Protein AF-0000000084653204 (afdb_homodimer)

Nearest PDB structures (foldseek):
  3ja6-assembly1_I  TM=2.755E-01  e=9.912E+00  Escherichia coli

Sequence (572 aa):
MTETIIAFSRYFIVLLFGTAVAVNFAGMKRTRKNCIAAGCLTVVLFISQVACLNAWGMELTVKLYPLLSHLPIAVFIVVYLKRPWMISLTSVFASFLCCQPPRWIGTALGEVFGSVSVNHVGYIAAAFLIYLFLRKYAMEPVRHMIERSTSSCLLFGAMPAFYYLCEYAFSVYTNFMYSGARVAVQFMPFLTSTFYFVFVLLYYTETQKQANIQREKDILDSQFKQAQKEFESLRQMQKTAASYRHDMRHHFALLQSMASKGNIEEIKNIFDCPVGLGCYHTRTLLMTETIIAFSRYFIVLLFGTAVAVNFAGMKRTRKNCIAAGCLTVVLFISQVACLNAWGMELTVKLYPLLSHLPIAVFIVVYLKRPWMISLTSVFASFLCCQPPRWIGTALGEVFGSVSVNHVGYIAAAFLIYLFLRKYAMEPVRHMIERSTSSCLLFGAMPAFYYLCEYAFSVYTNFMYSGARVAVQFMPFLTSTFYFVFVLLYYTETQKQANIQREKDILDSQFKQAQKEFESLRQMQKTAASYRHDMRHHFALLQSMASKGNIEEIKNIFDCPVGLGCYHTRTLL

Solvent-accessible surface area (backbone atoms only — not comparable to full-atom values): 29217 Å² total; per-residue (Å²): 111,68,63,57,51,45,49,51,50,33,56,48,48,51,48,46,51,36,50,52,46,17,43,44,37,61,60,58,68,95,41,73,67,52,50,49,50,52,50,50,49,47,53,53,41,48,54,51,49,52,51,39,33,72,72,63,29,64,72,54,38,62,69,40,34,56,70,57,48,53,47,53,53,31,47,45,36,30,67,73,66,66,39,57,66,68,51,23,48,32,19,45,28,45,20,56,40,63,48,30,50,21,49,36,50,3,45,47,45,12,62,75,69,70,30,72,62,46,16,34,53,35,22,51,54,36,44,53,52,50,48,52,49,35,63,74,62,41,36,63,42,49,28,50,41,51,67,66,36,72,66,49,26,49,60,64,27,42,59,30,45,50,49,51,54,47,46,43,56,33,51,66,76,27,64,49,48,51,64,33,40,68,56,42,57,37,43,52,56,24,50,46,38,53,52,50,52,53,49,48,47,50,47,37,54,52,50,50,52,34,52,49,50,49,51,51,34,54,51,50,50,52,51,39,54,50,50,51,53,52,46,52,51,52,50,51,52,46,52,54,51,51,54,51,51,53,54,51,52,52,52,48,51,52,45,47,55,33,49,75,69,63,39,59,67,58,48,47,50,52,66,71,38,59,93,82,60,79,69,74,71,60,66,83,76,109,109,67,62,58,50,46,49,52,49,35,56,48,48,50,50,45,50,38,50,52,45,17,43,44,38,62,59,58,66,93,40,74,67,52,51,48,49,54,49,50,49,47,51,52,39,49,52,51,50,52,51,38,35,73,72,64,29,66,71,52,39,62,70,40,34,57,69,58,49,52,45,52,53,30,49,44,35,30,68,73,68,66,38,58,66,68,53,24,49,30,18,46,26,44,22,56,41,62,48,30,49,20,50,36,52,4,44,45,45,12,63,75,68,70,32,71,63,46,16,35,53,34,22,50,54,36,45,53,52,50,48,54,49,36,64,73,61,41,36,64,42,49,28,49,40,50,67,66,34,73,64,48,26,49,60,65,25,45,60,28,43,50,50,51,54,47,45,42,55,32,51,66,76,28,64,49,48,50,64,30,40,67,54,42,58,37,43,52,56,25,50,45,37,52,53,50,52,53,48,48,48,52,48,36,53,51,50,51,53,36,52,50,49,48,50,52,33,52,52,51,50,52,51,40,53,51,50,52,51,53,45,53,50,51,51,51,51,46,52,53,51,52,54,51,49,52,52,51,51,52,52,47,50,50,47,48,57,34,50,75,69,66,40,60,69,58,50,48,51,53,67,71,38,58,93,81,61,79,68,75,73,62,67,81,76,108

pLDDT: mean 86.73, std 12.3, range [25.38, 97.44]

Structure (mmCIF, N/CA/C/O backbone):
data_AF-0000000084653204-model_v1
#
loop_
_entity.id
_entity.type
_entity.pdbx_description
1 polymer 'ATP-binding protein'
#
loop_
_atom_site.group_PDB
_atom_site.id
_atom_site.type_symbol
_atom_site.label_atom_id
_atom_site.label_alt_id
_atom_site.label_comp_id
_atom_site.label_asym_id
_atom_site.label_entity_id
_atom_site.label_seq_id
_atom_site.pdbx_PDB_ins_code
_atom_site.Cartn_x
_atom_site.Cartn_y
_atom_site.Cartn_z
_atom_site.occupancy
_atom_site.B_iso_or_equiv
_atom_site.auth_seq_id
_atom_site.auth_comp_id
_atom_site.auth_asym_id
_atom_site.auth_atom_id
_atom_site.pdbx_PDB_model_num
ATOM 1 N N . MET A 1 1 ? 18 -18.719 -37.719 1 75.69 1 MET A N 1
ATOM 2 C CA . MET A 1 1 ? 18.891 -17.578 -37.5 1 75.69 1 MET A CA 1
ATOM 3 C C . MET A 1 1 ? 18.109 -16.375 -36.938 1 75.69 1 MET A C 1
ATOM 5 O O . MET A 1 1 ? 18.516 -15.766 -35.969 1 75.69 1 MET A O 1
ATOM 9 N N . THR A 1 2 ? 16.922 -16.109 -37.438 1 82.69 2 THR A N 1
ATOM 10 C CA . THR A 1 2 ? 16.109 -14.984 -37 1 82.69 2 THR A CA 1
ATOM 11 C C . THR A 1 2 ? 15.578 -15.219 -35.562 1 82.69 2 THR A C 1
ATOM 13 O O . THR A 1 2 ? 15.57 -14.312 -34.75 1 82.69 2 THR A O 1
ATOM 16 N N . GLU A 1 3 ? 15.289 -16.484 -35.281 1 83.88 3 GLU A N 1
ATOM 17 C CA . GLU A 1 3 ? 14.758 -16.812 -33.969 1 83.88 3 GLU A CA 1
ATOM 18 C C . GLU A 1 3 ? 15.82 -16.641 -32.875 1 83.88 3 GLU A C 1
ATOM 20 O O . GLU A 1 3 ? 15.516 -16.172 -31.781 1 83.88 3 GLU A O 1
ATOM 25 N N . THR A 1 4 ? 17.031 -16.938 -33.281 1 85.88 4 THR A N 1
ATOM 26 C CA . THR A 1 4 ? 18.141 -16.797 -32.312 1 85.88 4 THR A CA 1
ATOM 27 C C . THR A 1 4 ? 18.453 -15.328 -32.062 1 85.88 4 THR A C 1
ATOM 29 O O . THR A 1 4 ? 18.719 -14.93 -30.938 1 85.88 4 THR A O 1
ATOM 32 N N . ILE A 1 5 ? 18.328 -14.594 -33.125 1 86.5 5 ILE A N 1
ATOM 33 C CA . ILE A 1 5 ? 18.609 -13.172 -33 1 86.5 5 ILE A CA 1
ATOM 34 C C . ILE A 1 5 ? 17.531 -12.516 -32.125 1 86.5 5 ILE A C 1
ATOM 36 O O . ILE A 1 5 ? 17.844 -11.68 -31.281 1 86.5 5 ILE A O 1
ATOM 40 N N . ILE A 1 6 ? 16.344 -12.891 -32.344 1 88.06 6 ILE A N 1
ATOM 41 C CA . ILE A 1 6 ? 15.242 -12.32 -31.578 1 88.06 6 ILE A CA 1
ATOM 42 C C . ILE A 1 6 ? 15.375 -12.734 -30.109 1 88.06 6 ILE A C 1
ATOM 44 O O . ILE A 1 6 ? 15.141 -11.93 -29.203 1 88.06 6 ILE A O 1
ATOM 48 N N . ALA A 1 7 ? 15.789 -13.922 -29.938 1 89.31 7 ALA A N 1
ATOM 49 C CA . ALA A 1 7 ? 15.977 -14.406 -28.578 1 89.31 7 ALA A CA 1
ATOM 50 C C . ALA A 1 7 ? 17.078 -13.641 -27.859 1 89.31 7 ALA A C 1
ATOM 52 O O . ALA A 1 7 ? 16.922 -13.227 -26.719 1 89.31 7 ALA A O 1
ATOM 53 N N . PHE A 1 8 ? 18.141 -13.438 -28.531 1 90.25 8 PHE A N 1
ATOM 54 C CA . PHE A 1 8 ? 19.25 -12.711 -27.938 1 90.25 8 PHE A CA 1
ATOM 55 C C . PHE A 1 8 ? 18.891 -11.242 -27.703 1 90.25 8 PHE A C 1
ATOM 57 O O . PHE A 1 8 ? 19.312 -10.641 -26.719 1 90.25 8 PHE A O 1
ATOM 64 N N . SER A 1 9 ? 18.156 -10.695 -28.609 1 90.94 9 SER A N 1
ATOM 65 C CA . SER A 1 9 ? 17.688 -9.328 -28.422 1 90.94 9 SER A CA 1
ATOM 66 C C . SER A 1 9 ? 16.797 -9.203 -27.203 1 90.94 9 SER A C 1
ATOM 68 O O . SER A 1 9 ? 16.875 -8.227 -26.453 1 90.94 9 SER A O 1
ATOM 70 N N . ARG A 1 10 ? 15.953 -10.164 -27 1 93.38 10 ARG A N 1
ATOM 71 C CA . ARG A 1 10 ? 15.086 -10.164 -25.828 1 93.38 10 ARG A CA 1
ATOM 72 C C . ARG A 1 10 ? 15.906 -10.188 -24.531 1 93.38 10 ARG A C 1
ATOM 74 O O . ARG A 1 10 ? 15.641 -9.414 -23.609 1 93.38 10 ARG A O 1
ATOM 81 N N . TYR A 1 11 ? 16.922 -11.016 -24.531 1 91.81 11 TYR A N 1
ATOM 82 C CA . TYR A 1 11 ? 17.75 -11.125 -23.328 1 91.81 11 TYR A CA 1
ATOM 83 C C . TYR A 1 11 ? 18.516 -9.828 -23.078 1 91.81 11 TYR A C 1
ATOM 85 O O . TYR A 1 11 ? 18.688 -9.422 -21.922 1 91.81 11 TYR A O 1
ATOM 93 N N . PHE A 1 12 ? 18.859 -9.266 -24.141 1 93.88 12 PHE A N 1
ATOM 94 C CA . PHE A 1 12 ? 19.531 -7.988 -24 1 93.88 12 PHE A CA 1
ATOM 95 C C . PHE A 1 12 ? 18.578 -6.918 -23.484 1 93.88 12 PHE A C 1
ATOM 97 O O . PHE A 1 12 ? 18.953 -6.117 -22.625 1 93.88 12 PHE A O 1
ATOM 104 N N . ILE A 1 13 ? 17.406 -6.832 -23.984 1 94.69 13 ILE A N 1
ATOM 105 C CA . ILE A 1 13 ? 16.422 -5.836 -23.594 1 94.69 13 ILE A CA 1
ATOM 106 C C . ILE A 1 13 ? 16.016 -6.059 -22.125 1 94.69 13 ILE A C 1
ATOM 108 O O . ILE A 1 13 ? 15.781 -5.098 -21.391 1 94.69 13 ILE A O 1
ATOM 112 N N . VAL A 1 14 ? 15.914 -7.328 -21.75 1 94.81 14 VAL A N 1
ATOM 113 C CA . VAL A 1 14 ? 15.602 -7.629 -20.359 1 94.81 14 VAL A CA 1
ATOM 114 C C . VAL A 1 14 ? 16.672 -7.051 -19.438 1 94.81 14 VAL A C 1
ATOM 116 O O . VAL A 1 14 ? 16.375 -6.422 -18.422 1 94.81 14 VAL A O 1
ATOM 119 N N . LEU A 1 15 ? 17.906 -7.25 -19.859 1 95.75 15 LEU A N 1
ATOM 120 C CA . LEU A 1 15 ? 19.016 -6.754 -19.062 1 95.75 15 LEU A CA 1
ATOM 121 C C . LEU A 1 15 ? 19.047 -5.23 -19.062 1 95.75 15 LEU A C 1
ATOM 123 O O . LEU A 1 15 ? 19.266 -4.613 -18.016 1 95.75 15 LEU A O 1
ATOM 127 N N . LEU A 1 16 ? 18.797 -4.676 -20.172 1 95.69 16 LEU A N 1
ATOM 128 C CA . LEU A 1 16 ? 18.781 -3.223 -20.281 1 95.69 16 LEU A CA 1
ATOM 129 C C . LEU A 1 16 ? 17.641 -2.625 -19.469 1 95.69 16 LEU A C 1
ATOM 131 O O . LEU A 1 16 ? 17.844 -1.637 -18.75 1 95.69 16 LEU A O 1
ATOM 135 N N . PHE A 1 17 ? 16.516 -3.207 -19.594 1 96.5 17 PHE A N 1
ATOM 136 C CA . PHE A 1 17 ? 15.336 -2.77 -18.844 1 96.5 17 PHE A CA 1
ATOM 137 C C . PHE A 1 17 ? 15.586 -2.875 -17.344 1 96.5 17 PHE A C 1
ATOM 139 O O . PHE A 1 17 ? 15.352 -1.918 -16.609 1 96.5 17 PHE A O 1
ATOM 146 N N . GLY A 1 18 ? 16.094 -3.979 -16.922 1 95.88 18 GLY A N 1
ATOM 147 C CA . GLY A 1 18 ? 16.359 -4.184 -15.508 1 95.88 18 GLY A CA 1
ATOM 148 C C . GLY A 1 18 ? 17.391 -3.221 -14.945 1 95.88 18 GLY A C 1
ATOM 149 O O . GLY A 1 18 ? 17.203 -2.67 -13.859 1 95.88 18 GLY A O 1
ATOM 150 N N . THR A 1 19 ? 18.406 -3.008 -15.664 1 96.62 19 THR A N 1
ATOM 151 C CA . THR A 1 19 ? 19.469 -2.107 -15.227 1 96.62 19 THR A CA 1
ATOM 152 C C . THR A 1 19 ? 18.969 -0.664 -15.188 1 96.62 19 THR A C 1
ATOM 154 O O . THR A 1 19 ? 19.203 0.053 -14.211 1 96.62 19 THR A O 1
ATOM 157 N N . ALA A 1 20 ? 18.25 -0.284 -16.203 1 95.81 20 ALA A N 1
ATOM 158 C CA . ALA A 1 20 ? 17.75 1.086 -16.281 1 95.81 20 ALA A CA 1
ATOM 159 C C . ALA A 1 20 ? 16.781 1.384 -15.148 1 95.81 20 ALA A C 1
ATOM 161 O O . ALA A 1 20 ? 16.859 2.441 -14.516 1 95.81 20 ALA A O 1
ATOM 162 N N . VAL A 1 21 ? 15.961 0.45 -14.883 1 95.69 21 VAL A N 1
ATOM 163 C CA . VAL A 1 21 ? 14.977 0.645 -13.828 1 95.69 21 VAL A CA 1
ATOM 164 C C . VAL A 1 21 ? 15.672 0.683 -12.469 1 95.69 21 VAL A C 1
ATOM 166 O O . VAL A 1 21 ? 15.375 1.546 -11.641 1 95.69 21 VAL A O 1
ATOM 169 N N . ALA A 1 22 ? 16.594 -0.178 -12.289 1 96.31 22 ALA A N 1
ATOM 170 C CA . ALA A 1 22 ? 17.297 -0.256 -11.008 1 96.31 22 ALA A CA 1
ATOM 171 C C . ALA A 1 22 ? 18.078 1.026 -10.734 1 96.31 22 ALA A C 1
ATOM 173 O O . ALA A 1 22 ? 18 1.581 -9.633 1 96.31 22 ALA A O 1
ATOM 174 N N . VAL A 1 23 ? 18.75 1.537 -11.688 1 96.19 23 VAL A N 1
ATOM 175 C CA . VAL A 1 23 ? 19.578 2.723 -11.484 1 96.19 23 VAL A CA 1
ATOM 176 C C . VAL A 1 23 ? 18.688 3.953 -11.328 1 96.19 23 VAL A C 1
ATOM 178 O O . VAL A 1 23 ? 19.016 4.867 -10.562 1 96.19 23 VAL A O 1
ATOM 181 N N . ASN A 1 24 ? 17.609 3.969 -12.008 1 94.94 24 ASN A N 1
ATOM 182 C CA . ASN A 1 24 ? 16.688 5.09 -11.859 1 94.94 24 ASN A CA 1
ATOM 183 C C . ASN A 1 24 ? 16.016 5.086 -10.492 1 94.94 24 ASN A C 1
ATOM 185 O O . ASN A 1 24 ? 15.82 6.141 -9.891 1 94.94 24 ASN A O 1
ATOM 189 N N . PHE A 1 25 ? 15.672 3.939 -10.047 1 94.06 25 PHE A N 1
ATOM 190 C CA . PHE A 1 25 ? 15.086 3.832 -8.711 1 94.06 25 PHE A CA 1
ATOM 191 C C . PHE A 1 25 ? 16.078 4.285 -7.648 1 94.06 25 PHE A C 1
ATOM 193 O O . PHE A 1 25 ? 15.688 4.848 -6.625 1 94.06 25 PHE A O 1
ATOM 200 N N . ALA A 1 26 ? 17.344 4.047 -7.918 1 93.81 26 ALA A N 1
ATOM 201 C CA . ALA A 1 26 ? 18.391 4.43 -6.973 1 93.81 26 ALA A CA 1
ATOM 202 C C . ALA A 1 26 ? 18.672 5.93 -7.035 1 93.81 26 ALA A C 1
ATOM 204 O O . ALA A 1 26 ? 19.422 6.465 -6.227 1 93.81 26 ALA A O 1
ATOM 205 N N . GLY A 1 27 ? 18.172 6.621 -8.008 1 91.38 27 GLY A N 1
ATOM 206 C CA . GLY A 1 27 ? 18.266 8.07 -8.07 1 91.38 27 GLY A CA 1
ATOM 207 C C . GLY A 1 27 ? 19.375 8.555 -8.984 1 91.38 27 GLY A C 1
ATOM 208 O O . GLY A 1 27 ? 19.984 9.602 -8.734 1 91.38 27 GLY A O 1
ATOM 209 N N . MET A 1 28 ? 19.656 7.793 -9.922 1 92.25 28 MET A N 1
ATOM 210 C CA . MET A 1 28 ? 20.703 8.219 -10.836 1 92.25 28 MET A CA 1
ATOM 211 C C . MET A 1 28 ? 20.281 9.453 -11.617 1 92.25 28 MET A C 1
ATOM 213 O O . MET A 1 28 ? 19.203 9.484 -12.203 1 92.25 28 MET A O 1
ATOM 217 N N . LYS A 1 29 ? 21.172 10.469 -11.578 1 91.06 29 LYS A N 1
ATOM 218 C CA . LYS A 1 29 ? 20.922 11.664 -12.383 1 91.06 29 LYS A CA 1
ATOM 219 C C . LYS A 1 29 ? 21.109 11.367 -13.875 1 91.06 29 LYS A C 1
ATOM 221 O O . LYS A 1 29 ? 22.031 10.641 -14.258 1 91.06 29 LYS A O 1
ATOM 226 N N . ARG A 1 30 ? 20.266 11.852 -14.695 1 90.38 30 ARG A N 1
ATOM 227 C CA . ARG A 1 30 ? 20.297 11.594 -16.125 1 90.38 30 ARG A CA 1
ATOM 228 C C . ARG A 1 30 ? 21.344 12.477 -16.812 1 90.38 30 ARG A C 1
ATOM 230 O O . ARG A 1 30 ? 20.984 13.422 -17.516 1 90.38 30 ARG A O 1
ATOM 237 N N . THR A 1 31 ? 22.531 12.148 -16.547 1 93.31 31 THR A N 1
ATOM 238 C CA . THR A 1 31 ? 23.625 12.797 -17.25 1 93.31 31 THR A CA 1
ATOM 239 C C . THR A 1 31 ? 24.203 11.883 -18.328 1 93.31 31 THR A C 1
ATOM 241 O O . THR A 1 31 ? 24 10.664 -18.281 1 93.31 31 THR A O 1
ATOM 244 N N . ARG A 1 32 ? 24.797 12.453 -19.375 1 94.06 32 ARG A N 1
ATOM 245 C CA . ARG A 1 32 ? 25.391 11.672 -20.453 1 94.06 32 ARG A CA 1
ATOM 246 C C . ARG A 1 32 ? 26.422 10.688 -19.906 1 94.06 32 ARG A C 1
ATOM 248 O O . ARG A 1 32 ? 26.469 9.531 -20.344 1 94.06 32 ARG A O 1
ATOM 255 N N . LYS A 1 33 ? 27.188 11.094 -18.953 1 94.94 33 LYS A N 1
ATOM 256 C CA . LYS A 1 33 ? 28.219 10.242 -18.375 1 94.94 33 LYS A CA 1
ATOM 257 C C . LYS A 1 33 ? 27.609 9.039 -17.656 1 94.94 33 LYS A C 1
ATOM 259 O O . LYS A 1 33 ? 28.062 7.91 -17.828 1 94.94 33 LYS A O 1
ATOM 264 N N . ASN A 1 34 ? 26.594 9.266 -16.859 1 95.19 34 ASN A N 1
ATOM 265 C CA . ASN A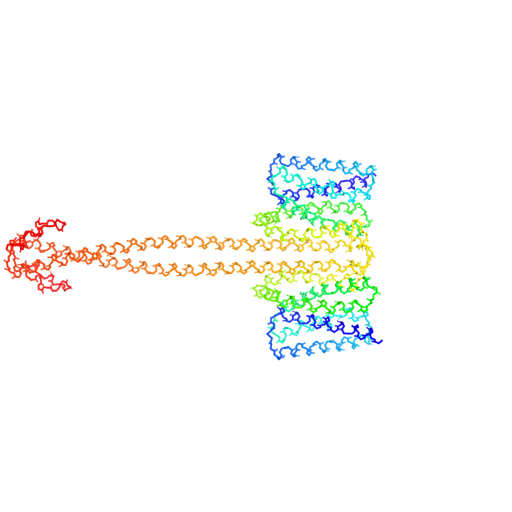 1 34 ? 25.953 8.195 -16.109 1 95.19 34 ASN A CA 1
ATOM 266 C C . ASN A 1 34 ? 25.234 7.219 -17.031 1 95.19 34 ASN A C 1
ATOM 268 O O . ASN A 1 34 ? 25.25 6.008 -16.797 1 95.19 34 ASN A O 1
ATOM 272 N N . CYS A 1 35 ? 24.656 7.758 -18.062 1 94 35 CYS A N 1
ATOM 273 C CA . CYS A 1 35 ? 23.953 6.906 -19.016 1 94 35 CYS A CA 1
ATOM 274 C C . CYS A 1 35 ? 24.922 6.031 -19.781 1 94 35 CYS A C 1
ATOM 276 O O . CYS A 1 35 ? 24.641 4.859 -20.047 1 94 35 CYS A O 1
ATOM 278 N N . ILE A 1 36 ? 26.031 6.594 -20.156 1 95.56 36 ILE A N 1
ATOM 279 C CA . ILE A 1 36 ? 27.047 5.824 -20.859 1 95.56 36 ILE A CA 1
ATOM 280 C C . ILE A 1 36 ? 27.625 4.762 -19.938 1 95.56 36 ILE A C 1
ATOM 282 O O . ILE A 1 36 ? 27.859 3.621 -20.344 1 95.56 36 ILE A O 1
ATOM 286 N N . ALA A 1 37 ? 27.812 5.16 -18.703 1 96.06 37 ALA A N 1
ATOM 287 C CA . ALA A 1 37 ? 28.359 4.211 -17.734 1 96.06 37 ALA A CA 1
ATOM 288 C C . ALA A 1 37 ? 27.391 3.039 -17.531 1 96.06 37 ALA A C 1
ATOM 290 O O . ALA A 1 37 ? 27.812 1.88 -17.531 1 96.06 37 ALA A O 1
ATOM 291 N N . ALA A 1 38 ? 26.156 3.375 -17.312 1 95.69 38 ALA A N 1
ATOM 292 C CA . ALA A 1 38 ? 25.141 2.33 -17.141 1 95.69 38 ALA A CA 1
ATOM 293 C C . ALA A 1 38 ? 25.031 1.476 -18.391 1 95.69 38 ALA A C 1
ATOM 295 O O . ALA A 1 38 ? 24.859 0.256 -18.312 1 95.69 38 ALA A O 1
ATOM 296 N N . GLY A 1 39 ? 25.094 2.117 -19.562 1 95.31 39 GLY A N 1
ATOM 297 C CA . GLY A 1 39 ? 25.078 1.394 -20.828 1 95.31 39 GLY A CA 1
ATOM 298 C C . GLY A 1 39 ? 26.266 0.469 -21.016 1 95.31 39 GLY A C 1
ATOM 299 O O . GLY A 1 39 ? 26.109 -0.673 -21.453 1 95.31 39 GLY A O 1
ATOM 300 N N . CYS A 1 40 ? 27.391 0.94 -20.672 1 95.5 40 CYS A N 1
ATOM 301 C CA . CYS A 1 40 ? 28.594 0.12 -20.75 1 95.5 40 CYS A CA 1
ATOM 302 C C . CYS A 1 40 ? 28.5 -1.077 -19.812 1 95.5 40 CYS A C 1
ATOM 304 O O . CYS A 1 40 ? 28.875 -2.191 -20.188 1 95.5 40 CYS A O 1
ATOM 306 N N . LEU A 1 41 ? 28.016 -0.797 -18.625 1 96.19 41 LEU A N 1
ATOM 307 C CA . LEU A 1 41 ? 27.828 -1.896 -17.688 1 96.19 41 LEU A CA 1
ATOM 308 C C . LEU A 1 41 ? 26.906 -2.961 -18.281 1 96.19 41 LEU A C 1
ATOM 310 O O . LEU A 1 41 ? 27.203 -4.156 -18.203 1 96.19 41 LEU A O 1
ATOM 314 N N . THR A 1 42 ? 25.844 -2.527 -18.844 1 96.25 42 THR A N 1
ATOM 315 C CA . THR A 1 42 ? 24.859 -3.447 -19.422 1 96.25 42 THR A CA 1
ATOM 316 C C . THR A 1 42 ? 25.5 -4.285 -20.531 1 96.25 42 THR A C 1
ATOM 318 O O . THR A 1 42 ? 25.266 -5.492 -20.609 1 96.25 42 THR A O 1
ATOM 321 N N . VAL A 1 43 ? 26.328 -3.689 -21.359 1 95.81 43 VAL A N 1
ATOM 322 C CA . VAL A 1 43 ? 26.969 -4.387 -22.469 1 95.81 43 VAL A CA 1
ATOM 323 C C . VAL A 1 43 ? 27.969 -5.395 -21.938 1 95.81 43 VAL A C 1
ATOM 325 O O . VAL A 1 43 ? 28.047 -6.531 -22.406 1 95.81 43 VAL A O 1
ATOM 328 N N . VAL A 1 44 ? 28.719 -5.039 -20.953 1 96.19 44 VAL A N 1
ATOM 329 C CA . VAL A 1 44 ? 29.719 -5.922 -20.359 1 96.19 44 VAL A CA 1
ATOM 330 C C . VAL A 1 44 ? 29.031 -7.125 -19.734 1 96.19 44 VAL A C 1
ATOM 332 O O . VAL A 1 44 ? 29.484 -8.258 -19.875 1 96.19 44 VAL A O 1
ATOM 335 N N . LEU A 1 45 ? 27.953 -6.844 -19.016 1 96 45 LEU A N 1
ATOM 336 C CA . LEU A 1 45 ? 27.219 -7.926 -18.375 1 96 45 LEU A CA 1
ATOM 337 C C . LEU A 1 45 ? 26.609 -8.859 -19.422 1 96 45 LEU A C 1
ATOM 339 O O . LEU A 1 45 ? 26.578 -10.078 -19.219 1 96 45 LEU A O 1
ATOM 343 N N . PHE A 1 46 ? 26.156 -8.281 -20.484 1 96 46 PHE A N 1
ATOM 344 C CA . PHE A 1 46 ? 25.578 -9.102 -21.547 1 96 46 PHE A CA 1
ATOM 345 C C . PHE A 1 46 ? 26.625 -10 -22.172 1 96 46 PHE A C 1
ATOM 347 O O . PHE A 1 46 ? 26.375 -11.188 -22.406 1 96 46 PHE A O 1
ATOM 354 N N . ILE A 1 47 ? 27.797 -9.461 -22.5 1 95.12 47 ILE A N 1
ATOM 355 C CA . ILE A 1 47 ? 28.891 -10.234 -23.078 1 95.12 47 ILE A CA 1
ATOM 356 C C . ILE A 1 47 ? 29.297 -11.344 -22.125 1 95.12 47 ILE A C 1
ATOM 358 O O . ILE A 1 47 ? 29.547 -12.477 -22.547 1 95.12 47 ILE A O 1
ATOM 362 N N . SER A 1 48 ? 29.328 -11.016 -20.828 1 94.44 48 SER A N 1
ATOM 363 C CA . SER A 1 48 ? 29.672 -12.016 -19.828 1 94.44 48 SER A CA 1
ATOM 364 C C . SER A 1 48 ? 28.641 -13.141 -19.797 1 94.44 48 SER A C 1
ATOM 366 O O . SER A 1 48 ? 29 -14.312 -19.625 1 94.44 48 SER A O 1
ATOM 368 N N . GLN A 1 49 ? 27.391 -12.797 -19.969 1 93.25 49 GLN A N 1
ATOM 369 C CA . GLN A 1 49 ? 26.328 -13.805 -19.953 1 93.25 49 GLN A CA 1
ATOM 370 C C . GLN A 1 49 ? 26.406 -14.703 -21.172 1 93.25 49 GLN A C 1
ATOM 372 O O . GLN A 1 49 ? 26.188 -15.914 -21.078 1 93.25 49 GLN A O 1
ATOM 377 N N . VAL A 1 50 ? 26.75 -14.117 -22.281 1 92.62 50 VAL A N 1
ATOM 378 C CA . VAL A 1 50 ? 26.891 -14.898 -23.516 1 92.62 50 VAL A CA 1
ATOM 379 C C . VAL A 1 50 ? 28.094 -15.828 -23.406 1 92.62 50 VAL A C 1
ATOM 381 O O . VAL A 1 50 ? 28.031 -16.984 -23.844 1 92.62 50 VAL A O 1
ATOM 384 N N . ALA A 1 51 ? 29.125 -15.367 -22.812 1 93.94 51 ALA A N 1
ATOM 385 C CA . ALA A 1 51 ? 30.312 -16.203 -22.594 1 93.94 51 ALA A CA 1
ATOM 386 C C . ALA A 1 51 ? 30 -17.375 -21.672 1 93.94 51 ALA A C 1
ATOM 388 O O . ALA A 1 51 ? 30.406 -18.5 -21.938 1 93.94 51 ALA A O 1
ATOM 389 N N . CYS A 1 52 ? 29.25 -17.078 -20.641 1 92.31 52 CYS A N 1
ATOM 390 C CA . CYS A 1 52 ? 28.859 -18.141 -19.703 1 92.31 52 CYS A CA 1
ATOM 391 C C . CYS A 1 52 ? 27.922 -19.125 -20.375 1 92.31 52 CYS A C 1
ATOM 393 O O . CYS A 1 52 ? 28 -20.328 -20.125 1 92.31 52 CYS A O 1
ATOM 395 N N . LEU A 1 53 ? 27.062 -18.578 -21.188 1 91.81 53 LEU A N 1
ATOM 396 C CA . LEU A 1 53 ? 26.141 -19.438 -21.922 1 91.81 53 LEU A CA 1
ATOM 397 C C . LEU A 1 53 ? 26.891 -20.406 -22.812 1 91.81 53 LEU A C 1
ATOM 399 O O . LEU A 1 53 ? 26.547 -21.594 -22.891 1 91.81 53 LEU A O 1
ATOM 403 N N . ASN A 1 54 ? 27.984 -19.953 -23.406 1 92.81 54 ASN A N 1
ATOM 404 C CA . ASN A 1 54 ? 28.797 -20.797 -24.297 1 92.81 54 ASN A CA 1
ATOM 405 C C . ASN A 1 54 ? 29.641 -21.781 -23.516 1 92.81 54 ASN A C 1
ATOM 407 O O . ASN A 1 54 ? 29.859 -22.906 -23.953 1 92.81 54 ASN A O 1
ATOM 411 N N . ALA A 1 55 ? 29.984 -21.453 -22.344 1 93.38 55 ALA A N 1
ATOM 412 C CA . ALA A 1 55 ? 30.906 -22.281 -21.562 1 93.38 55 ALA A CA 1
ATOM 413 C C . ALA A 1 55 ? 30.141 -23.328 -20.75 1 93.38 55 ALA A C 1
ATOM 415 O O . ALA A 1 55 ? 30.547 -24.484 -20.688 1 93.38 55 ALA A O 1
ATOM 416 N N . TRP A 1 56 ? 29.062 -22.922 -20.078 1 93.06 56 TRP A N 1
ATOM 417 C CA . TRP A 1 56 ? 28.453 -23.797 -19.078 1 93.06 56 TRP A CA 1
ATOM 418 C C . TRP A 1 56 ? 27.031 -24.172 -19.484 1 93.06 56 TRP A C 1
ATOM 420 O O . TRP A 1 56 ? 26.375 -24.969 -18.812 1 93.06 56 TRP A O 1
ATOM 430 N N . GLY A 1 57 ? 26.453 -23.531 -20.5 1 89.75 57 GLY A N 1
ATOM 431 C CA . GLY A 1 57 ? 25.109 -23.875 -20.938 1 89.75 57 GLY A CA 1
ATOM 432 C C . GLY A 1 57 ? 24.031 -23 -20.344 1 89.75 57 GLY A C 1
ATOM 433 O O . GLY A 1 57 ? 24.328 -22.141 -19.5 1 89.75 57 GLY A O 1
ATOM 434 N N . MET A 1 58 ? 22.828 -23.156 -20.766 1 87.88 58 MET A N 1
ATOM 435 C CA . MET A 1 58 ? 21.703 -22.312 -20.391 1 87.88 58 MET A CA 1
ATOM 436 C C . MET A 1 58 ? 21.266 -22.562 -18.953 1 87.88 58 MET A C 1
ATOM 438 O O . MET A 1 58 ? 20.984 -21.625 -18.203 1 87.88 58 MET A O 1
ATOM 442 N N . GLU A 1 59 ? 21.25 -23.844 -18.484 1 88.5 59 GLU A N 1
ATOM 443 C CA . GLU A 1 59 ? 20.766 -24.188 -17.156 1 88.5 59 GLU A CA 1
ATOM 444 C C . GLU A 1 59 ? 21.625 -23.562 -16.062 1 88.5 59 GLU A C 1
ATOM 446 O O . GLU A 1 59 ? 21.094 -22.906 -15.156 1 88.5 59 GLU A O 1
ATOM 451 N N . LEU A 1 60 ? 22.891 -23.703 -16.219 1 90.38 60 LEU A N 1
ATOM 452 C CA . LEU A 1 60 ? 23.781 -23.156 -15.219 1 90.38 60 LEU A CA 1
ATOM 453 C C . LEU A 1 60 ? 23.812 -21.625 -15.289 1 90.38 60 LEU A C 1
ATOM 455 O O . LEU A 1 60 ? 23.922 -20.953 -14.266 1 90.38 60 LEU A O 1
ATOM 459 N N . THR A 1 61 ? 23.719 -21.062 -16.469 1 90.38 61 THR A N 1
ATOM 460 C CA . THR A 1 61 ? 23.75 -19.609 -16.625 1 90.38 61 THR A CA 1
ATOM 461 C C . THR A 1 61 ? 22.547 -18.969 -15.945 1 90.38 61 THR A C 1
ATOM 463 O O . THR A 1 61 ? 22.672 -17.938 -15.297 1 90.38 61 THR A O 1
ATOM 466 N N . VAL A 1 62 ? 21.422 -19.609 -16.047 1 88.06 62 VAL A N 1
ATOM 467 C CA . VAL A 1 62 ? 20.203 -19.078 -15.422 1 88.06 62 VAL A CA 1
ATOM 468 C C . VAL A 1 62 ? 20.312 -19.172 -13.906 1 88.06 62 VAL A C 1
ATOM 470 O O . VAL A 1 62 ? 19.891 -18.266 -13.188 1 88.06 62 VAL A O 1
ATOM 473 N N . LYS A 1 63 ? 20.938 -20.234 -13.406 1 90.81 63 LYS A N 1
ATOM 474 C CA . LYS A 1 63 ? 21.109 -20.422 -11.969 1 90.81 63 LYS A CA 1
ATOM 475 C C . LYS A 1 63 ? 22.141 -19.453 -11.406 1 90.81 63 LYS A C 1
ATOM 477 O O . LYS A 1 63 ? 22.031 -19.031 -10.25 1 90.81 63 LYS A O 1
ATOM 482 N N . LEU A 1 64 ? 22.984 -19 -12.266 1 92.44 64 LEU A N 1
ATOM 483 C CA . LEU A 1 64 ? 24.031 -18.094 -11.828 1 92.44 64 LEU A CA 1
ATOM 484 C C . LEU A 1 64 ? 23.688 -16.641 -12.18 1 92.44 64 LEU A C 1
ATOM 486 O O . LEU A 1 64 ? 24.438 -15.719 -11.859 1 92.44 64 LEU A O 1
ATOM 490 N N . TYR A 1 65 ? 22.562 -16.391 -12.617 1 92.19 65 TYR A N 1
ATOM 491 C CA . TYR A 1 65 ? 22.156 -15.094 -13.125 1 92.19 65 TYR A CA 1
ATOM 492 C C . TYR A 1 65 ? 22.203 -14.039 -12.031 1 92.19 65 TYR A C 1
ATOM 494 O O . TYR A 1 65 ? 22.594 -12.891 -12.273 1 92.19 65 TYR A O 1
ATOM 502 N N . PRO A 1 66 ? 21.828 -14.422 -10.781 1 93.62 66 PRO A N 1
ATOM 503 C CA . PRO A 1 66 ? 21.922 -13.422 -9.711 1 93.62 66 PRO A CA 1
ATOM 504 C C . PRO A 1 66 ? 23.328 -12.898 -9.508 1 93.62 66 PRO A C 1
ATOM 506 O O . PRO A 1 66 ? 23.531 -11.703 -9.281 1 93.62 66 PRO A O 1
ATOM 509 N N . LEU A 1 67 ? 24.25 -13.766 -9.656 1 92.94 67 LEU A N 1
ATOM 510 C CA . LEU A 1 67 ? 25.656 -13.383 -9.469 1 92.94 67 LEU A CA 1
ATOM 511 C C . LEU A 1 67 ? 26.203 -12.695 -10.711 1 92.94 67 LEU A C 1
ATOM 513 O O . LEU A 1 67 ? 27.062 -11.812 -10.609 1 92.94 67 LEU A O 1
ATOM 517 N N . LEU A 1 68 ? 25.641 -12.961 -11.852 1 93 68 LEU A N 1
ATOM 518 C CA . LEU A 1 68 ? 26.156 -12.453 -13.117 1 93 68 LEU A CA 1
ATOM 519 C C . LEU A 1 68 ? 25.562 -11.094 -13.445 1 93 68 LEU A C 1
ATOM 521 O O . LEU A 1 68 ? 26.203 -10.266 -14.102 1 93 68 LEU A O 1
ATOM 525 N N . SER A 1 69 ? 24.344 -10.867 -13.008 1 94.75 69 SER A N 1
ATOM 526 C CA . SER A 1 69 ? 23.672 -9.648 -13.453 1 94.75 69 SER A CA 1
ATOM 527 C C . SER A 1 69 ? 23.172 -8.82 -12.273 1 94.75 69 SER A C 1
ATOM 529 O O . SER A 1 69 ? 23.5 -7.633 -12.164 1 94.75 69 SER A O 1
ATOM 531 N N . HIS A 1 70 ? 22.562 -9.438 -11.273 1 96.38 70 HIS A N 1
ATOM 532 C CA . HIS A 1 70 ? 21.938 -8.656 -10.211 1 96.38 70 HIS A CA 1
ATOM 533 C C . HIS A 1 70 ? 22.969 -8.086 -9.258 1 96.38 70 HIS A C 1
ATOM 535 O O . HIS A 1 70 ? 22.922 -6.902 -8.914 1 96.38 70 HIS A O 1
ATOM 541 N N . LEU A 1 71 ? 23.938 -8.914 -8.891 1 96.31 71 LEU A N 1
ATOM 542 C CA . LEU A 1 71 ? 24.953 -8.461 -7.945 1 96.31 71 LEU A CA 1
ATOM 543 C C . LEU A 1 71 ? 25.812 -7.367 -8.562 1 96.31 71 LEU A C 1
ATOM 545 O O . LEU A 1 71 ? 26.047 -6.332 -7.938 1 96.31 71 LEU A O 1
ATOM 549 N N . PRO A 1 72 ? 26.25 -7.504 -9.75 1 96.69 72 PRO A N 1
ATOM 550 C CA . PRO A 1 72 ? 27.047 -6.441 -10.367 1 96.69 72 PRO A CA 1
ATOM 551 C C . PRO A 1 72 ? 26.281 -5.125 -10.5 1 96.69 72 PRO A C 1
ATOM 553 O O . PRO A 1 72 ? 26.859 -4.051 -10.344 1 96.69 72 PRO A O 1
ATOM 556 N N . ILE A 1 73 ? 25.047 -5.172 -10.773 1 97.44 73 ILE A N 1
ATOM 557 C CA . ILE A 1 73 ? 24.234 -3.961 -10.867 1 97.44 73 ILE A CA 1
ATOM 558 C C . ILE A 1 73 ? 24.156 -3.287 -9.5 1 97.44 73 ILE A C 1
ATOM 560 O O . ILE A 1 73 ? 24.281 -2.066 -9.391 1 97.44 73 ILE A O 1
ATOM 564 N N . ALA A 1 74 ? 23.984 -4.109 -8.469 1 97.38 74 ALA A N 1
ATOM 565 C CA . ALA A 1 74 ? 23.938 -3.568 -7.113 1 97.38 74 ALA A CA 1
ATOM 566 C C . ALA A 1 74 ? 25.266 -2.926 -6.738 1 97.38 74 ALA A C 1
ATOM 568 O O . ALA A 1 74 ? 25.297 -1.839 -6.156 1 97.38 74 ALA A O 1
ATOM 569 N N . VAL A 1 75 ? 26.312 -3.57 -7.105 1 97.38 75 VAL A N 1
ATOM 570 C CA . VAL A 1 75 ? 27.656 -3.059 -6.812 1 97.38 75 VAL A CA 1
ATOM 571 C C . VAL A 1 75 ? 27.891 -1.764 -7.586 1 97.38 75 VAL A C 1
ATOM 573 O O . VAL A 1 75 ? 28.5 -0.824 -7.062 1 97.38 75 VAL A O 1
ATOM 576 N N . PHE A 1 76 ? 27.438 -1.701 -8.781 1 97.38 76 PHE A N 1
ATOM 577 C CA . PHE A 1 76 ? 27.547 -0.489 -9.586 1 97.38 76 PHE A CA 1
ATOM 578 C C . PHE A 1 76 ? 26.844 0.68 -8.906 1 97.38 76 PHE A C 1
ATOM 580 O O . PHE A 1 76 ? 27.391 1.79 -8.859 1 97.38 76 PHE A O 1
ATOM 587 N N . ILE A 1 77 ? 25.766 0.452 -8.328 1 97 77 ILE A N 1
ATOM 588 C CA . ILE A 1 77 ? 25 1.514 -7.672 1 97 77 ILE A CA 1
ATOM 589 C C . ILE A 1 77 ? 25.734 1.951 -6.402 1 97 77 ILE A C 1
ATOM 591 O O . ILE A 1 77 ? 25.812 3.146 -6.113 1 97 77 ILE A O 1
ATOM 595 N N . VAL A 1 78 ? 26.297 1.01 -5.703 1 97 78 VAL A N 1
ATOM 596 C CA . VAL A 1 78 ? 26.984 1.312 -4.449 1 97 78 VAL A CA 1
ATOM 597 C C . VAL A 1 78 ? 28.281 2.072 -4.734 1 97 78 VAL A C 1
ATOM 599 O O . VAL A 1 78 ? 28.562 3.08 -4.082 1 97 78 VAL A O 1
ATOM 602 N N . VAL A 1 79 ? 28.984 1.598 -5.691 1 96.69 79 VAL A N 1
ATOM 603 C CA . VAL A 1 79 ? 30.344 2.111 -5.898 1 96.69 79 VAL A CA 1
ATOM 604 C C . VAL A 1 79 ? 30.297 3.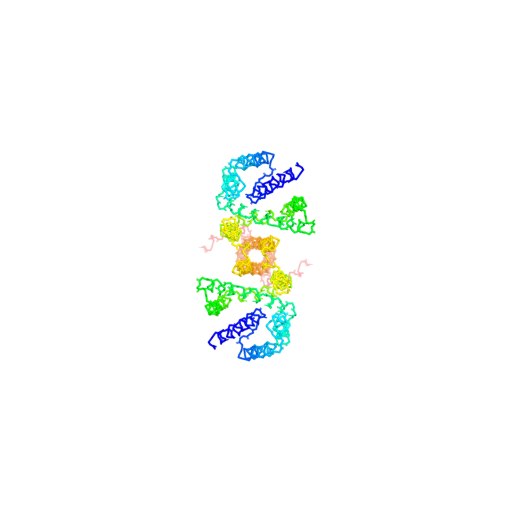348 -6.793 1 96.69 79 VAL A C 1
ATOM 606 O O . VAL A 1 79 ? 30.938 4.359 -6.5 1 96.69 79 VAL A O 1
ATOM 609 N N . TYR A 1 80 ? 29.531 3.268 -7.852 1 95.88 80 TYR A N 1
ATOM 610 C CA . TYR A 1 80 ? 29.531 4.359 -8.82 1 95.88 80 TYR A CA 1
ATOM 611 C C . TYR A 1 80 ? 28.562 5.461 -8.391 1 95.88 80 TYR A C 1
ATOM 613 O O . TYR A 1 80 ? 28.906 6.645 -8.438 1 95.88 80 TYR A O 1
ATOM 621 N N . LEU A 1 81 ? 27.422 5.137 -7.969 1 94.88 81 LEU A N 1
ATOM 622 C CA . LEU A 1 81 ? 26.438 6.137 -7.59 1 94.88 81 LEU A CA 1
ATOM 623 C C . LEU A 1 81 ? 26.547 6.492 -6.109 1 94.88 81 LEU A C 1
ATOM 625 O O . LEU A 1 81 ? 25.844 7.379 -5.621 1 94.88 81 LEU A O 1
ATOM 629 N N . LYS A 1 82 ? 27.359 5.828 -5.355 1 95.56 82 LYS A N 1
ATOM 630 C CA . LYS A 1 82 ? 27.672 6.105 -3.953 1 95.56 82 LYS A CA 1
ATOM 631 C C . LYS A 1 82 ? 26.406 6.059 -3.098 1 95.56 82 LYS A C 1
ATOM 633 O O . LYS A 1 82 ? 26.172 6.953 -2.281 1 95.56 82 LYS A O 1
ATOM 638 N N . ARG A 1 83 ? 25.609 5.055 -3.387 1 94.69 83 ARG A N 1
ATOM 639 C CA . ARG A 1 83 ? 24.406 4.836 -2.588 1 94.69 83 ARG A CA 1
ATOM 640 C C . ARG A 1 83 ? 24.609 3.682 -1.61 1 94.69 83 ARG A C 1
ATOM 642 O O . ARG A 1 83 ? 25.391 2.77 -1.867 1 94.69 83 ARG A O 1
ATOM 649 N N . PRO A 1 84 ? 23.953 3.773 -0.552 1 94.62 84 PRO A N 1
ATOM 650 C CA . PRO A 1 84 ? 24.094 2.689 0.422 1 94.62 84 PRO A CA 1
ATOM 651 C C . PRO A 1 84 ? 23.578 1.351 -0.107 1 94.62 84 PRO A C 1
ATOM 653 O O . PRO A 1 84 ? 22.797 1.318 -1.06 1 94.62 84 PRO A O 1
ATOM 656 N N . TRP A 1 85 ? 23.984 0.254 0.535 1 94.69 85 TRP A N 1
ATOM 657 C CA . TRP A 1 85 ? 23.656 -1.105 0.119 1 94.69 85 TRP A CA 1
ATOM 658 C C . TRP A 1 85 ? 22.141 -1.354 0.206 1 94.69 85 TRP A C 1
ATOM 660 O O . TRP A 1 85 ? 21.578 -2.051 -0.638 1 94.69 85 TRP A O 1
ATOM 670 N N . MET A 1 86 ? 21.531 -0.827 1.161 1 93.56 86 MET A N 1
ATOM 671 C CA . MET A 1 86 ? 20.094 -1.053 1.349 1 93.56 86 MET A CA 1
ATOM 672 C C . MET A 1 86 ? 19.297 -0.498 0.172 1 93.56 86 MET A C 1
ATOM 674 O O . MET A 1 86 ? 18.406 -1.174 -0.358 1 93.56 86 MET A O 1
ATOM 678 N N . ILE A 1 87 ? 19.672 0.631 -0.222 1 94.25 87 ILE A N 1
ATOM 679 C CA . ILE A 1 87 ? 18.984 1.279 -1.34 1 94.25 87 ILE A CA 1
ATOM 680 C C . ILE A 1 87 ? 19.281 0.526 -2.633 1 94.25 87 ILE A C 1
ATOM 682 O O . ILE A 1 87 ? 18.391 0.299 -3.451 1 94.25 87 ILE A O 1
ATOM 686 N N . SER A 1 88 ? 20.5 0.137 -2.777 1 95.94 88 SER A N 1
ATOM 687 C CA . SER A 1 88 ? 20.938 -0.555 -3.988 1 95.94 88 SER A CA 1
ATOM 688 C C . SER A 1 88 ? 20.234 -1.9 -4.137 1 95.94 88 SER A C 1
ATOM 690 O O . SER A 1 88 ? 19.688 -2.215 -5.203 1 95.94 88 SER A O 1
ATOM 692 N N . LEU A 1 89 ? 20.188 -2.615 -3.062 1 95.38 89 LEU A N 1
ATOM 693 C CA . LEU A 1 89 ? 19.531 -3.924 -3.094 1 95.38 89 LEU A CA 1
ATOM 694 C C . LEU A 1 89 ? 18.031 -3.785 -3.305 1 95.38 89 LEU A C 1
ATOM 696 O O . LEU A 1 89 ? 17.438 -4.535 -4.086 1 95.38 89 LEU A O 1
ATOM 700 N N . THR A 1 90 ? 17.438 -2.854 -2.639 1 93.56 90 THR A N 1
ATOM 701 C CA . THR A 1 90 ? 16 -2.621 -2.799 1 93.56 90 THR A CA 1
ATOM 702 C C . THR A 1 90 ? 15.672 -2.24 -4.242 1 93.56 90 THR A C 1
ATOM 704 O O . THR A 1 90 ? 14.672 -2.699 -4.797 1 93.56 90 THR A O 1
ATOM 707 N N . SER A 1 91 ? 16.531 -1.466 -4.812 1 95.12 91 SER A N 1
ATOM 708 C CA . SER A 1 91 ? 16.312 -1.038 -6.191 1 95.12 91 SER A CA 1
ATOM 709 C C . SER A 1 91 ? 16.406 -2.217 -7.156 1 95.12 91 SER A C 1
ATOM 711 O O . SER A 1 91 ? 15.609 -2.328 -8.086 1 95.12 91 SER A O 1
ATOM 713 N N . VAL A 1 92 ? 17.312 -3.082 -6.922 1 96.69 92 VAL A N 1
ATOM 714 C CA . VAL A 1 92 ? 17.5 -4.242 -7.793 1 96.69 92 VAL A CA 1
ATOM 715 C C . VAL A 1 92 ? 16.312 -5.199 -7.625 1 96.69 92 VAL A C 1
ATOM 717 O O . VAL A 1 92 ? 15.781 -5.707 -8.609 1 96.69 92 VAL A O 1
ATOM 720 N N . PHE A 1 93 ? 15.891 -5.414 -6.406 1 95.12 93 PHE A N 1
ATOM 721 C CA . PHE A 1 93 ? 14.758 -6.293 -6.156 1 95.12 93 PHE A CA 1
ATOM 722 C C . PHE A 1 93 ? 13.477 -5.715 -6.754 1 95.12 93 PHE A C 1
ATOM 724 O O . PHE A 1 93 ? 12.672 -6.441 -7.332 1 95.12 93 PHE A O 1
ATOM 731 N N . ALA A 1 94 ? 13.344 -4.438 -6.605 1 92.69 94 ALA A N 1
ATOM 732 C CA . ALA A 1 94 ? 12.18 -3.773 -7.188 1 92.69 94 ALA A CA 1
ATOM 733 C C . ALA A 1 94 ? 12.203 -3.863 -8.711 1 92.69 94 ALA A C 1
ATOM 735 O O . ALA A 1 94 ? 11.164 -4.066 -9.344 1 92.69 94 ALA A O 1
ATOM 736 N N . SER A 1 95 ? 13.344 -3.688 -9.258 1 94.62 95 SER A N 1
ATOM 737 C CA . SER A 1 95 ? 13.484 -3.803 -10.711 1 94.62 95 SER A CA 1
ATOM 738 C C . SER A 1 95 ? 13.125 -5.207 -11.188 1 94.62 95 SER A C 1
ATOM 740 O O . SER A 1 95 ? 12.508 -5.371 -12.242 1 94.62 95 SER A O 1
ATOM 742 N N . PHE A 1 96 ? 13.547 -6.203 -10.422 1 94.75 96 PHE A N 1
ATOM 743 C CA . PHE A 1 96 ? 13.219 -7.586 -10.742 1 94.75 96 PHE A CA 1
ATOM 744 C C . PHE A 1 96 ? 11.703 -7.789 -10.766 1 94.75 96 PHE A C 1
ATOM 746 O O . PHE A 1 96 ? 11.18 -8.477 -11.648 1 94.75 96 PHE A O 1
ATOM 753 N N . LEU A 1 97 ? 11.109 -7.195 -9.875 1 92.06 97 LEU A N 1
ATOM 754 C CA . LEU A 1 97 ? 9.656 -7.289 -9.812 1 92.06 97 LEU A CA 1
ATOM 755 C C . LEU A 1 97 ? 9.016 -6.605 -11.008 1 92.06 97 LEU A C 1
ATOM 757 O O . LEU A 1 97 ? 7.992 -7.074 -11.523 1 92.06 97 LEU A O 1
ATOM 761 N N . CYS A 1 98 ? 9.609 -5.574 -11.508 1 92.38 98 CYS A N 1
ATOM 762 C CA . CYS A 1 98 ? 9.078 -4.816 -12.633 1 92.38 98 CYS A CA 1
ATOM 763 C C . CYS A 1 98 ? 9.242 -5.582 -13.938 1 92.38 98 CYS A C 1
ATOM 765 O O . CYS A 1 98 ? 8.617 -5.25 -14.945 1 92.38 98 CYS A O 1
ATOM 767 N N . CYS A 1 99 ? 10 -6.551 -13.898 1 93 99 CYS A N 1
ATOM 768 C CA . CYS A 1 99 ? 10.227 -7.348 -15.102 1 93 99 CYS A CA 1
ATOM 769 C C . CYS A 1 99 ? 9.141 -8.398 -15.266 1 93 99 CYS A C 1
ATOM 771 O O . CYS A 1 99 ? 9.023 -9.023 -16.328 1 93 99 CYS A O 1
ATOM 773 N N . GLN A 1 100 ? 8.289 -8.562 -14.297 1 92.69 100 GLN A N 1
ATOM 774 C CA . GLN A 1 100 ? 7.309 -9.641 -14.336 1 92.69 100 GLN A CA 1
ATOM 775 C C . GLN A 1 100 ? 6.152 -9.305 -15.266 1 92.69 100 GLN A C 1
ATOM 777 O O . GLN A 1 100 ? 5.672 -10.156 -16.016 1 92.69 100 GLN A O 1
ATOM 782 N N . PRO A 1 101 ? 5.75 -8.062 -15.344 1 92.69 101 PRO A N 1
ATOM 783 C CA . PRO A 1 101 ? 4.656 -7.75 -16.266 1 92.69 101 PRO A CA 1
ATOM 784 C C . PRO A 1 101 ? 5.035 -7.973 -17.734 1 92.69 101 PRO A C 1
ATOM 786 O O . PRO A 1 101 ? 4.32 -8.664 -18.453 1 92.69 101 PRO A O 1
ATOM 789 N N . PRO A 1 102 ? 6.137 -7.484 -18.156 1 94.62 102 PRO A N 1
ATOM 790 C CA . PRO A 1 102 ? 6.516 -7.781 -19.531 1 94.62 102 PRO A CA 1
ATOM 791 C C . PRO A 1 102 ? 6.707 -9.273 -19.781 1 94.62 102 PRO A C 1
ATOM 793 O O . PRO A 1 102 ? 6.395 -9.773 -20.875 1 94.62 102 PRO A O 1
ATOM 796 N N . ARG A 1 103 ? 7.227 -9.969 -18.797 1 93.88 103 ARG A N 1
ATOM 797 C CA . ARG A 1 103 ? 7.414 -11.406 -18.922 1 93.88 103 ARG A CA 1
ATOM 798 C C . ARG A 1 103 ? 6.082 -12.117 -19.125 1 93.88 103 ARG A C 1
ATOM 800 O O . ARG A 1 103 ? 5.957 -12.992 -19.984 1 93.88 103 ARG A O 1
ATOM 807 N N . TRP A 1 104 ? 5.156 -11.75 -18.359 1 93.19 104 TRP A N 1
ATOM 808 C CA . TRP A 1 104 ? 3.855 -12.398 -18.469 1 93.19 104 TRP A CA 1
ATOM 809 C C . TRP A 1 104 ? 3.176 -12.055 -19.781 1 93.19 104 TRP A C 1
ATOM 811 O O . TRP A 1 104 ? 2.576 -12.922 -20.422 1 93.19 104 TRP A O 1
ATOM 821 N N . ILE A 1 105 ? 3.273 -10.852 -20.234 1 92.94 105 ILE A N 1
ATOM 822 C CA . ILE A 1 105 ? 2.65 -10.414 -21.484 1 92.94 105 ILE A CA 1
ATOM 823 C C . ILE A 1 105 ? 3.273 -11.164 -22.656 1 92.94 105 ILE A C 1
ATOM 825 O O . ILE A 1 105 ? 2.562 -11.641 -23.547 1 92.94 105 ILE A O 1
ATOM 829 N N . GLY A 1 106 ? 4.551 -11.281 -22.672 1 94.62 106 GLY A N 1
ATOM 830 C CA . GLY A 1 106 ? 5.219 -12.047 -23.703 1 94.62 106 GLY A CA 1
ATOM 831 C C . GLY A 1 106 ? 4.793 -13.5 -23.734 1 94.62 106 GLY A C 1
ATOM 832 O O . GLY A 1 106 ? 4.469 -14.039 -24.797 1 94.62 106 GLY A O 1
ATOM 833 N N . THR A 1 107 ? 4.793 -14.094 -22.531 1 93.25 107 THR A N 1
ATOM 834 C CA . THR A 1 107 ? 4.418 -15.5 -22.438 1 93.25 107 THR A CA 1
ATOM 835 C C . THR A 1 107 ? 2.965 -15.695 -22.859 1 93.25 107 THR A C 1
ATOM 837 O O . THR A 1 107 ? 2.646 -16.656 -23.562 1 93.25 107 THR A O 1
ATOM 840 N N . ALA A 1 108 ? 2.066 -14.828 -22.5 1 92 108 ALA A N 1
ATOM 841 C CA . ALA A 1 108 ? 0.654 -14.922 -22.859 1 92 108 ALA A CA 1
ATOM 842 C C . ALA A 1 108 ? 0.468 -14.805 -24.375 1 92 108 ALA A C 1
ATOM 844 O O . ALA A 1 108 ? -0.26 -15.594 -24.984 1 92 108 ALA A O 1
ATOM 845 N N . LEU A 1 109 ? 1.166 -13.914 -24.984 1 93 109 LEU A N 1
ATOM 846 C CA . LEU A 1 109 ? 1.076 -13.734 -26.438 1 93 109 LEU A CA 1
ATOM 847 C C . LEU A 1 109 ? 1.682 -14.922 -27.172 1 93 109 LEU A C 1
ATOM 849 O O . LEU A 1 109 ? 1.155 -15.359 -28.188 1 93 109 LEU A O 1
ATOM 853 N N . GLY A 1 110 ? 2.799 -15.414 -26.641 1 93.5 110 GLY A N 1
ATOM 854 C CA . GLY A 1 110 ? 3.412 -16.594 -27.234 1 93.5 110 GLY A CA 1
ATOM 855 C C . GLY A 1 110 ? 2.498 -17.812 -27.234 1 93.5 110 GLY A C 1
ATOM 856 O O . GLY A 1 110 ? 2.475 -18.578 -28.188 1 93.5 110 GLY A O 1
ATOM 857 N N . GLU A 1 111 ? 1.767 -17.953 -26.125 1 90 111 GLU A N 1
ATOM 858 C CA . GLU A 1 111 ? 0.858 -19.094 -26.016 1 90 111 GLU A CA 1
ATOM 859 C C . GLU A 1 111 ? -0.365 -18.906 -26.906 1 90 111 GLU A C 1
ATOM 861 O O . GLU A 1 111 ? -0.862 -19.859 -27.5 1 90 111 GLU A O 1
ATOM 866 N N . VAL A 1 112 ? -0.893 -17.719 -27.047 1 89.81 112 VAL A N 1
ATOM 867 C CA . VAL A 1 112 ? -2.074 -17.453 -27.859 1 89.81 112 VAL A CA 1
ATOM 868 C C . VAL A 1 112 ? -1.748 -17.672 -29.328 1 89.81 112 VAL A C 1
ATOM 870 O O . VAL A 1 112 ? -2.535 -18.266 -30.062 1 89.81 112 VAL A O 1
ATOM 873 N N . PHE A 1 113 ? -0.578 -17.312 -29.75 1 93.12 113 PHE A N 1
ATOM 874 C CA . PHE A 1 113 ? -0.212 -17.406 -31.156 1 93.12 113 PHE A CA 1
ATOM 875 C C . PHE A 1 113 ? 0.618 -18.656 -31.422 1 93.12 113 PHE A C 1
ATOM 877 O O . PHE A 1 113 ? 0.945 -18.969 -32.562 1 93.12 113 PHE A O 1
ATOM 884 N N . GLY A 1 114 ? 0.982 -19.328 -30.422 1 90.5 114 GLY A N 1
ATOM 885 C CA . GLY A 1 114 ? 1.727 -20.578 -30.547 1 90.5 114 GLY A CA 1
ATOM 886 C C . GLY A 1 114 ? 3.117 -20.391 -31.125 1 90.5 114 GLY A C 1
ATOM 887 O O . GLY A 1 114 ? 3.582 -21.203 -31.906 1 90.5 114 GLY A O 1
ATOM 888 N N . SER A 1 115 ? 3.744 -19.234 -30.906 1 92.31 115 SER A N 1
ATOM 889 C CA . SER A 1 115 ? 5.051 -18.922 -31.469 1 92.31 115 SER A CA 1
ATOM 890 C C . SER A 1 115 ? 5.996 -18.359 -30.406 1 92.31 115 SER A C 1
ATOM 892 O O . SER A 1 115 ? 5.617 -17.453 -29.656 1 92.31 115 SER A O 1
ATOM 894 N N . VAL A 1 116 ? 7.172 -18.922 -30.344 1 90.5 116 VAL A N 1
ATOM 895 C CA . VAL A 1 116 ? 8.203 -18.469 -29.422 1 90.5 116 VAL A CA 1
ATOM 896 C C . VAL A 1 116 ? 8.68 -17.078 -29.828 1 90.5 116 VAL A C 1
ATOM 898 O O . VAL A 1 116 ? 8.992 -16.25 -28.969 1 90.5 116 VAL A O 1
ATOM 901 N N . SER A 1 117 ? 8.648 -16.844 -31.109 1 92.81 117 SER A N 1
ATOM 902 C CA . SER A 1 117 ? 9.086 -15.531 -31.594 1 92.81 117 SER A CA 1
ATOM 903 C C . SER A 1 117 ? 8.133 -14.43 -31.156 1 92.81 117 SER A C 1
ATOM 905 O O . SER A 1 117 ? 8.562 -13.32 -30.828 1 92.81 117 SER A O 1
ATOM 907 N N . VAL A 1 118 ? 6.867 -14.75 -31.141 1 93.44 118 VAL A N 1
ATOM 908 C CA . VAL A 1 118 ? 5.879 -13.766 -30.703 1 93.44 118 VAL A CA 1
ATOM 909 C C . VAL A 1 118 ? 6.039 -13.5 -29.203 1 93.44 118 VAL A C 1
ATOM 911 O O . VAL A 1 118 ? 5.824 -12.375 -28.75 1 93.44 118 VAL A O 1
ATOM 914 N N . ASN A 1 119 ? 6.43 -14.492 -28.469 1 94.5 119 ASN A N 1
ATOM 915 C CA . ASN A 1 119 ? 6.75 -14.312 -27.062 1 94.5 119 ASN A CA 1
ATOM 916 C C . ASN A 1 119 ? 7.863 -13.289 -26.859 1 94.5 119 ASN A C 1
ATOM 918 O O . ASN A 1 119 ? 7.727 -12.367 -26.047 1 94.5 119 ASN A O 1
ATOM 922 N N . HIS A 1 120 ? 8.914 -13.445 -27.672 1 95.25 120 HIS A N 1
ATOM 923 C CA . HIS A 1 120 ? 10.062 -12.547 -27.547 1 95.25 120 HIS A CA 1
ATOM 924 C C . HIS A 1 120 ? 9.703 -11.133 -27.984 1 95.25 120 HIS A C 1
ATOM 926 O O . HIS A 1 120 ? 10.039 -10.164 -27.281 1 95.25 120 HIS A O 1
ATOM 932 N N . VAL A 1 121 ? 8.977 -11.008 -29.047 1 94.19 121 VAL A N 1
ATOM 933 C CA . VAL A 1 121 ? 8.586 -9.695 -29.547 1 94.19 121 VAL A CA 1
ATOM 934 C C . VAL A 1 121 ? 7.609 -9.039 -28.578 1 94.19 121 VAL A C 1
ATOM 936 O O . VAL A 1 121 ? 7.68 -7.832 -28.328 1 94.19 121 VAL A O 1
ATOM 939 N N . GLY A 1 122 ? 6.715 -9.859 -28.078 1 94.81 122 GLY A N 1
ATOM 940 C CA . GLY A 1 122 ? 5.773 -9.344 -27.109 1 94.81 122 GLY A CA 1
ATOM 941 C C . GLY A 1 122 ? 6.441 -8.828 -25.844 1 94.81 122 GLY A C 1
ATOM 942 O O . GLY A 1 122 ? 6.047 -7.789 -25.312 1 94.81 122 GLY A O 1
ATOM 943 N N . TYR A 1 123 ? 7.441 -9.508 -25.406 1 95.44 123 TYR A N 1
ATOM 944 C CA . TYR A 1 123 ? 8.188 -9.055 -24.234 1 95.44 123 TYR A CA 1
ATOM 945 C C . TYR A 1 123 ? 8.852 -7.707 -24.516 1 95.44 123 TYR A C 1
ATOM 947 O O . TYR A 1 123 ? 8.797 -6.801 -23.672 1 95.44 123 TYR A O 1
ATOM 955 N N . ILE A 1 124 ? 9.5 -7.613 -25.641 1 95.81 124 ILE A N 1
ATOM 956 C CA . ILE A 1 124 ? 10.234 -6.398 -25.984 1 95.81 124 ILE A CA 1
ATOM 957 C C . ILE A 1 124 ? 9.273 -5.215 -26.047 1 95.81 124 ILE A C 1
ATOM 959 O O . ILE A 1 124 ? 9.531 -4.168 -25.438 1 95.81 124 ILE A O 1
ATOM 963 N N . ALA A 1 125 ? 8.156 -5.387 -26.656 1 96 125 ALA A N 1
ATOM 964 C CA . ALA A 1 125 ? 7.168 -4.316 -26.766 1 96 125 ALA A CA 1
ATOM 965 C C . ALA A 1 125 ? 6.621 -3.938 -25.391 1 96 125 ALA A C 1
ATOM 967 O O . ALA A 1 125 ? 6.492 -2.752 -25.062 1 96 125 ALA A O 1
ATOM 968 N N . ALA A 1 126 ? 6.371 -4.977 -24.609 1 96 126 ALA A N 1
ATOM 969 C CA . ALA A 1 126 ? 5.832 -4.723 -23.281 1 96 126 ALA A CA 1
ATOM 970 C C . ALA A 1 126 ? 6.863 -4.027 -22.391 1 96 126 ALA A C 1
ATOM 972 O O . ALA A 1 126 ? 6.516 -3.17 -21.578 1 96 126 ALA A O 1
ATOM 973 N N . ALA A 1 127 ? 8.109 -4.426 -22.562 1 96.12 127 ALA A N 1
ATOM 974 C CA . ALA A 1 127 ? 9.172 -3.818 -21.766 1 96.12 127 ALA A CA 1
ATOM 975 C C . ALA A 1 127 ? 9.281 -2.322 -22.047 1 96.12 127 ALA A C 1
ATOM 977 O O . ALA A 1 127 ? 9.445 -1.524 -21.109 1 96.12 127 ALA A O 1
ATOM 978 N N . PHE A 1 128 ? 9.086 -1.945 -23.25 1 96.06 128 PHE A N 1
ATOM 979 C CA . PHE A 1 128 ? 9.141 -0.535 -23.609 1 96.06 128 PHE A CA 1
ATOM 980 C C . PHE A 1 128 ? 7.953 0.223 -23.031 1 96.06 128 PHE A C 1
ATOM 982 O O . PHE A 1 128 ? 8.117 1.315 -22.484 1 96.06 128 PHE A O 1
ATOM 989 N N . LEU A 1 129 ? 6.855 -0.358 -23.125 1 94.56 129 LEU A N 1
ATOM 990 C CA . LEU A 1 129 ? 5.645 0.281 -22.609 1 94.56 129 LEU A CA 1
ATOM 991 C C . LEU A 1 129 ? 5.699 0.44 -21.094 1 94.56 129 LEU A C 1
ATOM 993 O O . LEU A 1 129 ? 5.379 1.506 -20.578 1 94.56 129 LEU A O 1
ATOM 997 N N . ILE A 1 130 ? 6.16 -0.6 -20.453 1 93.81 130 ILE A N 1
ATOM 998 C CA . ILE A 1 130 ? 6.211 -0.571 -19 1 93.81 130 ILE A CA 1
ATOM 999 C C . ILE A 1 130 ? 7.281 0.418 -18.531 1 93.81 130 ILE A C 1
ATOM 1001 O O . ILE A 1 130 ? 7.105 1.104 -17.516 1 93.81 130 ILE A O 1
ATOM 1005 N N . TYR A 1 131 ? 8.32 0.514 -19.266 1 95.12 131 TYR A N 1
ATOM 1006 C CA . TYR A 1 131 ? 9.359 1.473 -18.922 1 95.12 131 TYR A CA 1
ATOM 1007 C C . TYR A 1 131 ? 8.836 2.9 -19 1 95.12 131 TYR A C 1
ATOM 1009 O O . TYR A 1 131 ? 9.102 3.719 -18.109 1 95.12 131 TYR A O 1
ATOM 1017 N N . LEU A 1 132 ? 8.086 3.186 -19.984 1 94.19 132 LEU A N 1
ATOM 1018 C CA . LEU A 1 132 ? 7.512 4.516 -20.141 1 94.19 132 LEU A CA 1
ATOM 1019 C C . LEU A 1 132 ? 6.539 4.82 -19.016 1 94.19 132 LEU A C 1
ATOM 1021 O O . LEU A 1 132 ? 6.516 5.934 -18.484 1 94.19 132 LEU A O 1
ATOM 1025 N N . PHE A 1 133 ? 5.844 3.83 -18.703 1 91.25 133 PHE A N 1
ATOM 1026 C CA . PHE A 1 133 ? 4.898 3.988 -17.609 1 91.25 133 PHE A CA 1
ATOM 1027 C C . PHE A 1 133 ? 5.629 4.23 -16.297 1 91.25 133 PHE A C 1
ATOM 1029 O O . PHE A 1 133 ? 5.246 5.109 -15.516 1 91.25 133 PHE A O 1
ATOM 1036 N N . LEU A 1 134 ? 6.668 3.477 -16 1 91.31 134 LEU A N 1
ATOM 1037 C CA . LEU A 1 134 ? 7.434 3.615 -14.766 1 91.31 134 LEU A CA 1
ATOM 1038 C C . LEU A 1 134 ? 8.125 4.973 -14.703 1 91.31 134 LEU A C 1
ATOM 1040 O O . LEU A 1 134 ? 8.164 5.609 -13.641 1 91.31 134 LEU A O 1
ATOM 1044 N N . ARG A 1 135 ? 8.594 5.371 -15.859 1 91.06 135 ARG A N 1
ATOM 1045 C CA . ARG A 1 135 ? 9.297 6.648 -15.938 1 91.06 135 ARG A CA 1
ATOM 1046 C C . ARG A 1 135 ? 8.344 7.805 -15.641 1 91.06 135 ARG A C 1
ATOM 1048 O O . ARG A 1 135 ? 8.711 8.742 -14.922 1 91.06 135 ARG A O 1
ATOM 1055 N N . LYS A 1 136 ? 7.238 7.695 -16.031 1 90.62 136 LYS A N 1
ATOM 1056 C CA . LYS A 1 136 ? 6.273 8.781 -15.898 1 90.62 136 LYS A CA 1
ATOM 1057 C C . LYS A 1 136 ? 5.645 8.797 -14.508 1 90.62 136 LYS A C 1
ATOM 1059 O O . LYS A 1 136 ? 5.48 9.859 -13.906 1 90.62 136 LYS A O 1
ATOM 1064 N N . TYR A 1 137 ? 5.445 7.578 -13.906 1 86.94 137 TYR A N 1
ATOM 1065 C CA . TYR A 1 137 ? 4.566 7.578 -12.742 1 86.94 137 TYR A CA 1
ATOM 1066 C C . TYR A 1 137 ? 5.27 6.977 -11.531 1 86.94 137 TYR A C 1
ATOM 1068 O O . TYR A 1 137 ? 4.918 7.281 -10.391 1 86.94 137 TYR A O 1
ATOM 1076 N N . ALA A 1 138 ? 6.207 6.117 -11.727 1 86.75 138 ALA A N 1
ATOM 1077 C CA . ALA A 1 138 ? 6.66 5.316 -10.594 1 86.75 138 ALA A CA 1
ATOM 1078 C C . ALA A 1 138 ? 8.062 5.734 -10.156 1 86.75 138 ALA A C 1
ATOM 1080 O O . ALA A 1 138 ? 8.445 5.535 -9 1 86.75 138 ALA A O 1
ATOM 1081 N N . MET A 1 139 ? 8.805 6.32 -10.93 1 88.62 139 MET A N 1
ATOM 1082 C CA . MET A 1 139 ? 10.203 6.586 -10.602 1 88.62 139 MET A CA 1
ATOM 1083 C C . MET A 1 139 ? 10.312 7.594 -9.461 1 88.62 139 MET A C 1
ATOM 1085 O O . MET A 1 139 ? 11.055 7.375 -8.5 1 88.62 139 MET A O 1
ATOM 1089 N N . GLU A 1 140 ? 9.57 8.602 -9.469 1 87.19 140 GLU A N 1
ATOM 1090 C CA . GLU A 1 140 ? 9.641 9.633 -8.43 1 87.19 140 GLU A CA 1
ATOM 1091 C C . GLU A 1 140 ? 9.086 9.109 -7.105 1 87.19 140 GLU A C 1
ATOM 1093 O O . GLU A 1 140 ? 9.742 9.234 -6.066 1 87.19 140 GLU A O 1
ATOM 1098 N N . PRO A 1 141 ? 7.949 8.492 -7.137 1 85.94 141 PRO A N 1
ATOM 1099 C CA . PRO A 1 141 ? 7.414 7.953 -5.883 1 85.94 141 PRO A CA 1
ATOM 1100 C C . PRO A 1 141 ? 8.344 6.93 -5.234 1 85.94 141 PRO A C 1
ATOM 1102 O O . PRO A 1 141 ? 8.547 6.957 -4.02 1 85.94 141 PRO A O 1
ATOM 1105 N N . VAL A 1 142 ? 8.891 6.051 -6.051 1 87.31 142 VAL A N 1
ATOM 1106 C CA . VAL A 1 142 ? 9.766 5.012 -5.52 1 87.31 142 VAL A CA 1
ATOM 1107 C C . VAL A 1 142 ? 11.023 5.641 -4.938 1 87.31 142 VAL A C 1
ATOM 1109 O O . VAL A 1 142 ? 11.453 5.277 -3.84 1 87.31 142 VAL A O 1
ATOM 1112 N N . ARG A 1 143 ? 11.523 6.574 -5.605 1 86.38 143 ARG A N 1
ATOM 1113 C CA . ARG A 1 143 ? 12.719 7.27 -5.137 1 86.38 143 ARG A CA 1
ATOM 1114 C C . ARG A 1 143 ? 12.453 7.98 -3.816 1 86.38 143 ARG A C 1
ATOM 1116 O O . ARG A 1 143 ? 13.266 7.91 -2.893 1 86.38 143 ARG A O 1
ATOM 1123 N N . HIS A 1 144 ? 11.367 8.594 -3.768 1 84 144 HIS A N 1
ATOM 1124 C CA . HIS A 1 144 ? 10.992 9.312 -2.553 1 84 144 HIS A CA 1
ATOM 1125 C C . HIS A 1 144 ? 10.836 8.359 -1.374 1 84 144 HIS A C 1
ATOM 1127 O O . HIS A 1 144 ? 11.273 8.664 -0.262 1 84 144 HIS A O 1
ATOM 1133 N N . MET A 1 145 ? 10.289 7.266 -1.66 1 82.94 145 MET A N 1
ATOM 1134 C CA . MET A 1 145 ? 10.039 6.297 -0.597 1 82.94 145 MET A CA 1
ATOM 1135 C C . MET A 1 145 ? 11.344 5.684 -0.099 1 82.94 145 MET A C 1
ATOM 1137 O O . MET A 1 145 ? 11.516 5.477 1.104 1 82.94 145 MET A O 1
ATOM 1141 N N . ILE A 1 146 ? 12.172 5.434 -1.021 1 83.62 146 ILE A N 1
ATOM 1142 C CA . ILE A 1 146 ? 13.438 4.773 -0.688 1 83.62 146 ILE A CA 1
ATOM 1143 C C . ILE A 1 146 ? 14.336 5.742 0.071 1 83.62 146 ILE A C 1
ATOM 1145 O O . ILE A 1 146 ? 15.102 5.328 0.949 1 83.62 146 ILE A O 1
ATOM 1149 N N . GLU A 1 147 ? 14.156 7.012 -0.18 1 84.94 147 GLU A N 1
ATOM 1150 C CA . GLU A 1 147 ? 15.047 8 0.423 1 84.94 147 GLU A CA 1
ATOM 1151 C C . GLU A 1 147 ? 14.43 8.602 1.687 1 84.94 147 GLU A C 1
ATOM 1153 O O . GLU A 1 147 ? 15.117 9.273 2.459 1 84.94 147 GLU A O 1
ATOM 1158 N N . ARG A 1 148 ? 13.234 8.359 1.906 1 80.19 148 ARG A N 1
ATOM 1159 C CA . ARG A 1 148 ? 12.531 8.984 3.02 1 80.19 148 ARG A CA 1
ATOM 1160 C C . ARG A 1 148 ? 13.102 8.523 4.355 1 80.19 148 ARG A C 1
ATOM 1162 O O . ARG A 1 148 ? 13.469 9.344 5.195 1 80.19 148 ARG A O 1
ATOM 1169 N N . SER A 1 149 ? 13.039 7.262 4.578 1 80.44 149 SER A N 1
ATOM 1170 C CA . SER A 1 149 ? 13.57 6.68 5.809 1 80.44 149 SER A CA 1
ATOM 1171 C C . SER A 1 149 ? 14.023 5.242 5.59 1 80.44 149 SER A C 1
ATOM 1173 O O . SER A 1 149 ? 13.648 4.609 4.602 1 80.44 149 SER A O 1
ATOM 1175 N N . THR A 1 150 ? 14.867 4.812 6.445 1 82.62 150 THR A N 1
ATOM 1176 C CA . THR A 1 150 ? 15.328 3.434 6.379 1 82.62 150 THR A CA 1
ATOM 1177 C C . THR A 1 150 ? 14.172 2.463 6.594 1 82.62 150 THR A C 1
ATOM 1179 O O . THR A 1 150 ? 14.125 1.401 5.969 1 82.62 150 THR A O 1
ATOM 1182 N N . SER A 1 151 ? 13.312 2.918 7.422 1 77.75 151 SER A N 1
ATOM 1183 C CA . SER A 1 151 ? 12.156 2.07 7.695 1 77.75 151 SER A CA 1
ATOM 1184 C C . SER A 1 151 ? 11.25 1.96 6.477 1 77.75 151 SER A C 1
ATOM 1186 O O . SER A 1 151 ? 10.773 0.872 6.148 1 77.75 151 SER A O 1
ATOM 1188 N N . SER A 1 152 ? 11.055 3.072 5.855 1 78.19 152 SER A N 1
ATOM 1189 C CA . SER A 1 152 ? 10.234 3.068 4.648 1 78.19 152 SER A CA 1
ATOM 1190 C C . SER A 1 152 ? 10.891 2.252 3.539 1 78.19 152 SER A C 1
ATOM 1192 O O . SER A 1 152 ? 10.219 1.509 2.824 1 78.19 152 SER A O 1
ATOM 1194 N N . CYS A 1 153 ? 12.156 2.281 3.447 1 84.62 153 CYS A N 1
ATOM 1195 C CA . CYS A 1 153 ? 12.906 1.535 2.445 1 84.62 153 CYS A CA 1
ATOM 1196 C C . CYS A 1 153 ? 12.805 0.035 2.691 1 84.62 153 CYS A C 1
ATOM 1198 O O . CYS A 1 153 ? 12.586 -0.737 1.756 1 84.62 153 CYS A O 1
ATOM 1200 N N . LEU A 1 154 ? 12.922 -0.292 3.9 1 81.94 154 LEU A N 1
ATOM 1201 C CA . LEU A 1 154 ? 12.852 -1.702 4.27 1 81.94 154 LEU A CA 1
ATOM 1202 C C . LEU A 1 154 ? 11.453 -2.258 4.008 1 81.94 154 LEU A C 1
ATOM 1204 O O . LEU A 1 154 ? 11.312 -3.363 3.48 1 81.94 154 LEU A O 1
ATOM 1208 N N . LEU A 1 155 ? 10.57 -1.484 4.348 1 76.44 155 LEU A N 1
ATOM 1209 C CA . LEU A 1 155 ? 9.195 -1.938 4.18 1 76.44 155 LEU A CA 1
ATOM 1210 C C . LEU A 1 155 ? 8.836 -2.043 2.699 1 76.44 155 LEU A C 1
ATOM 1212 O O . LEU A 1 155 ? 8.203 -3.018 2.279 1 76.44 155 LEU A O 1
ATOM 1216 N N . PHE A 1 156 ? 9.328 -1.152 1.95 1 81.62 156 PHE A N 1
ATOM 1217 C CA . PHE A 1 156 ? 9.062 -1.132 0.516 1 81.62 156 PHE A CA 1
ATOM 1218 C C . PHE A 1 156 ? 9.875 -2.205 -0.198 1 81.62 156 PHE A C 1
ATOM 1220 O O . PHE A 1 156 ? 9.43 -2.77 -1.197 1 81.62 156 PHE A O 1
ATOM 1227 N N . GLY A 1 157 ? 10.977 -2.484 0.337 1 86.75 157 GLY A N 1
ATOM 1228 C CA . GLY A 1 157 ? 11.859 -3.461 -0.284 1 86.75 157 GLY A CA 1
ATOM 1229 C C . GLY A 1 157 ? 11.594 -4.879 0.183 1 86.75 157 GLY A C 1
ATOM 1230 O O . GLY A 1 157 ? 12.094 -5.836 -0.412 1 86.75 157 GLY A O 1
ATOM 1231 N N . ALA A 1 158 ? 10.75 -5.035 1.157 1 85.12 158 ALA A N 1
ATOM 1232 C CA . ALA A 1 158 ? 10.523 -6.352 1.739 1 85.12 158 ALA A CA 1
ATOM 1233 C C . ALA A 1 158 ? 9.773 -7.262 0.765 1 85.12 158 ALA A C 1
ATOM 1235 O O . ALA A 1 158 ? 10.164 -8.414 0.561 1 85.12 158 ALA A O 1
ATOM 1236 N N . MET A 1 159 ? 8.773 -6.73 0.086 1 87.19 159 MET A N 1
ATOM 1237 C CA . MET A 1 159 ? 7.961 -7.543 -0.809 1 87.19 159 MET A CA 1
ATOM 1238 C C . MET A 1 159 ? 8.758 -7.965 -2.041 1 87.19 159 MET A C 1
ATOM 1240 O O . MET A 1 159 ? 8.828 -9.148 -2.359 1 87.19 159 MET A O 1
ATOM 1244 N N . PRO A 1 160 ? 9.406 -7.051 -2.678 1 90.5 160 PRO A N 1
ATOM 1245 C CA . PRO A 1 160 ? 10.211 -7.469 -3.824 1 90.5 160 PRO A CA 1
ATOM 1246 C C . PRO A 1 160 ? 11.336 -8.43 -3.434 1 90.5 160 PRO A C 1
ATOM 1248 O O . PRO A 1 160 ? 11.648 -9.359 -4.184 1 90.5 160 PRO A O 1
ATOM 1251 N N . ALA A 1 161 ? 11.945 -8.219 -2.266 1 92.19 161 ALA A N 1
ATOM 1252 C CA . ALA A 1 161 ? 13.016 -9.102 -1.799 1 92.19 161 ALA A CA 1
ATOM 1253 C C . ALA A 1 161 ? 12.492 -10.508 -1.541 1 92.19 161 ALA A C 1
ATOM 1255 O O . ALA A 1 161 ? 13.109 -11.492 -1.96 1 92.19 161 ALA A O 1
ATOM 1256 N N . PHE A 1 162 ? 11.438 -10.594 -0.917 1 88.12 162 PHE A N 1
ATOM 1257 C CA . PHE A 1 162 ? 10.828 -11.891 -0.637 1 88.12 162 PHE A CA 1
ATOM 1258 C C . PHE A 1 162 ? 10.43 -12.594 -1.929 1 88.12 162 PHE A C 1
ATOM 1260 O O . PHE A 1 162 ? 10.664 -13.789 -2.086 1 88.12 162 PHE A O 1
ATOM 1267 N N . TYR A 1 163 ? 9.797 -11.844 -2.773 1 89.12 163 TYR A N 1
ATOM 1268 C CA . TYR A 1 163 ? 9.438 -12.43 -4.062 1 89.12 163 TYR A CA 1
ATOM 1269 C C . TYR A 1 163 ? 10.672 -12.938 -4.797 1 89.12 163 TYR A C 1
ATOM 1271 O O . TYR A 1 163 ? 10.648 -14.031 -5.363 1 89.12 163 TYR A O 1
ATOM 1279 N N . TYR A 1 164 ? 11.68 -12.164 -4.805 1 92.69 164 TYR A N 1
ATOM 1280 C CA . TYR A 1 164 ? 12.93 -12.531 -5.461 1 92.69 164 TYR A CA 1
ATOM 1281 C C . TYR A 1 164 ? 13.469 -13.844 -4.906 1 92.69 164 TYR A C 1
ATOM 1283 O O . TYR A 1 164 ? 13.789 -14.766 -5.668 1 92.69 164 TYR A O 1
ATOM 1291 N N . LEU A 1 165 ? 13.523 -13.984 -3.617 1 91 165 LEU A N 1
ATOM 1292 C CA . LEU A 1 165 ? 14.062 -15.172 -2.965 1 91 165 LEU A CA 1
ATOM 1293 C C . LEU A 1 165 ? 13.195 -16.391 -3.254 1 91 165 LEU A C 1
ATOM 1295 O O . LEU A 1 165 ? 13.719 -17.469 -3.559 1 91 165 LEU A O 1
ATOM 1299 N N . CYS A 1 166 ? 11.945 -16.219 -3.283 1 88.31 166 CYS A N 1
ATOM 1300 C CA . CYS A 1 166 ? 11.031 -17.328 -3.541 1 88.31 166 CYS A CA 1
ATOM 1301 C C . CYS A 1 166 ? 11.094 -17.75 -5 1 88.31 166 CYS A C 1
ATOM 1303 O O . CYS A 1 166 ? 11.07 -18.953 -5.305 1 88.31 166 CYS A O 1
ATOM 1305 N N . GLU A 1 167 ? 11.125 -16.719 -5.832 1 89.44 167 GLU A N 1
ATOM 1306 C CA . GLU A 1 167 ? 11.195 -17.031 -7.258 1 89.44 167 GLU A CA 1
ATOM 1307 C C . GLU A 1 167 ? 12.438 -17.859 -7.586 1 89.44 167 GLU A C 1
ATOM 1309 O O . GLU A 1 167 ? 12.359 -18.844 -8.305 1 89.44 167 GLU A O 1
ATOM 1314 N N . TYR A 1 168 ? 13.5 -17.531 -7.051 1 91.75 168 TYR A N 1
ATOM 1315 C CA . TYR A 1 168 ? 14.727 -18.266 -7.332 1 91.75 168 TYR A CA 1
ATOM 1316 C C . TYR A 1 168 ? 14.734 -19.609 -6.629 1 91.75 168 TYR A C 1
ATOM 1318 O O . TYR A 1 168 ? 15.117 -20.625 -7.219 1 91.75 168 TYR A O 1
ATOM 1326 N N . ALA A 1 169 ? 14.227 -19.719 -5.438 1 89.56 169 ALA A N 1
ATOM 1327 C CA . ALA A 1 169 ? 14.227 -20.969 -4.676 1 89.56 169 ALA A CA 1
ATOM 1328 C C . ALA A 1 169 ? 13.25 -21.969 -5.266 1 89.56 169 ALA A C 1
ATOM 1330 O O . ALA A 1 169 ? 13.578 -23.156 -5.418 1 89.56 169 ALA A O 1
ATOM 1331 N N . PHE A 1 170 ? 12.102 -21.453 -5.789 1 88.06 170 PHE A N 1
ATOM 1332 C CA . PHE A 1 170 ? 11.031 -22.391 -6.094 1 88.06 170 PHE A CA 1
ATOM 1333 C C . PHE A 1 170 ? 10.828 -22.516 -7.598 1 88.06 170 PHE A C 1
ATOM 1335 O O . PHE A 1 170 ? 10.195 -23.469 -8.07 1 88.06 170 PHE A O 1
ATOM 1342 N N . SER A 1 171 ? 11.328 -21.594 -8.297 1 86.5 171 SER A N 1
ATOM 1343 C CA . SER A 1 171 ? 11.109 -21.641 -9.734 1 86.5 171 SER A CA 1
ATOM 1344 C C . SER A 1 171 ? 12.414 -21.875 -10.484 1 86.5 171 SER A C 1
ATOM 1346 O O . SER A 1 171 ? 12.453 -22.672 -11.438 1 86.5 171 SER A O 1
ATOM 1348 N N . VAL A 1 172 ? 13.508 -21.25 -10.055 1 88.12 172 VAL A N 1
ATOM 1349 C CA . VAL A 1 172 ? 14.75 -21.312 -10.82 1 88.12 172 VAL A CA 1
ATOM 1350 C C . VAL A 1 172 ? 15.594 -22.484 -10.336 1 88.12 172 VAL A C 1
ATOM 1352 O O . VAL A 1 172 ? 16.016 -23.328 -11.133 1 88.12 172 VAL A O 1
ATOM 1355 N N . TYR A 1 173 ? 15.742 -22.594 -9.047 1 91.38 173 TYR A N 1
ATOM 1356 C CA . TYR A 1 173 ? 16.609 -23.641 -8.523 1 91.38 173 TYR A CA 1
ATOM 1357 C C . TYR A 1 173 ? 15.867 -24.969 -8.414 1 91.38 173 TYR A C 1
ATOM 1359 O O . TYR A 1 173 ? 16.469 -26.047 -8.516 1 91.38 173 TYR A O 1
ATOM 1367 N N . THR A 1 174 ? 14.5 -24.75 -8.148 1 88.44 174 THR A N 1
ATOM 1368 C CA . THR A 1 174 ? 13.633 -25.922 -8.125 1 88.44 174 THR A CA 1
ATOM 1369 C C . THR A 1 174 ? 12.438 -25.734 -9.047 1 88.44 174 THR A C 1
ATOM 1371 O O . THR A 1 174 ? 12.023 -24.609 -9.312 1 88.44 174 THR A O 1
ATOM 1374 N N . ASN A 1 175 ? 12.008 -26.688 -9.789 1 86.62 175 ASN A N 1
ATOM 1375 C CA . ASN A 1 175 ? 10.82 -26.609 -10.633 1 86.62 175 ASN A CA 1
ATOM 1376 C C . ASN A 1 175 ? 9.555 -26.906 -9.852 1 86.62 175 ASN A C 1
ATOM 1378 O O . ASN A 1 175 ? 8.609 -27.5 -10.383 1 86.62 175 ASN A O 1
ATOM 1382 N N . PHE A 1 176 ? 9.633 -26.469 -8.648 1 86.56 176 PHE A N 1
ATOM 1383 C CA . PHE A 1 176 ? 8.531 -26.781 -7.754 1 86.56 176 PHE A CA 1
ATOM 1384 C C . PHE A 1 176 ? 7.258 -26.047 -8.18 1 86.56 176 PHE A C 1
ATOM 1386 O O . PHE A 1 176 ? 6.164 -26.625 -8.133 1 86.56 176 PHE A O 1
ATOM 1393 N N . MET A 1 177 ? 7.328 -24.828 -8.656 1 85.31 177 MET A N 1
ATOM 1394 C CA . MET A 1 177 ? 6.18 -24 -9.031 1 85.31 177 MET A CA 1
ATOM 1395 C C . MET A 1 177 ? 5.512 -24.547 -10.297 1 85.31 177 MET A C 1
ATOM 1397 O O . MET A 1 177 ? 4.328 -24.297 -10.531 1 85.31 177 MET A O 1
ATOM 1401 N N . TYR A 1 178 ? 6.281 -25.297 -11.008 1 85 178 TYR A N 1
ATOM 1402 C CA . TYR A 1 178 ? 5.758 -25.844 -12.258 1 85 178 TYR A CA 1
ATOM 1403 C C . TYR A 1 178 ? 5.246 -27.266 -12.062 1 85 178 TYR A C 1
ATOM 1405 O O . TYR A 1 178 ? 4.844 -27.922 -13.023 1 85 178 TYR A O 1
ATOM 1413 N N . SER A 1 179 ? 5.277 -27.781 -10.844 1 85.5 179 SER A N 1
ATOM 1414 C CA . SER A 1 179 ? 4.852 -29.141 -10.547 1 85.5 179 SER A CA 1
ATOM 1415 C C . SER A 1 179 ? 3.332 -29.266 -10.586 1 85.5 179 SER A C 1
ATOM 1417 O O . SER A 1 179 ? 2.797 -30.359 -10.789 1 85.5 179 SER A O 1
ATOM 1419 N N . GLY A 1 180 ? 2.637 -28.078 -10.398 1 81.19 180 GLY A N 1
ATOM 1420 C CA . GLY A 1 180 ? 1.186 -28.125 -10.328 1 81.19 180 GLY A CA 1
ATOM 1421 C C . GLY A 1 180 ? 0.668 -28.578 -8.977 1 81.19 180 GLY A C 1
ATOM 1422 O O . GLY A 1 180 ? -0.538 -28.766 -8.797 1 81.19 180 GLY A O 1
ATOM 1423 N N . ALA A 1 181 ? 1.666 -28.812 -8.047 1 84.81 181 ALA A N 1
ATOM 1424 C CA . ALA A 1 181 ? 1.266 -29.203 -6.695 1 84.81 181 ALA A CA 1
ATOM 1425 C C . ALA A 1 181 ? 0.423 -28.109 -6.043 1 84.81 181 ALA A C 1
ATOM 1427 O O . ALA A 1 181 ? 0.636 -26.922 -6.289 1 84.81 181 ALA A O 1
ATOM 1428 N N . ARG A 1 182 ? -0.522 -28.531 -5.234 1 86 182 ARG A N 1
ATOM 1429 C CA . ARG A 1 182 ? -1.448 -27.609 -4.586 1 86 182 ARG A CA 1
ATOM 1430 C C . ARG A 1 182 ? -0.699 -26.578 -3.748 1 86 182 ARG A C 1
ATOM 1432 O O . ARG A 1 182 ? -1.031 -25.391 -3.771 1 86 182 ARG A O 1
ATOM 1439 N N . VAL A 1 183 ? 0.304 -27.031 -3.084 1 86.19 183 VAL A N 1
ATOM 1440 C CA . VAL A 1 183 ? 1.067 -26.141 -2.215 1 86.19 183 VAL A CA 1
ATOM 1441 C C . VAL A 1 183 ? 1.781 -25.094 -3.055 1 86.19 183 VAL A C 1
ATOM 1443 O O . VAL A 1 183 ? 1.902 -23.938 -2.639 1 86.19 183 VAL A O 1
ATOM 1446 N N . ALA A 1 184 ? 2.188 -25.453 -4.227 1 85.81 184 ALA A N 1
ATOM 1447 C CA . ALA A 1 184 ? 2.889 -24.516 -5.105 1 85.81 184 ALA A CA 1
ATOM 1448 C C . ALA A 1 184 ? 1.931 -23.484 -5.684 1 85.81 184 ALA A C 1
ATOM 1450 O O . ALA A 1 184 ? 2.232 -22.281 -5.688 1 85.81 184 ALA A O 1
ATOM 1451 N N . VAL A 1 185 ? 0.812 -23.938 -6.062 1 83.25 185 VAL A N 1
ATOM 1452 C CA . VAL A 1 185 ? -0.153 -23.062 -6.715 1 83.25 185 VAL A CA 1
ATOM 1453 C C . VAL A 1 185 ? -0.734 -22.094 -5.695 1 83.25 185 VAL A C 1
ATOM 1455 O O . VAL A 1 185 ? -0.963 -20.922 -6.008 1 83.25 185 VAL A O 1
ATOM 1458 N N . G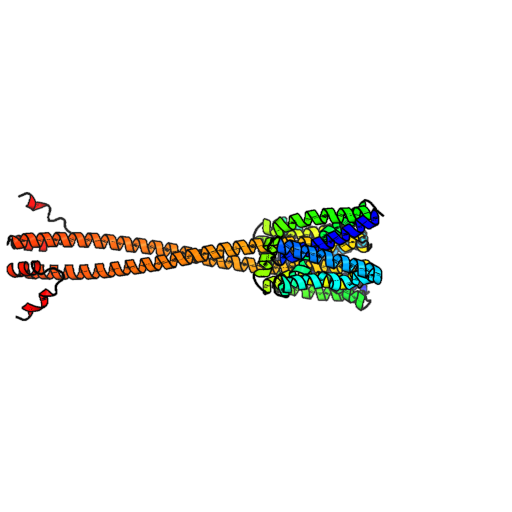LN A 1 186 ? -0.856 -22.469 -4.414 1 86 186 GLN A N 1
ATOM 1459 C CA . GLN A 1 186 ? -1.492 -21.641 -3.389 1 86 186 GLN A CA 1
ATOM 1460 C C . GLN A 1 186 ? -0.475 -20.75 -2.695 1 86 186 GLN A C 1
ATOM 1462 O O . GLN A 1 186 ? -0.848 -19.844 -1.935 1 86 186 GLN A O 1
ATOM 1467 N N . PHE A 1 187 ? 0.742 -20.922 -3.029 1 85 187 PHE A N 1
ATOM 1468 C CA . PHE A 1 187 ? 1.78 -20.141 -2.367 1 85 187 PHE A CA 1
ATOM 1469 C C . PHE A 1 187 ? 1.691 -18.672 -2.77 1 85 187 PHE A C 1
ATOM 1471 O O . PHE A 1 187 ? 1.824 -17.781 -1.925 1 85 187 PHE A O 1
ATOM 1478 N N . MET A 1 188 ? 1.438 -18.484 -4.039 1 83.25 188 MET A N 1
ATOM 1479 C CA . MET A 1 188 ? 1.472 -17.109 -4.527 1 83.25 188 MET A CA 1
ATOM 1480 C C . MET A 1 188 ? 0.278 -16.312 -4.004 1 83.25 188 MET A C 1
ATOM 1482 O O . MET A 1 188 ? 0.43 -15.172 -3.551 1 83.25 188 MET A O 1
ATOM 1486 N N . PRO A 1 189 ? -0.955 -16.875 -3.99 1 83.56 189 PRO A N 1
ATOM 1487 C CA . PRO A 1 189 ? -2.068 -16.172 -3.352 1 83.56 189 PRO A CA 1
ATOM 1488 C C . PRO A 1 189 ? -1.81 -15.875 -1.875 1 83.56 189 PRO A C 1
ATOM 1490 O O . PRO A 1 189 ? -2.203 -14.82 -1.375 1 83.56 189 PRO A O 1
ATOM 1493 N N . PHE A 1 190 ? -1.129 -16.75 -1.208 1 84.5 190 PHE A N 1
ATOM 1494 C CA . PHE A 1 190 ? -0.764 -16.531 0.186 1 84.5 190 PHE A CA 1
ATOM 1495 C C . PHE A 1 190 ? 0.15 -15.32 0.322 1 84.5 190 PHE A C 1
ATOM 1497 O O . PHE A 1 190 ? -0.082 -14.453 1.166 1 84.5 190 PHE A O 1
ATOM 1504 N N . LEU A 1 191 ? 1.092 -15.328 -0.548 1 83.88 191 LEU A N 1
ATOM 1505 C CA . LEU A 1 191 ? 2.051 -14.234 -0.499 1 83.88 191 LEU A CA 1
ATOM 1506 C C . LEU A 1 191 ? 1.378 -12.906 -0.835 1 83.88 191 LEU A C 1
ATOM 1508 O O . LEU A 1 191 ? 1.61 -11.898 -0.163 1 83.88 191 LEU A O 1
ATOM 1512 N N . THR A 1 192 ? 0.556 -12.891 -1.854 1 82.81 192 THR A N 1
ATOM 1513 C CA . THR A 1 192 ? -0.141 -11.688 -2.281 1 82.81 192 THR A CA 1
ATOM 1514 C C . THR A 1 192 ? -1.055 -11.164 -1.175 1 82.81 192 THR A C 1
ATOM 1516 O O . THR A 1 192 ? -1.088 -9.961 -0.902 1 82.81 192 THR A O 1
ATOM 1519 N N . SER A 1 193 ? -1.733 -12.008 -0.493 1 84.69 193 SER A N 1
ATOM 1520 C CA . SER A 1 193 ? -2.643 -11.617 0.579 1 84.69 193 SER A CA 1
ATOM 1521 C C . SER A 1 193 ? -1.884 -11.023 1.757 1 84.69 193 SER A C 1
ATOM 1523 O O . SER A 1 193 ? -2.289 -9.992 2.307 1 84.69 193 SER A O 1
ATOM 1525 N N . THR A 1 194 ? -0.79 -11.688 2.096 1 82.56 194 THR A N 1
ATOM 1526 C CA . THR A 1 194 ? 0.01 -11.203 3.217 1 82.56 194 THR A CA 1
ATOM 1527 C C . THR A 1 194 ? 0.568 -9.812 2.928 1 82.56 194 THR A C 1
ATOM 1529 O O . THR A 1 194 ? 0.473 -8.914 3.768 1 82.56 194 THR A O 1
ATOM 1532 N N . PHE A 1 195 ? 1.074 -9.648 1.729 1 83.31 195 PHE A N 1
ATOM 1533 C CA . PHE A 1 195 ? 1.627 -8.352 1.359 1 83.31 195 PHE A CA 1
ATOM 1534 C C . PHE A 1 195 ? 0.531 -7.297 1.294 1 83.31 195 PHE A C 1
ATOM 1536 O O . PHE A 1 195 ? 0.742 -6.148 1.697 1 83.31 195 PHE A O 1
ATOM 1543 N N . TYR A 1 196 ? -0.625 -7.609 0.808 1 83.38 196 TYR A N 1
ATOM 1544 C CA . TYR A 1 196 ? -1.762 -6.695 0.755 1 83.38 196 TYR A CA 1
ATOM 1545 C C . TYR A 1 196 ? -2.111 -6.18 2.146 1 83.38 196 TYR A C 1
ATOM 1547 O O . TYR A 1 196 ? -2.242 -4.973 2.352 1 83.38 196 TYR A O 1
ATOM 1555 N N . PHE A 1 197 ? -2.148 -7.039 3.111 1 82 197 PHE A N 1
ATOM 1556 C CA . PHE A 1 197 ? -2.578 -6.633 4.441 1 82 197 PHE A CA 1
ATOM 1557 C C . PHE A 1 197 ? -1.503 -5.793 5.129 1 82 197 PHE A C 1
ATOM 1559 O O . PHE A 1 197 ? -1.813 -4.84 5.84 1 82 197 PHE A O 1
ATOM 1566 N N . VAL A 1 198 ? -0.27 -6.125 4.891 1 79 198 VAL A N 1
ATOM 1567 C CA . VAL A 1 198 ? 0.81 -5.309 5.438 1 79 198 VAL A CA 1
ATOM 1568 C C . VAL A 1 198 ? 0.739 -3.9 4.855 1 79 198 VAL A C 1
ATOM 1570 O O . VAL A 1 198 ? 0.891 -2.914 5.582 1 79 198 VAL A O 1
ATOM 1573 N N . PHE A 1 199 ? 0.45 -3.83 3.596 1 80.88 199 PHE A N 1
ATOM 1574 C CA . PHE A 1 199 ? 0.376 -2.533 2.932 1 80.88 199 PHE A CA 1
ATOM 1575 C C . PHE A 1 199 ? -0.816 -1.732 3.441 1 80.88 199 PHE A C 1
ATOM 1577 O O . PHE A 1 199 ? -0.724 -0.516 3.617 1 80.88 199 PHE A O 1
ATOM 1584 N N . VAL A 1 200 ? -1.884 -2.389 3.688 1 80.88 200 VAL A N 1
ATOM 1585 C CA . VAL A 1 200 ? -3.064 -1.709 4.207 1 80.88 200 VAL A CA 1
ATOM 1586 C C . VAL A 1 200 ? -2.764 -1.132 5.59 1 80.88 200 VAL A C 1
ATOM 1588 O O . VAL A 1 200 ? -3.152 -0.003 5.895 1 80.88 200 VAL A O 1
ATOM 1591 N N . LEU A 1 201 ? -2.07 -1.848 6.363 1 81.81 201 LEU A N 1
ATOM 1592 C CA . LEU A 1 201 ? -1.702 -1.383 7.695 1 81.81 201 LEU A CA 1
ATOM 1593 C C . LEU A 1 201 ? -0.772 -0.177 7.613 1 81.81 201 LEU A C 1
ATOM 1595 O O . LEU A 1 201 ? -0.938 0.793 8.359 1 81.81 201 LEU A O 1
ATOM 1599 N N . LEU A 1 202 ? 0.123 -0.22 6.699 1 78.69 202 LEU A N 1
ATOM 1600 C CA . LEU A 1 202 ? 1.053 0.891 6.523 1 78.69 202 LEU A CA 1
ATOM 1601 C C . LEU A 1 202 ? 0.324 2.135 6.027 1 78.69 202 LEU A C 1
ATOM 1603 O O . LEU A 1 202 ? 0.592 3.244 6.496 1 78.69 202 LEU A O 1
ATOM 1607 N N . TYR A 1 203 ? -0.475 1.903 5.098 1 80.88 203 TYR A N 1
ATOM 1608 C CA . TYR A 1 203 ? -1.276 2.998 4.562 1 80.88 203 TYR A CA 1
ATOM 1609 C C . TYR A 1 203 ? -2.113 3.646 5.656 1 80.88 203 TYR A C 1
ATOM 1611 O O . TYR A 1 203 ? -2.189 4.875 5.746 1 80.88 203 TYR A O 1
ATOM 1619 N N . TYR A 1 204 ? -2.65 2.846 6.484 1 83.19 204 TYR A N 1
ATOM 1620 C CA . TYR A 1 204 ? -3.479 3.324 7.586 1 83.19 204 TYR A CA 1
ATOM 1621 C C . TYR A 1 204 ? -2.654 4.145 8.57 1 83.19 204 TYR A C 1
ATOM 1623 O O . TYR A 1 204 ? -3.088 5.211 9.016 1 83.19 204 TYR A O 1
ATOM 1631 N N . THR A 1 205 ? -1.589 3.684 8.945 1 82.88 205 THR A N 1
ATOM 1632 C CA . THR A 1 205 ? -0.73 4.406 9.875 1 82.88 205 THR A CA 1
ATOM 1633 C C . THR A 1 205 ? -0.354 5.773 9.32 1 82.88 205 THR A C 1
ATOM 1635 O O . THR A 1 205 ? -0.32 6.762 10.055 1 82.88 205 THR A O 1
ATOM 1638 N N . GLU A 1 206 ? -0.064 5.746 8.078 1 82.75 206 GLU A N 1
ATOM 1639 C CA . GLU A 1 206 ? 0.295 7.012 7.453 1 82.75 206 GLU A CA 1
ATOM 1640 C C . GLU A 1 206 ? -0.892 7.973 7.426 1 82.75 206 GLU A C 1
ATOM 1642 O O . GLU A 1 206 ? -0.728 9.18 7.629 1 82.75 206 GLU A O 1
ATOM 1647 N N . THR A 1 207 ? -2.016 7.48 7.16 1 82.88 207 THR A N 1
ATOM 1648 C CA . THR A 1 207 ? -3.207 8.32 7.129 1 82.88 207 THR A CA 1
ATOM 1649 C C . THR A 1 207 ? -3.521 8.867 8.523 1 82.88 207 THR A C 1
ATOM 1651 O O . THR A 1 207 ? -4.008 9.992 8.656 1 82.88 207 THR A O 1
ATOM 1654 N N . GLN A 1 208 ? -3.277 8.023 9.508 1 85.38 208 GLN A N 1
ATOM 1655 C CA . GLN A 1 208 ? -3.475 8.492 10.875 1 85.38 208 GLN A CA 1
ATOM 1656 C C . GLN A 1 208 ? -2.516 9.625 11.219 1 85.38 208 GLN A C 1
ATOM 1658 O O . GLN A 1 208 ? -2.895 10.586 11.891 1 85.38 208 GLN A O 1
ATOM 1663 N N . LYS A 1 209 ? -1.305 9.492 10.844 1 86.56 209 LYS A N 1
ATOM 1664 C CA . LYS A 1 209 ? -0.344 10.57 11.031 1 86.56 209 LYS A CA 1
ATOM 1665 C C . LYS A 1 209 ? -0.82 11.852 10.344 1 86.56 209 LYS A C 1
ATOM 1667 O O . LYS A 1 209 ? -0.71 12.945 10.906 1 86.56 209 LYS A O 1
ATOM 1672 N N . GLN A 1 210 ? -1.312 11.742 9.156 1 86.75 210 GLN A N 1
ATOM 1673 C CA . GLN A 1 210 ? -1.85 12.875 8.414 1 86.75 210 GLN A CA 1
ATOM 1674 C C . GLN A 1 210 ? -2.998 13.531 9.172 1 86.75 210 GLN A C 1
ATOM 1676 O O . GLN A 1 210 ? -3.078 14.766 9.242 1 86.75 210 GLN A O 1
ATOM 1681 N N . ALA A 1 211 ? -3.865 12.734 9.656 1 87.12 211 ALA A N 1
ATOM 1682 C CA . ALA A 1 211 ? -5.012 13.242 10.406 1 87.12 211 ALA A CA 1
ATOM 1683 C C . ALA A 1 211 ? -4.555 13.984 11.656 1 87.12 211 ALA A C 1
ATOM 1685 O O . ALA A 1 211 ? -5.129 15.016 12.016 1 87.12 211 ALA A O 1
ATOM 1686 N N . ASN A 1 212 ? -3.559 13.508 12.258 1 91.62 212 ASN A N 1
ATOM 1687 C CA . ASN A 1 212 ? -3.01 14.156 13.438 1 91.62 212 ASN A CA 1
ATOM 1688 C C . ASN A 1 212 ? -2.402 15.516 13.102 1 91.62 212 ASN A C 1
ATOM 1690 O O . ASN A 1 212 ? -2.627 16.5 13.82 1 91.62 212 ASN A O 1
ATOM 1694 N N . ILE A 1 213 ? -1.674 15.547 12.078 1 93.12 213 ILE A N 1
ATOM 1695 C CA . ILE A 1 213 ? -1.063 16.812 11.664 1 93.12 213 ILE A CA 1
ATOM 1696 C C . ILE A 1 213 ? -2.152 17.812 11.297 1 93.12 213 ILE A C 1
ATOM 1698 O O . ILE A 1 213 ? -2.045 19 11.609 1 93.12 213 ILE A O 1
ATOM 1702 N N . GLN A 1 214 ? -3.135 17.375 10.617 1 92.56 214 GLN A N 1
ATOM 1703 C CA . GLN A 1 214 ? -4.254 18.234 10.25 1 92.56 214 GLN A CA 1
ATOM 1704 C C . GLN A 1 214 ? -4.949 18.781 11.492 1 92.56 214 GLN A C 1
ATOM 1706 O O . GLN A 1 214 ? -5.316 19.969 11.531 1 92.56 214 GLN A O 1
ATOM 1711 N N . ARG A 1 215 ? -5.113 17.969 12.469 1 93.94 215 ARG A N 1
ATOM 1712 C CA . ARG A 1 215 ? -5.723 18.422 13.719 1 93.94 215 ARG A CA 1
ATOM 1713 C C . ARG A 1 215 ? -4.867 19.484 14.398 1 93.94 215 ARG A C 1
ATOM 1715 O O . ARG A 1 215 ? -5.387 20.484 14.883 1 93.94 215 ARG A O 1
ATOM 1722 N N . GLU A 1 216 ? -3.654 19.25 14.406 1 92.62 216 GLU A N 1
ATOM 1723 C CA . GLU A 1 216 ? -2.738 20.234 14.969 1 92.62 216 GLU A CA 1
ATOM 1724 C C . GLU A 1 216 ? -2.814 21.562 14.203 1 92.62 216 GLU A C 1
ATOM 1726 O O . GLU A 1 216 ? -2.795 22.625 14.812 1 92.62 216 GLU A O 1
ATOM 1731 N N . LYS A 1 217 ? -2.852 21.5 12.961 1 93.75 217 LYS A N 1
ATOM 1732 C CA . LYS A 1 217 ? -2.992 22.688 12.109 1 93.75 217 LYS A CA 1
ATOM 1733 C C . LYS A 1 217 ? -4.281 23.438 12.422 1 93.75 217 LYS A C 1
ATOM 1735 O O . LYS A 1 217 ? -4.281 24.672 12.523 1 93.75 217 LYS A O 1
ATOM 1740 N N . ASP A 1 218 ? -5.34 22.75 12.57 1 93.69 218 ASP A N 1
ATOM 1741 C CA . ASP A 1 218 ? -6.629 23.359 12.875 1 93.69 218 ASP A CA 1
ATOM 1742 C C . ASP A 1 218 ? -6.602 24.062 14.234 1 93.69 218 ASP A C 1
ATOM 1744 O O . ASP A 1 218 ? -7.172 25.141 14.398 1 93.69 218 ASP A O 1
ATOM 1748 N N . ILE A 1 219 ? -5.961 23.438 15.18 1 93.75 219 ILE A N 1
ATOM 1749 C CA . ILE A 1 219 ? -5.809 24.031 16.5 1 93.75 219 ILE A CA 1
ATOM 1750 C C . ILE A 1 219 ? -5.004 25.328 16.391 1 93.75 219 ILE A C 1
ATOM 1752 O O . ILE A 1 219 ? -5.395 26.359 16.953 1 93.75 219 ILE A O 1
ATOM 1756 N N . LEU A 1 220 ? -3.943 25.297 15.719 1 93.06 220 LEU A N 1
ATOM 1757 C CA . LEU A 1 220 ? -3.098 26.469 15.531 1 93.06 220 LEU A CA 1
ATOM 1758 C C . LEU A 1 220 ? -3.863 27.594 14.82 1 93.06 220 LEU A C 1
ATOM 1760 O O . LEU A 1 220 ? -3.734 28.766 15.18 1 93.06 220 LEU A O 1
ATOM 1764 N N . ASP A 1 221 ? -4.594 27.234 13.844 1 92.94 221 ASP A N 1
ATOM 1765 C CA . ASP A 1 221 ? -5.41 28.203 13.109 1 92.94 221 ASP A CA 1
ATOM 1766 C C . ASP A 1 221 ? -6.418 28.875 14.031 1 92.94 221 ASP A C 1
ATOM 1768 O O . ASP A 1 221 ? -6.605 30.094 13.961 1 92.94 221 ASP A O 1
ATOM 1772 N N . SER A 1 222 ? -7.027 28.078 14.836 1 94.31 222 SER A N 1
ATOM 1773 C CA . SER A 1 222 ? -7.977 28.641 15.797 1 94.31 222 SER A CA 1
ATOM 1774 C C . SER A 1 222 ? -7.285 29.578 16.781 1 94.31 222 SER A C 1
ATOM 1776 O O . SER A 1 222 ? -7.809 30.656 17.094 1 94.31 222 SER A O 1
ATOM 1778 N N . GLN A 1 223 ? -6.145 29.172 17.266 1 89.56 223 GLN A N 1
ATOM 1779 C CA . GLN A 1 223 ? -5.367 30.016 18.172 1 89.56 223 GLN A CA 1
ATOM 1780 C C . GLN A 1 223 ? -4.957 31.312 17.484 1 89.56 223 GLN A C 1
ATOM 1782 O O . GLN A 1 223 ? -4.961 32.375 18.109 1 89.56 223 GLN A O 1
ATOM 1787 N N . PHE A 1 224 ? -4.605 31.219 16.297 1 92 224 PHE A N 1
ATOM 1788 C CA . PHE A 1 224 ? -4.203 32.406 15.523 1 92 224 PHE A CA 1
ATOM 1789 C C . PHE A 1 224 ? -5.367 33.375 15.359 1 92 224 PHE A C 1
ATOM 1791 O O . PHE A 1 224 ? -5.199 34.562 15.516 1 92 224 PHE A O 1
ATOM 1798 N N . LYS A 1 225 ? -6.496 32.844 15.039 1 91.25 225 LYS A N 1
ATOM 1799 C CA . LYS A 1 225 ? -7.691 33.688 14.906 1 91.25 225 LYS A CA 1
ATOM 1800 C C . LYS A 1 225 ? -8.031 34.375 16.219 1 91.25 225 LYS A C 1
ATOM 1802 O O . LYS A 1 225 ? -8.414 35.531 16.234 1 91.25 225 LYS A O 1
ATOM 1807 N N . GLN A 1 226 ? -7.848 33.688 17.312 1 91.31 226 GLN A N 1
ATOM 1808 C CA . GLN A 1 226 ? -8.07 34.281 18.625 1 91.31 226 GLN A CA 1
ATOM 1809 C C . GLN A 1 226 ? -7.055 35.375 18.922 1 91.31 226 GLN A C 1
ATOM 1811 O O . GLN A 1 226 ? -7.414 36.438 19.438 1 91.31 226 GLN A O 1
ATOM 1816 N N . ALA A 1 227 ? -5.84 35.125 18.578 1 88.81 227 ALA A N 1
ATOM 1817 C CA . ALA A 1 227 ? -4.797 36.125 18.766 1 88.81 227 ALA A CA 1
ATOM 1818 C C . ALA A 1 227 ? -5.094 37.375 17.938 1 88.81 227 ALA A C 1
ATOM 1820 O O . ALA A 1 227 ? -4.859 38.5 18.406 1 88.81 227 ALA A O 1
ATOM 1821 N N . GLN A 1 228 ? -5.594 37.156 16.766 1 88.88 228 GLN A N 1
ATOM 1822 C CA . GLN A 1 228 ? -5.941 38.281 15.906 1 88.88 228 GLN A CA 1
ATOM 1823 C C . GLN A 1 228 ? -7.055 39.125 16.516 1 88.88 228 GLN A C 1
ATOM 1825 O O . GLN A 1 228 ? -7.027 40.375 16.438 1 88.88 228 GLN A O 1
ATOM 1830 N N . LYS A 1 229 ? -7.996 38.531 17.141 1 91.19 229 LYS A N 1
ATOM 1831 C CA . LYS A 1 229 ? -9.078 39.25 17.828 1 91.19 229 LYS A CA 1
ATOM 1832 C C . LYS A 1 229 ? -8.547 40.031 19.016 1 91.19 229 LYS A C 1
ATOM 1834 O O . LYS A 1 229 ? -8.945 41.188 19.234 1 91.19 229 LYS A O 1
ATOM 1839 N N . GLU A 1 230 ? -7.688 39.438 19.766 1 88 230 GLU A N 1
ATOM 1840 C CA . GLU A 1 230 ? -7.062 40.125 20.891 1 88 230 GLU A CA 1
ATOM 1841 C C . GLU A 1 230 ? -6.238 41.312 20.422 1 88 230 GLU A C 1
ATOM 1843 O O . GLU A 1 230 ? -6.254 42.375 21.047 1 88 230 GLU A O 1
ATOM 1848 N N . PHE A 1 231 ? -5.566 41.125 19.328 1 90.69 231 PHE A N 1
ATOM 1849 C CA . PHE A 1 231 ? -4.777 42.219 18.75 1 90.69 231 PHE A CA 1
ATOM 1850 C C . PHE A 1 231 ? -5.672 43.375 18.359 1 90.69 231 PHE A C 1
ATOM 1852 O O . PHE A 1 231 ? -5.328 44.531 18.594 1 90.69 231 PHE A O 1
ATOM 1859 N N . GLU A 1 232 ? -6.781 43.125 17.766 1 90.12 232 GLU A N 1
ATOM 1860 C CA . GLU A 1 232 ? -7.723 44.156 17.359 1 90.12 232 GLU A CA 1
ATOM 1861 C C . GLU A 1 232 ? -8.273 44.906 18.562 1 90.12 232 GLU A C 1
ATOM 1863 O O . GLU A 1 232 ? -8.438 46.125 18.531 1 90.12 232 GLU A O 1
ATOM 1868 N N . SER A 1 233 ? -8.469 44.188 19.594 1 90.06 233 SER A N 1
ATOM 1869 C CA . SER A 1 233 ? -8.93 44.812 20.844 1 90.06 233 SER A CA 1
ATOM 1870 C C . SER A 1 233 ? -7.871 45.719 21.422 1 90.06 233 SER A C 1
ATOM 1872 O O . SER A 1 233 ? -8.188 46.844 21.875 1 90.06 233 SER A O 1
ATOM 1874 N N . LEU A 1 234 ? -6.605 45.281 21.422 1 89.31 234 LEU A N 1
ATOM 1875 C CA . LEU A 1 234 ? -5.504 46.062 21.938 1 89.31 234 LEU A CA 1
ATOM 1876 C C . LEU A 1 234 ? -5.297 47.312 21.078 1 89.31 234 LEU A C 1
ATOM 1878 O O . LEU A 1 234 ? -5 48.406 21.609 1 89.31 234 LEU A O 1
ATOM 1882 N N . ARG A 1 235 ? -5.488 47.156 19.844 1 89.75 235 ARG A N 1
ATOM 1883 C CA . ARG A 1 235 ? -5.363 48.281 18.922 1 89.75 235 ARG A CA 1
ATOM 1884 C C . ARG A 1 235 ? -6.453 49.312 19.188 1 89.75 235 ARG A C 1
ATOM 1886 O O . ARG A 1 235 ? -6.191 50.531 19.172 1 89.75 235 ARG A O 1
ATOM 1893 N N . GLN A 1 236 ? -7.652 48.875 19.469 1 91.12 236 GLN A N 1
ATOM 1894 C CA . GLN A 1 236 ? -8.75 49.781 19.797 1 91.12 236 GLN A CA 1
ATOM 1895 C C . GLN A 1 236 ? -8.492 50.5 21.109 1 91.12 236 GLN A C 1
ATOM 1897 O O . GLN A 1 236 ? -8.758 51.719 21.234 1 91.12 236 GLN A O 1
ATOM 1902 N N . MET A 1 237 ? -7.949 49.75 22.062 1 88.31 237 MET A N 1
ATOM 1903 C CA . MET A 1 237 ? -7.598 50.375 23.344 1 88.31 237 MET A CA 1
ATOM 1904 C C . MET A 1 237 ? -6.508 51.406 23.172 1 88.31 237 MET A C 1
ATOM 1906 O O . MET A 1 237 ? -6.539 52.469 23.828 1 88.31 237 MET A O 1
ATOM 1910 N N . GLN A 1 238 ? -5.566 51.094 22.281 1 87.62 238 GLN A N 1
ATOM 1911 C CA . GLN A 1 238 ? -4.488 52.031 22 1 87.62 238 GLN A CA 1
ATOM 1912 C C . GLN A 1 238 ? -5.02 53.281 21.344 1 87.62 238 GLN A C 1
ATOM 1914 O O . GLN A 1 238 ? -4.582 54.406 21.656 1 87.62 238 GLN A O 1
ATOM 1919 N N . LYS A 1 239 ? -5.953 53.188 20.422 1 88.75 239 LYS A N 1
ATOM 1920 C CA . LYS A 1 239 ? -6.555 54.344 19.75 1 88.75 239 LYS A CA 1
ATOM 1921 C C . LYS A 1 239 ? -7.34 55.219 20.734 1 88.75 239 LYS A C 1
ATOM 1923 O O . LYS A 1 239 ? -7.254 56.438 20.703 1 88.75 239 LYS A O 1
ATOM 1928 N N . THR A 1 240 ? -8.062 54.625 21.656 1 87.12 240 THR A N 1
ATOM 1929 C CA . THR A 1 240 ? -8.812 55.312 22.688 1 87.12 240 THR A CA 1
ATOM 1930 C C . THR A 1 240 ? -7.871 56.094 23.625 1 87.12 240 THR A C 1
ATOM 1932 O O . THR A 1 240 ? -8.125 57.219 23.969 1 87.12 240 THR A O 1
ATOM 1935 N N . ALA A 1 241 ? -6.793 55.438 23.922 1 85.06 241 ALA A N 1
ATOM 1936 C CA . ALA A 1 241 ? -5.797 56.062 24.781 1 85.06 241 ALA A CA 1
ATOM 1937 C C . ALA A 1 241 ? -5.133 57.25 24.094 1 85.06 241 ALA A C 1
ATOM 1939 O O . ALA A 1 241 ? -4.863 58.25 24.734 1 85.06 241 ALA A O 1
ATOM 1940 N N . ALA A 1 242 ? -4.863 57.125 22.859 1 85.69 242 ALA A N 1
ATOM 1941 C CA . ALA A 1 242 ? -4.25 58.188 22.094 1 85.69 242 ALA A CA 1
ATOM 1942 C C . ALA A 1 242 ? -5.188 59.406 22 1 85.69 242 ALA A C 1
ATOM 1944 O O . ALA A 1 242 ? -4.754 60.562 22.109 1 85.69 242 ALA A O 1
ATOM 1945 N N . SER A 1 243 ? -6.516 59.219 21.781 1 89.12 243 SER A N 1
ATOM 1946 C CA . SER A 1 243 ? -7.516 60.281 21.75 1 89.12 243 SER A CA 1
ATOM 1947 C C . SER A 1 243 ? -7.609 61 23.109 1 89.12 243 SER A C 1
ATOM 1949 O O . SER A 1 243 ? -7.66 62.219 23.172 1 89.12 243 SER A O 1
ATOM 1951 N N . TYR A 1 244 ? -7.559 60.25 24.156 1 84.94 244 TYR A N 1
ATOM 1952 C CA . TYR A 1 244 ? -7.586 60.812 25.5 1 84.94 244 TYR A CA 1
ATOM 1953 C C . TYR A 1 244 ? -6.355 61.656 25.766 1 84.94 244 TYR A C 1
ATOM 1955 O O . TYR A 1 244 ? -6.465 62.75 26.344 1 84.94 244 TYR A O 1
ATOM 1963 N N . ARG A 1 245 ? -5.227 61.281 25.344 1 83.75 245 ARG A N 1
ATOM 1964 C CA . ARG A 1 245 ? -3.984 62.031 25.484 1 83.75 245 ARG A CA 1
ATOM 1965 C C . ARG A 1 245 ? -4.059 63.344 24.719 1 83.75 245 ARG A C 1
ATOM 1967 O O . ARG A 1 245 ? -3.6 64.375 25.188 1 83.75 245 ARG A O 1
ATOM 1974 N N . HIS A 1 246 ? -4.547 63.312 23.531 1 84.31 246 HIS A N 1
ATOM 1975 C CA . HIS A 1 246 ? -4.742 64.5 22.734 1 84.31 246 HIS A CA 1
ATOM 1976 C C . HIS A 1 246 ? -5.641 65.5 23.438 1 84.31 246 HIS A C 1
ATOM 1978 O O . HIS A 1 246 ? -5.301 66.688 23.547 1 84.31 246 HIS A O 1
ATOM 1984 N N . ASP A 1 247 ? -6.762 65.062 24.094 1 82.69 247 ASP A N 1
ATOM 1985 C CA . ASP A 1 247 ? -7.668 65.875 24.859 1 82.69 247 ASP A CA 1
ATOM 1986 C C . ASP A 1 247 ? -6.961 66.5 26.062 1 82.69 247 ASP A C 1
ATOM 1988 O O . ASP A 1 247 ? -7.105 67.688 26.328 1 82.69 247 ASP A O 1
ATOM 1992 N N . MET A 1 248 ? -6.105 65.75 26.656 1 82.25 248 MET A N 1
ATOM 1993 C CA . MET A 1 248 ? -5.387 66.25 27.844 1 82.25 248 MET A CA 1
ATOM 1994 C C . MET A 1 248 ? -4.355 67.25 27.453 1 82.25 248 MET A C 1
ATOM 1996 O O . MET A 1 248 ? -4.199 68.312 28.141 1 82.25 248 MET A O 1
ATOM 2000 N N . ARG A 1 249 ? -3.734 67.125 26.328 1 79.44 249 ARG A N 1
ATOM 2001 C CA . ARG A 1 249 ? -2.764 68.062 25.812 1 79.44 249 ARG A CA 1
ATOM 2002 C C . ARG A 1 249 ? -3.441 69.375 25.438 1 79.44 249 ARG A C 1
ATOM 2004 O O . ARG A 1 249 ? -2.914 70.5 25.719 1 79.44 249 ARG A O 1
ATOM 2011 N N . HIS A 1 250 ? -4.602 69.312 24.859 1 83.62 250 HIS A N 1
ATOM 2012 C CA . HIS A 1 250 ? -5.375 70.5 24.531 1 83.62 250 HIS A CA 1
ATOM 2013 C C . HIS A 1 250 ? -5.801 71.25 25.781 1 83.62 250 HIS A C 1
ATOM 2015 O O . HIS A 1 250 ? -5.68 72.438 25.844 1 83.62 250 HIS A O 1
ATOM 2021 N N . HIS A 1 251 ? -6.191 70.562 26.812 1 80.5 251 HIS A N 1
ATOM 2022 C CA . HIS A 1 251 ? -6.566 71.125 28.078 1 80.5 251 HIS A CA 1
ATOM 2023 C C . HIS A 1 251 ? -5.367 71.812 28.75 1 80.5 251 HIS A C 1
ATOM 2025 O O . HIS A 1 251 ? -5.48 72.938 29.281 1 80.5 251 HIS A O 1
ATOM 2031 N N . PHE A 1 252 ? -4.309 71.188 28.562 1 80.5 252 PHE A N 1
ATOM 2032 C CA . PHE A 1 252 ? -3.086 71.75 29.141 1 80.5 252 PHE A CA 1
ATOM 2033 C C . PHE A 1 252 ? -2.664 73 28.406 1 80.5 252 PHE A C 1
ATOM 2035 O O . PHE A 1 252 ? -2.242 74 29.031 1 80.5 252 PHE A O 1
ATOM 2042 N N . ALA A 1 253 ? -2.787 72.938 27.219 1 80.75 253 ALA A N 1
ATOM 2043 C CA . ALA A 1 253 ? -2.439 74.125 26.406 1 80.75 253 ALA A CA 1
ATOM 2044 C C . ALA A 1 253 ? -3.375 75.25 26.703 1 80.75 253 ALA A C 1
ATOM 2046 O O . ALA A 1 253 ? -2.936 76.438 26.797 1 80.75 253 ALA A O 1
ATOM 2047 N N . LEU A 1 254 ? -4.602 75 26.938 1 81.69 254 LEU A N 1
ATOM 2048 C CA . LEU A 1 254 ? -5.574 76 27.312 1 81.69 254 LEU A CA 1
ATOM 2049 C C . LEU A 1 254 ? -5.25 76.562 28.688 1 81.69 254 LEU A C 1
ATOM 2051 O O . LEU A 1 254 ? -5.281 77.812 28.875 1 81.69 254 LEU A O 1
ATOM 2055 N N . LEU A 1 255 ? -4.836 75.812 29.547 1 79.31 255 LEU A N 1
ATOM 2056 C CA . LEU A 1 255 ? -4.477 76.25 30.875 1 79.31 255 LEU A CA 1
ATOM 2057 C C . LEU A 1 255 ? -3.213 77.062 30.859 1 79.31 255 LEU A C 1
ATOM 2059 O O . LEU A 1 255 ? -3.127 78.125 31.547 1 79.31 255 LEU A O 1
ATOM 2063 N N . GLN A 1 256 ? -2.354 76.688 30 1 80 256 GLN A N 1
ATOM 2064 C CA . GLN A 1 256 ? -1.111 77.438 29.844 1 80 256 GLN A CA 1
ATOM 2065 C C . GLN A 1 256 ? -1.375 78.812 29.25 1 80 256 GLN A C 1
ATOM 2067 O O . GLN A 1 256 ? -0.804 79.812 29.703 1 80 256 GLN A O 1
ATOM 2072 N N . SER A 1 257 ? -2.176 78.812 28.297 1 82.44 257 SER A N 1
ATOM 2073 C CA . SER A 1 257 ? -2.518 80.125 27.656 1 82.44 257 SER A CA 1
ATOM 2074 C C . SER A 1 257 ? -3.246 81 28.625 1 82.44 257 SER A C 1
ATOM 2076 O O . SER A 1 257 ? -2.982 82.25 28.656 1 82.44 257 SER A O 1
ATOM 2078 N N . MET A 1 258 ? -4.012 80.5 29.484 1 81.44 258 MET A N 1
ATOM 2079 C CA . MET A 1 258 ? -4.758 81.25 30.453 1 81.44 258 MET A CA 1
ATOM 2080 C C . MET A 1 258 ? -3.852 81.688 31.609 1 81.44 258 MET A C 1
ATOM 2082 O O . MET A 1 258 ? -3.988 82.812 32.125 1 81.44 258 MET A O 1
ATOM 2086 N N . ALA A 1 259 ? -2.965 80.875 31.891 1 78.88 259 ALA A N 1
ATOM 2087 C CA . ALA A 1 259 ? -2.002 81.25 32.938 1 78.88 259 ALA A CA 1
ATOM 2088 C C . ALA A 1 259 ? -1.084 82.375 32.469 1 78.88 259 ALA A C 1
ATOM 2090 O O . ALA A 1 259 ? -0.743 83.25 33.25 1 78.88 259 ALA A O 1
ATOM 2091 N N . SER A 1 260 ? -0.749 82.312 31.266 1 80.25 260 SER A N 1
ATOM 2092 C CA . SER A 1 260 ? 0.106 83.312 30.719 1 80.25 260 SER A CA 1
ATOM 2093 C C . SER A 1 260 ? -0.613 84.688 30.672 1 80.25 260 SER A C 1
ATOM 2095 O O . SER A 1 260 ? 0.017 85.75 30.812 1 80.25 260 SER A O 1
ATOM 2097 N N . LYS A 1 261 ? -1.947 84.688 30.625 1 80.5 261 LYS A N 1
ATOM 2098 C CA . LYS A 1 261 ? -2.752 85.875 30.594 1 80.5 261 LYS A CA 1
ATOM 2099 C C . LYS A 1 261 ? -3.117 86.312 32 1 80.5 261 LYS A C 1
ATOM 2101 O O . LYS A 1 261 ? -3.699 87.375 32.188 1 80.5 261 LYS A O 1
ATOM 2106 N N . GLY A 1 262 ? -2.682 85.5 32.938 1 74.5 262 GLY A N 1
ATOM 2107 C CA . GLY A 1 262 ? -2.902 85.875 34.312 1 74.5 262 GLY A CA 1
ATOM 2108 C C . GLY A 1 262 ? -4.348 85.688 34.75 1 74.5 262 GLY A C 1
ATOM 2109 O O . GLY A 1 262 ? -4.777 86.312 35.719 1 74.5 262 GLY A O 1
ATOM 2110 N N . ASN A 1 263 ? -5.066 85.125 34.062 1 75.5 263 ASN A N 1
ATOM 2111 C CA . ASN A 1 263 ? -6.48 85 34.375 1 75.5 263 ASN A CA 1
ATOM 2112 C C . ASN A 1 263 ? -6.742 83.75 35.281 1 75.5 263 ASN A C 1
ATOM 2114 O O . ASN A 1 263 ? -7.102 82.688 34.75 1 75.5 263 ASN A O 1
ATOM 2118 N N . ILE A 1 264 ? -6.688 83.812 36.469 1 75.25 264 ILE A N 1
ATOM 2119 C CA . ILE A 1 264 ? -6.805 82.688 37.438 1 75.25 264 ILE A CA 1
ATOM 2120 C C . ILE A 1 264 ? -8.258 82.25 37.5 1 75.25 264 ILE A C 1
ATOM 2122 O O . ILE A 1 264 ? -8.516 81.062 37.688 1 75.25 264 ILE A O 1
ATOM 2126 N N . GLU A 1 265 ? -9.117 83.188 37.344 1 75.06 265 GLU A N 1
ATOM 2127 C CA . GLU A 1 265 ? -10.531 82.812 37.438 1 75.06 265 GLU A CA 1
ATOM 2128 C C . GLU A 1 265 ? -10.938 81.875 36.312 1 75.06 265 GLU A C 1
ATOM 2130 O O . GLU A 1 265 ? -11.672 80.938 36.531 1 75.06 265 GLU A O 1
ATOM 2135 N N . GLU A 1 266 ? -10.359 82.062 35.281 1 76.56 266 GLU A N 1
ATOM 2136 C CA . GLU A 1 266 ? -10.648 81.188 34.156 1 76.56 266 GLU A CA 1
ATOM 2137 C C . GLU A 1 266 ? -10.008 79.812 34.344 1 76.56 266 GLU A C 1
ATOM 2139 O O . GLU A 1 266 ? -10.586 78.812 33.969 1 76.56 266 GLU A O 1
ATOM 2144 N N . ILE A 1 267 ? -8.961 79.812 34.844 1 75.31 267 ILE A N 1
ATOM 2145 C CA . ILE A 1 267 ? -8.281 78.562 35.156 1 75.31 267 ILE A CA 1
ATOM 2146 C C . ILE A 1 267 ? -9.102 77.75 36.156 1 75.31 267 ILE A C 1
ATOM 2148 O O . ILE A 1 267 ? -9.273 76.562 36 1 75.31 267 ILE A O 1
ATOM 2152 N N . LYS A 1 268 ? -9.641 78.438 37.188 1 74.88 268 LYS A N 1
ATOM 2153 C CA . LYS A 1 268 ? -10.477 77.75 38.188 1 74.88 268 LYS A CA 1
ATOM 2154 C C . LYS A 1 268 ? -11.742 77.188 37.531 1 74.88 268 LYS A C 1
ATOM 2156 O O . LYS A 1 268 ? -12.203 76.125 37.938 1 74.88 268 LYS A O 1
ATOM 2161 N N . ASN A 1 269 ? -12.219 77.875 36.594 1 72 269 ASN A N 1
ATOM 2162 C CA . ASN A 1 269 ? -13.445 77.438 35.906 1 72 269 ASN A CA 1
ATOM 2163 C C . ASN A 1 269 ? -13.211 76.125 35.094 1 72 269 ASN A C 1
ATOM 2165 O O . ASN A 1 269 ? -14.109 75.312 34.969 1 72 269 ASN A O 1
ATOM 2169 N N . ILE A 1 270 ? -12.102 76.125 34.625 1 67.19 270 ILE A N 1
ATOM 2170 C CA . ILE A 1 270 ? -11.758 74.938 33.812 1 67.19 270 ILE A CA 1
ATOM 2171 C C . ILE A 1 270 ? -11.672 73.75 34.75 1 67.19 270 ILE A C 1
ATOM 2173 O O . ILE A 1 270 ? -12.062 72.625 34.344 1 67.19 270 ILE A O 1
ATOM 2177 N N . PHE A 1 271 ? -11.172 73.938 35.844 1 68.25 271 PHE A N 1
ATOM 2178 C CA . PHE A 1 271 ? -11.047 72.875 36.781 1 68.25 271 PHE A CA 1
ATOM 2179 C C . PHE A 1 271 ? -12.398 72.438 37.375 1 68.25 271 PHE A C 1
ATOM 2181 O O . PHE A 1 271 ? -12.633 71.312 37.719 1 68.25 271 PHE A O 1
ATOM 2188 N N . ASP A 1 272 ? -13.281 73.438 37.531 1 60.69 272 ASP A N 1
ATOM 2189 C CA . ASP A 1 272 ? -14.633 73.125 38 1 60.69 272 ASP A CA 1
ATOM 2190 C C . ASP A 1 272 ? -15.438 72.438 36.906 1 60.69 272 ASP A C 1
ATOM 2192 O O . ASP A 1 272 ? -16.516 71.875 37.188 1 60.69 272 ASP A O 1
ATOM 2196 N N . CYS A 1 273 ? -14.93 72.562 35.688 1 51.16 273 CYS A N 1
ATOM 2197 C CA . CYS A 1 273 ? -15.633 71.812 34.656 1 51.16 273 CYS A CA 1
ATOM 2198 C C . CYS A 1 273 ? -15.164 70.375 34.594 1 51.16 273 CYS A C 1
ATOM 2200 O O . CYS A 1 273 ? -13.977 70.125 34.438 1 51.16 273 CYS A O 1
ATOM 2202 N N . PRO A 1 274 ? -15.883 69.5 35.031 1 46.94 274 PRO A N 1
ATOM 2203 C CA . PRO A 1 274 ? -15.5 68.062 34.938 1 46.94 274 PRO A CA 1
ATOM 2204 C C . PRO A 1 274 ? -14.938 67.688 33.594 1 46.94 274 PRO A C 1
ATOM 2206 O O . PRO A 1 274 ? -15.477 68.125 32.562 1 46.94 274 PRO A O 1
ATOM 2209 N N . VAL A 1 275 ? -13.617 67.375 33.312 1 46.97 275 VAL A N 1
ATOM 2210 C CA . VAL A 1 275 ? -12.805 67.062 32.156 1 46.97 275 VAL A CA 1
ATOM 2211 C C . VAL A 1 275 ? -13.664 66.312 31.109 1 46.97 275 VAL A C 1
ATOM 2213 O O . VAL A 1 275 ? -13.438 66.5 29.906 1 46.97 275 VAL A O 1
ATOM 2216 N N . GLY A 1 276 ? -14.805 65.75 31.219 1 42.59 276 GLY A N 1
ATOM 2217 C CA . GLY A 1 276 ? -15.711 65.062 30.312 1 42.59 276 GLY A CA 1
ATOM 2218 C C . GLY A 1 276 ? -16.75 66 29.703 1 42.59 276 GLY A C 1
ATOM 2219 O O . GLY A 1 276 ? -17.438 65.625 28.75 1 42.59 276 GLY A O 1
ATOM 2220 N N . LEU A 1 277 ? -17.328 67 30.422 1 40.56 277 LEU A N 1
ATOM 2221 C CA . LEU A 1 277 ? -18.453 67.75 29.906 1 40.56 277 LEU A CA 1
ATOM 2222 C C . LEU A 1 277 ? -17.984 68.938 29.062 1 40.56 277 LEU A C 1
ATOM 2224 O O . LEU A 1 277 ? -16.938 69.5 29.344 1 40.56 277 LEU A O 1
ATOM 2228 N N . GLY A 1 278 ? -18.359 69.062 27.75 1 40.69 278 GLY A N 1
ATOM 2229 C CA . GLY A 1 278 ? -18.375 70.062 26.719 1 40.69 278 GLY A CA 1
ATOM 2230 C C . GLY A 1 278 ? -18.359 71.5 27.266 1 40.69 278 GLY A C 1
ATOM 2231 O O . GLY A 1 278 ? -18.891 72.438 26.641 1 40.69 278 GLY A O 1
ATOM 2232 N N . CYS A 1 279 ? -17.969 71.75 28.281 1 42.16 279 CYS A N 1
ATOM 2233 C CA . CYS A 1 279 ? -18.234 73.062 28.875 1 42.16 279 CYS A CA 1
ATOM 2234 C C . CYS A 1 279 ? -17.5 74.188 28.094 1 42.16 279 CYS A C 1
ATOM 2236 O O . CYS A 1 279 ? -17.672 75.375 28.375 1 42.16 279 CYS A O 1
ATOM 2238 N N . TYR A 1 280 ? -16.562 74 27.281 1 41.81 280 TYR A N 1
ATOM 2239 C CA . TYR A 1 280 ? -15.852 75.125 26.719 1 41.81 280 TYR A CA 1
ATOM 2240 C C . TYR A 1 280 ? -16.641 75.75 25.562 1 41.81 280 TYR A C 1
ATOM 2242 O O . TYR A 1 280 ? -16.141 76.625 24.875 1 41.81 280 TYR A O 1
ATOM 2250 N N . HIS A 1 281 ? -17.734 75.312 25.094 1 38.62 281 HIS A N 1
ATOM 2251 C CA . HIS A 1 281 ? -18.234 76 23.938 1 38.62 281 HIS A CA 1
ATOM 2252 C C . HIS A 1 281 ? -18.609 77.438 24.312 1 38.62 281 HIS A C 1
ATOM 2254 O O . HIS A 1 281 ? -19.016 78.25 23.453 1 38.62 281 HIS A O 1
ATOM 2260 N N . THR A 1 282 ? -18.906 77.812 25.469 1 35.75 282 THR A N 1
ATOM 2261 C CA . THR A 1 282 ? -19.625 79.062 25.484 1 35.75 282 THR A CA 1
ATOM 2262 C C . THR A 1 282 ? -18.641 80.25 25.344 1 35.75 282 THR A C 1
ATOM 2264 O O . THR A 1 282 ? -18.969 81.25 24.719 1 35.75 282 THR A O 1
ATOM 2267 N N . ARG A 1 283 ? -17.594 80.75 26.141 1 43.66 283 ARG A N 1
ATOM 2268 C CA . ARG A 1 283 ? -17.219 82.125 26.172 1 43.66 283 ARG A CA 1
ATOM 2269 C C . ARG A 1 283 ? -16.172 82.5 25.125 1 43.66 283 ARG A C 1
ATOM 2271 O O . ARG A 1 283 ? -15.672 83.625 25.062 1 43.66 283 ARG A O 1
ATOM 2278 N N . THR A 1 284 ? -15.742 81.688 24.266 1 35.47 284 THR A N 1
ATOM 2279 C CA . THR A 1 284 ? -14.961 82.312 23.234 1 35.47 284 THR A CA 1
ATOM 2280 C C . THR A 1 284 ? -15.852 83.25 22.375 1 35.47 284 THR A C 1
ATOM 2282 O O . THR A 1 284 ? -15.383 83.812 21.406 1 35.47 284 THR A O 1
ATOM 2285 N N . LEU A 1 285 ? -17.172 83.125 22.438 1 30.48 285 LEU A N 1
ATOM 2286 C CA . LEU A 1 285 ? -17.891 84.125 21.625 1 30.48 285 LEU A CA 1
ATOM 2287 C C . LEU A 1 285 ? -17.906 85.5 22.297 1 30.48 285 LEU A C 1
ATOM 2289 O O . LEU A 1 285 ? -18.422 86.438 21.734 1 30.48 285 LEU A O 1
ATOM 2293 N N . LEU A 1 286 ? -17.719 85.625 23.594 1 25.38 286 LEU A N 1
ATOM 2294 C CA . LEU A 1 286 ? -17.734 87.062 23.922 1 25.38 286 LEU A CA 1
ATOM 2295 C C . LEU A 1 286 ? -16.328 87.688 23.766 1 25.38 286 LEU A C 1
ATOM 2297 O O . LEU A 1 286 ? -15.344 87.062 24.156 1 25.38 286 LEU A O 1
ATOM 2301 N N . MET B 1 1 ? -14.781 -42.188 9.445 1 75.25 1 MET B N 1
ATOM 2302 C CA . MET B 1 1 ? -15.766 -41.344 10.148 1 75.25 1 MET B CA 1
ATOM 2303 C C . MET B 1 1 ? -15.102 -40.125 10.75 1 75.25 1 MET B C 1
ATOM 2305 O O . MET B 1 1 ? -15.586 -39 10.562 1 75.25 1 MET B O 1
ATOM 2309 N N . THR B 1 2 ? -13.93 -40.25 11.312 1 82.56 2 THR B N 1
ATOM 2310 C CA . THR B 1 2 ? -13.234 -39.125 11.922 1 82.56 2 THR B CA 1
ATOM 2311 C C . THR B 1 2 ? -12.734 -38.156 10.859 1 82.56 2 THR B C 1
ATOM 2313 O O . THR B 1 2 ? -12.828 -36.938 11.031 1 82.56 2 THR B O 1
ATOM 2316 N N . GLU B 1 3 ? -12.352 -38.688 9.711 1 83.81 3 GLU B N 1
ATOM 2317 C CA . GLU B 1 3 ? -11.844 -37.844 8.633 1 83.81 3 GLU B CA 1
ATOM 2318 C C . GLU B 1 3 ? -12.953 -37 8.039 1 83.81 3 GLU B C 1
ATOM 2320 O O . GLU B 1 3 ? -12.727 -35.844 7.691 1 83.81 3 GLU B O 1
ATOM 2325 N N . THR B 1 4 ? -14.133 -37.594 8.023 1 85.75 4 THR B N 1
ATOM 2326 C CA . THR B 1 4 ? -15.273 -36.844 7.473 1 85.75 4 THR B CA 1
ATOM 2327 C C . THR B 1 4 ? -15.711 -35.75 8.422 1 85.75 4 THR B C 1
ATOM 2329 O O . THR B 1 4 ? -16.047 -34.656 7.984 1 85.75 4 THR B O 1
ATOM 2332 N N . ILE B 1 5 ? -15.609 -36.094 9.656 1 86.44 5 ILE B N 1
ATOM 2333 C CA . ILE B 1 5 ? -16 -35.125 10.656 1 86.44 5 ILE B CA 1
ATOM 2334 C C . ILE B 1 5 ? -15.023 -33.938 10.641 1 86.44 5 ILE B C 1
ATOM 2336 O O . ILE B 1 5 ? -15.438 -32.781 10.719 1 86.44 5 ILE B O 1
ATOM 2340 N N . ILE B 1 6 ? -13.789 -34.25 10.547 1 88.12 6 ILE B N 1
ATOM 2341 C CA . ILE B 1 6 ? -12.773 -33.188 10.531 1 88.12 6 ILE B CA 1
ATOM 2342 C C . ILE B 1 6 ? -12.93 -32.344 9.273 1 88.12 6 ILE B C 1
ATOM 2344 O O . ILE B 1 6 ? -12.797 -31.125 9.312 1 88.12 6 ILE B O 1
ATOM 2348 N N . ALA B 1 7 ? -13.258 -33.031 8.234 1 89.25 7 ALA B N 1
ATOM 2349 C CA . ALA B 1 7 ? -13.445 -32.312 6.977 1 89.25 7 ALA B CA 1
ATOM 2350 C C . ALA B 1 7 ? -14.641 -31.344 7.062 1 89.25 7 ALA B C 1
ATOM 2352 O O . ALA B 1 7 ? -14.547 -30.188 6.645 1 89.25 7 ALA B O 1
ATOM 2353 N N . PHE B 1 8 ? -15.688 -31.812 7.625 1 90.06 8 PHE B N 1
ATOM 2354 C CA . PHE B 1 8 ? -16.875 -30.984 7.75 1 90.06 8 PHE B CA 1
ATOM 2355 C C . PHE B 1 8 ? -16.641 -29.844 8.734 1 90.06 8 PHE B C 1
ATOM 2357 O O . PHE B 1 8 ? -17.141 -28.734 8.547 1 90.06 8 PHE B O 1
ATOM 2364 N N . SER B 1 9 ? -15.914 -30.125 9.758 1 90.81 9 SER B N 1
ATOM 2365 C CA . SER B 1 9 ? -15.562 -29.078 10.703 1 90.81 9 SER B CA 1
ATOM 2366 C C . SER B 1 9 ? -14.727 -27.984 10.039 1 90.81 9 SER B C 1
ATOM 2368 O O . SER B 1 9 ? -14.922 -26.797 10.312 1 90.81 9 SER B O 1
ATOM 2370 N N . ARG B 1 10 ? -13.82 -28.375 9.211 1 93.31 10 ARG B N 1
ATOM 2371 C CA . ARG B 1 10 ? -13 -27.406 8.492 1 93.31 10 ARG B CA 1
ATOM 2372 C C . ARG B 1 10 ? -13.867 -26.516 7.613 1 93.31 10 ARG B C 1
ATOM 2374 O O . ARG B 1 10 ? -13.695 -25.281 7.613 1 93.31 10 ARG B O 1
ATOM 2381 N N . TYR B 1 11 ? -14.812 -27.125 6.934 1 91.75 11 TYR B N 1
ATOM 2382 C CA . TYR B 1 11 ? -15.68 -26.344 6.055 1 91.75 11 TYR B CA 1
ATOM 2383 C C . TYR B 1 11 ? -16.531 -25.375 6.852 1 91.75 11 TYR B C 1
ATOM 2385 O O . TYR B 1 11 ? -16.781 -24.25 6.414 1 91.75 11 TYR B O 1
ATOM 2393 N N . PHE B 1 12 ? -16.891 -25.844 7.953 1 93.81 12 PHE B N 1
ATOM 2394 C CA . PHE B 1 12 ? -17.672 -24.969 8.812 1 93.81 12 PHE B CA 1
ATOM 2395 C C . PHE B 1 12 ? -16.828 -23.812 9.336 1 93.81 12 PHE B C 1
ATOM 2397 O O . PHE B 1 12 ? -17.281 -22.672 9.367 1 93.81 12 PHE B O 1
ATOM 2404 N N . ILE B 1 13 ? -15.641 -24.047 9.75 1 94.69 13 ILE B N 1
ATOM 2405 C CA . ILE B 1 13 ? -14.75 -23.031 10.297 1 94.69 13 ILE B CA 1
ATOM 2406 C C . ILE B 1 13 ? -14.383 -22.031 9.203 1 94.69 13 ILE B C 1
ATOM 2408 O O . ILE B 1 13 ? -14.258 -20.828 9.461 1 94.69 13 ILE B O 1
ATOM 2412 N N . VAL B 1 14 ? -14.195 -22.547 7.992 1 94.81 14 VAL B N 1
ATOM 2413 C CA . VAL B 1 14 ? -13.906 -21.656 6.875 1 94.81 14 VAL B CA 1
ATOM 2414 C C . VAL B 1 14 ? -15.062 -20.688 6.688 1 94.81 14 VAL B C 1
ATOM 2416 O O . VAL B 1 14 ? -14.844 -19.484 6.523 1 94.81 14 VAL B O 1
ATOM 2419 N N . LEU B 1 15 ? -16.25 -21.219 6.758 1 95.69 15 LEU B N 1
ATOM 2420 C CA . LEU B 1 15 ? -17.438 -20.391 6.586 1 95.69 15 LEU B CA 1
ATOM 2421 C C . LEU B 1 15 ? -17.578 -19.406 7.742 1 95.69 15 LEU B C 1
ATOM 2423 O O . LEU B 1 15 ? -17.891 -18.234 7.531 1 95.69 15 LEU B O 1
ATOM 2427 N N . LEU B 1 16 ? -17.344 -19.875 8.891 1 95.62 16 LEU B N 1
ATOM 2428 C CA . LEU B 1 16 ? -17.422 -19.031 10.078 1 95.62 16 LEU B CA 1
ATOM 2429 C C . LEU B 1 16 ? -16.375 -17.922 10.039 1 95.62 16 LEU B C 1
ATOM 2431 O O . LEU B 1 16 ? -16.672 -16.766 10.328 1 95.62 16 LEU B O 1
ATOM 2435 N N . PHE B 1 17 ? -15.195 -18.297 9.727 1 96.44 17 PHE B N 1
ATOM 2436 C CA . PHE B 1 17 ? -14.094 -17.359 9.617 1 96.44 17 PHE B CA 1
ATOM 2437 C C . PHE B 1 17 ? -14.383 -16.297 8.555 1 96.44 17 PHE B C 1
ATOM 2439 O O . PHE B 1 17 ? -14.266 -15.102 8.82 1 96.44 17 PHE B O 1
ATOM 2446 N N . GLY B 1 18 ? -14.82 -16.734 7.422 1 95.75 18 GLY B N 1
ATOM 2447 C CA . GLY B 1 18 ? -15.117 -15.805 6.34 1 95.75 18 GLY B CA 1
ATOM 2448 C C . GLY B 1 18 ? -16.234 -14.836 6.676 1 95.75 18 GLY B C 1
ATOM 2449 O O . GLY B 1 18 ? -16.141 -13.641 6.402 1 95.75 18 GLY B O 1
ATOM 2450 N N . THR B 1 19 ? -17.234 -15.328 7.266 1 96.56 19 THR B N 1
ATOM 2451 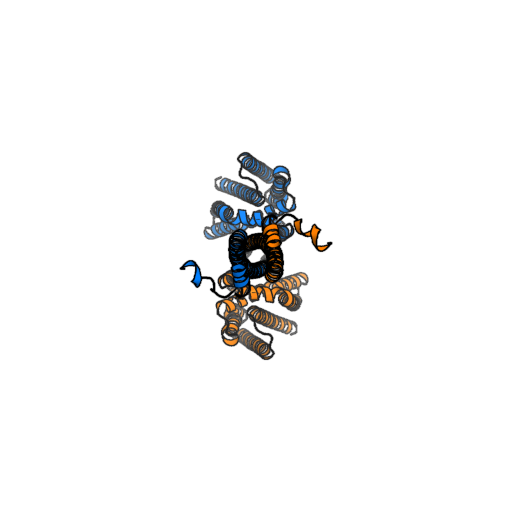C CA . THR B 1 19 ? -18.375 -14.5 7.629 1 96.56 19 THR B CA 1
ATOM 2452 C C . THR B 1 19 ? -18 -13.508 8.727 1 96.56 19 THR B C 1
ATOM 2454 O O . THR B 1 19 ? -18.328 -12.32 8.633 1 96.56 19 THR B O 1
ATOM 2457 N N . ALA B 1 20 ? -17.281 -13.984 9.695 1 95.75 20 ALA B N 1
ATOM 2458 C CA . ALA B 1 20 ? -16.891 -13.133 10.812 1 95.75 20 ALA B CA 1
ATOM 2459 C C . ALA B 1 20 ? -15.984 -11.992 10.344 1 95.75 20 ALA B C 1
ATOM 2461 O O . ALA B 1 20 ? -16.172 -10.844 10.742 1 95.75 20 ALA B O 1
ATOM 2462 N N . VAL B 1 21 ? -15.102 -12.328 9.484 1 95.69 21 VAL B N 1
ATOM 2463 C CA . VAL B 1 21 ? -14.172 -11.32 8.992 1 95.69 21 VAL B CA 1
ATOM 2464 C C . VAL B 1 21 ? -14.922 -10.312 8.117 1 95.69 21 VAL B C 1
ATOM 2466 O O . VAL B 1 21 ? -14.727 -9.102 8.25 1 95.69 21 VAL B O 1
ATOM 2469 N N . ALA B 1 22 ? -15.781 -10.805 7.305 1 96.38 22 ALA B N 1
ATOM 2470 C CA . ALA B 1 22 ? -16.516 -9.938 6.395 1 96.38 22 ALA B CA 1
ATOM 2471 C C . ALA B 1 22 ? -17.406 -8.961 7.164 1 96.38 22 ALA B C 1
ATOM 2473 O O . ALA B 1 22 ? -17.422 -7.762 6.879 1 96.38 22 ALA B O 1
ATOM 2474 N N . VAL B 1 23 ? -18.094 -9.406 8.141 1 96.19 23 VAL B N 1
ATOM 2475 C CA . VAL B 1 23 ? -19.016 -8.555 8.883 1 96.19 23 VAL B CA 1
ATOM 2476 C C . VAL B 1 23 ? -18.234 -7.578 9.758 1 96.19 23 VAL B C 1
ATOM 2478 O O . VAL B 1 23 ? -18.641 -6.434 9.945 1 96.19 23 VAL B O 1
ATOM 2481 N N . ASN B 1 24 ? -17.125 -8.008 10.25 1 94.94 24 ASN B N 1
ATOM 2482 C CA . ASN B 1 24 ? -16.297 -7.098 11.047 1 94.94 24 ASN B CA 1
ATOM 2483 C C . ASN B 1 24 ? -15.68 -6.004 10.18 1 94.94 24 ASN B C 1
ATOM 2485 O O . ASN B 1 24 ? -15.594 -4.852 10.602 1 94.94 24 ASN B O 1
ATOM 2489 N N . PHE B 1 25 ? -15.266 -6.375 9.039 1 94.06 25 PHE B N 1
ATOM 2490 C CA . PHE B 1 25 ? -14.719 -5.383 8.117 1 94.06 25 PHE B CA 1
ATOM 2491 C C . PHE B 1 25 ? -15.781 -4.359 7.742 1 94.06 25 PHE B C 1
ATOM 2493 O O . PHE B 1 25 ? -15.477 -3.184 7.531 1 94.06 25 PHE B O 1
ATOM 2500 N N . ALA B 1 26 ? -17.016 -4.812 7.68 1 93.94 26 ALA B N 1
ATOM 2501 C CA . ALA B 1 26 ? -18.125 -3.926 7.32 1 93.94 26 ALA B CA 1
ATOM 2502 C C . ALA B 1 26 ? -18.516 -3.031 8.492 1 93.94 26 ALA B C 1
ATOM 2504 O O . ALA B 1 26 ? -19.344 -2.135 8.352 1 93.94 26 ALA B O 1
ATOM 2505 N N . GLY B 1 27 ? -18.031 -3.277 9.664 1 91.44 27 GLY B N 1
ATOM 2506 C CA . GLY B 1 27 ? -18.25 -2.402 10.805 1 91.44 27 GLY B CA 1
ATOM 2507 C C . GLY B 1 27 ? -19.359 -2.875 11.719 1 91.44 27 GLY B C 1
ATOM 2508 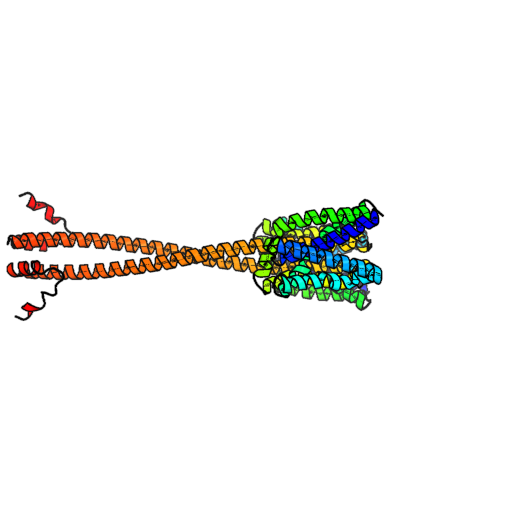O O . GLY B 1 27 ? -20.062 -2.061 12.336 1 91.44 27 GLY B O 1
ATOM 2509 N N . MET B 1 28 ? -19.547 -4.102 11.734 1 92.19 28 MET B N 1
ATOM 2510 C CA . MET B 1 28 ? -20.594 -4.609 12.609 1 92.19 28 MET B CA 1
ATOM 2511 C C . MET B 1 28 ? -20.25 -4.375 14.07 1 92.19 28 MET B C 1
ATOM 2513 O O . MET B 1 28 ? -19.156 -4.715 14.516 1 92.19 28 MET B O 1
ATOM 2517 N N . LYS B 1 29 ? -21.219 -3.762 14.805 1 90.88 29 LYS B N 1
ATOM 2518 C CA . LYS B 1 29 ? -21.047 -3.594 16.234 1 90.88 29 LYS B CA 1
ATOM 2519 C C . LYS B 1 29 ? -21.156 -4.934 16.969 1 90.88 29 LYS B C 1
ATOM 2521 O O . LYS B 1 29 ? -22 -5.766 16.625 1 90.88 29 LYS B O 1
ATOM 2526 N N . ARG B 1 30 ? -20.328 -5.184 17.891 1 90.25 30 ARG B N 1
ATOM 2527 C CA . ARG B 1 30 ? -20.297 -6.449 18.609 1 90.25 30 ARG B CA 1
ATOM 2528 C C . ARG B 1 30 ? -21.375 -6.492 19.688 1 90.25 30 ARG B C 1
ATOM 2530 O O . ARG B 1 30 ? -21.062 -6.406 20.891 1 90.25 30 ARG B O 1
ATOM 2537 N N . THR B 1 31 ? -22.531 -6.586 19.234 1 93.19 31 THR B N 1
ATOM 2538 C CA . THR B 1 31 ? -23.656 -6.793 20.125 1 93.19 31 THR B CA 1
ATOM 2539 C C . THR B 1 31 ? -24.109 -8.25 20.109 1 93.19 31 THR B C 1
ATOM 2541 O O . THR B 1 31 ? -23.828 -8.984 19.156 1 93.19 31 THR B O 1
ATOM 2544 N N . ARG B 1 32 ? -24.719 -8.727 21.203 1 94.06 32 ARG B N 1
ATOM 2545 C CA . ARG B 1 32 ? -25.203 -10.102 21.281 1 94.06 32 ARG B CA 1
ATOM 2546 C C . ARG B 1 32 ? -26.172 -10.414 20.156 1 94.06 32 ARG B C 1
ATOM 2548 O O . ARG B 1 32 ? -26.109 -11.484 19.547 1 94.06 32 ARG B O 1
ATOM 2555 N N . LYS B 1 33 ? -27 -9.492 19.812 1 94.75 33 LYS B N 1
ATOM 2556 C CA . LYS B 1 33 ? -27.984 -9.672 18.75 1 94.75 33 LYS B CA 1
ATOM 2557 C C . LYS B 1 33 ? -27.297 -9.844 17.391 1 94.75 33 LYS B C 1
ATOM 2559 O O . LYS B 1 33 ? -27.656 -10.742 16.625 1 94.75 33 LYS B O 1
ATOM 2564 N N . ASN B 1 34 ? -26.344 -9.008 17.078 1 95 34 ASN B N 1
ATOM 2565 C CA . ASN B 1 34 ? -25.641 -9.07 15.805 1 95 34 ASN B CA 1
ATOM 2566 C C . ASN B 1 34 ? -24.812 -10.344 15.68 1 95 34 ASN B C 1
ATOM 2568 O O . ASN B 1 34 ? -24.75 -10.945 14.602 1 95 34 ASN B O 1
ATOM 2572 N N . CYS B 1 35 ? -24.234 -10.734 16.781 1 93.94 35 CYS B N 1
ATOM 2573 C CA . CYS B 1 35 ? -23.438 -11.953 16.766 1 93.94 35 CYS B CA 1
ATOM 2574 C C . CYS B 1 35 ? -24.312 -13.18 16.562 1 93.94 35 CYS B C 1
ATOM 2576 O O . CYS B 1 35 ? -23.922 -14.109 15.859 1 93.94 35 CYS B O 1
ATOM 2578 N N . ILE B 1 36 ? -25.438 -13.203 17.188 1 95.44 36 ILE B N 1
ATOM 2579 C CA . ILE B 1 36 ? -26.375 -14.32 17.031 1 95.44 36 ILE B CA 1
ATOM 2580 C C . ILE B 1 36 ? -26.891 -14.336 15.594 1 95.44 36 ILE B C 1
ATOM 2582 O O . ILE B 1 36 ? -27.016 -15.398 14.984 1 95.44 36 ILE B O 1
ATOM 2586 N N . ALA B 1 37 ? -27.156 -13.164 15.109 1 95.94 37 ALA B N 1
ATOM 2587 C CA . ALA B 1 37 ? -27.656 -13.07 13.734 1 95.94 37 ALA B CA 1
ATOM 2588 C C . ALA B 1 37 ? -26.609 -13.586 12.742 1 95.94 37 ALA B C 1
ATOM 2590 O O . ALA B 1 37 ? -26.938 -14.367 11.844 1 95.94 37 ALA B O 1
ATOM 2591 N N . ALA B 1 38 ? -25.422 -13.094 12.906 1 95.56 38 ALA B N 1
ATOM 2592 C CA . ALA B 1 38 ? -24.344 -13.555 12.031 1 95.56 38 ALA B CA 1
ATOM 2593 C C . ALA B 1 38 ? -24.094 -15.055 12.203 1 95.56 38 ALA B C 1
ATOM 2595 O O . ALA B 1 38 ? -23.844 -15.758 11.219 1 95.56 38 ALA B O 1
ATOM 2596 N N . GLY B 1 39 ? -24.188 -15.539 13.438 1 95.19 39 GLY B N 1
ATOM 2597 C CA . GLY B 1 39 ? -24.047 -16.969 13.703 1 95.19 39 GLY B CA 1
ATOM 2598 C C . GLY B 1 39 ? -25.156 -17.797 13.07 1 95.19 39 GLY B C 1
ATOM 2599 O O . GLY B 1 39 ? -24.891 -18.844 12.492 1 95.19 39 GLY B O 1
ATOM 2600 N N . CYS B 1 40 ? -26.328 -17.328 13.172 1 95.31 40 CYS B N 1
ATOM 2601 C CA . CYS B 1 40 ? -27.453 -18.016 12.562 1 95.31 40 CYS B CA 1
ATOM 2602 C C . CYS B 1 40 ? -27.297 -18.062 11.047 1 95.31 40 CYS B C 1
ATOM 2604 O O . CYS B 1 40 ? -27.578 -19.078 10.422 1 95.31 40 CYS B O 1
ATOM 2606 N N . LEU B 1 41 ? -26.891 -16.938 10.492 1 96 41 LEU B N 1
ATOM 2607 C CA . LEU B 1 41 ? -26.641 -16.906 9.055 1 96 41 LEU B CA 1
ATOM 2608 C C . LEU B 1 41 ? -25.625 -17.969 8.656 1 96 41 LEU B C 1
ATOM 2610 O O . LEU B 1 41 ? -25.828 -18.703 7.691 1 96 41 LEU B O 1
ATOM 2614 N N . THR B 1 42 ? -24.578 -18.047 9.398 1 96.06 42 THR B N 1
ATOM 2615 C CA . THR B 1 42 ? -23.516 -19 9.102 1 96.06 42 THR B CA 1
ATOM 2616 C C . THR B 1 42 ? -24.031 -20.422 9.156 1 96.06 42 THR B C 1
ATOM 2618 O O . THR B 1 42 ? -23.703 -21.25 8.289 1 96.06 42 THR B O 1
ATOM 2621 N N . VAL B 1 43 ? -24.875 -20.75 10.117 1 95.69 43 VAL B N 1
ATOM 2622 C CA . VAL B 1 43 ? -25.422 -22.094 10.281 1 95.69 43 VAL B CA 1
ATOM 2623 C C . VAL B 1 43 ? -26.375 -22.406 9.125 1 95.69 43 VAL B C 1
ATOM 2625 O O . VAL B 1 43 ? -26.328 -23.5 8.562 1 95.69 43 VAL B O 1
ATOM 2628 N N . VAL B 1 44 ? -27.172 -21.484 8.742 1 96.06 44 VAL B N 1
ATOM 2629 C CA . VAL B 1 44 ? -28.109 -21.672 7.645 1 96.06 44 VAL B CA 1
ATOM 2630 C C . VAL B 1 44 ? -27.344 -21.906 6.34 1 96.06 44 VAL B C 1
ATOM 2632 O O . VAL B 1 44 ? -27.703 -22.781 5.551 1 96.06 44 VAL B O 1
ATOM 2635 N N . LEU B 1 45 ? -26.312 -21.094 6.145 1 95.94 45 LEU B N 1
ATOM 2636 C CA . LEU B 1 45 ? -25.516 -21.25 4.938 1 95.94 45 LEU B CA 1
ATOM 2637 C C . LEU B 1 45 ? -24.812 -22.594 4.914 1 95.94 45 LEU B C 1
ATOM 2639 O O . LEU B 1 45 ? -24.688 -23.219 3.861 1 95.94 45 LEU B O 1
ATOM 2643 N N . PHE B 1 46 ? -24.375 -23.016 6.078 1 95.88 46 PHE B N 1
ATOM 2644 C CA . PHE B 1 46 ? -23.688 -24.297 6.152 1 95.88 46 PHE B CA 1
ATOM 2645 C C . PHE B 1 46 ? -24.641 -25.438 5.836 1 95.88 46 PHE B C 1
ATOM 2647 O O . PHE B 1 46 ? -24.297 -26.359 5.09 1 95.88 46 PHE B O 1
ATOM 2654 N N . ILE B 1 47 ? -25.844 -25.422 6.391 1 94.94 47 ILE B N 1
ATOM 2655 C CA . ILE B 1 47 ? -26.859 -26.438 6.133 1 94.94 47 ILE B CA 1
ATOM 2656 C C . ILE B 1 47 ? -27.203 -26.453 4.648 1 94.94 47 ILE B C 1
ATOM 2658 O O . ILE B 1 47 ? -27.344 -27.531 4.047 1 94.94 47 ILE B O 1
ATOM 2662 N N . SER B 1 48 ? -27.312 -25.266 4.07 1 94.25 48 SER B N 1
ATOM 2663 C CA . SER B 1 48 ? -27.594 -25.156 2.643 1 94.25 48 SER B CA 1
ATOM 2664 C C . SER B 1 48 ? -26.484 -25.781 1.805 1 94.25 48 SER B C 1
ATOM 2666 O O . SER B 1 48 ? -26.734 -26.422 0.792 1 94.25 48 SER B O 1
ATOM 2668 N N . GLN B 1 49 ? -25.25 -25.594 2.236 1 93.12 49 GLN B N 1
ATOM 2669 C CA . GLN B 1 49 ? -24.109 -26.156 1.507 1 93.12 49 GLN B CA 1
ATOM 2670 C C . GLN B 1 49 ? -24.078 -27.672 1.604 1 93.12 49 GLN B C 1
ATOM 2672 O O . GLN B 1 49 ? -23.781 -28.359 0.625 1 93.12 49 GLN B O 1
ATOM 2677 N N . VAL B 1 50 ? -24.438 -28.172 2.762 1 92.5 50 VAL B N 1
ATOM 2678 C CA . VAL B 1 50 ? -24.469 -29.609 2.957 1 92.5 50 VAL B CA 1
ATOM 2679 C C . VAL B 1 50 ? -25.594 -30.219 2.133 1 92.5 50 VAL B C 1
ATOM 2681 O O . VAL B 1 50 ? -25.422 -31.297 1.54 1 92.5 50 VAL B O 1
ATOM 2684 N N . ALA B 1 51 ? -26.688 -29.547 2.061 1 93.81 51 ALA B N 1
ATOM 2685 C CA . ALA B 1 51 ? -27.812 -30 1.241 1 93.81 51 ALA B CA 1
ATOM 2686 C C . ALA B 1 51 ? -27.422 -30.031 -0.237 1 93.81 51 ALA B C 1
ATOM 2688 O O . ALA B 1 51 ? -27.75 -31 -0.944 1 93.81 51 ALA B O 1
ATOM 2689 N N . CYS B 1 52 ? -26.734 -29 -0.664 1 92.19 52 CYS B N 1
ATOM 2690 C CA . CYS B 1 52 ? -26.297 -28.938 -2.055 1 92.19 52 CYS B CA 1
ATOM 2691 C C . CYS B 1 52 ? -25.266 -30.016 -2.348 1 92.19 52 CYS B C 1
ATOM 2693 O O . CYS B 1 52 ? -25.266 -30.609 -3.432 1 92.19 52 CYS B O 1
ATOM 2695 N N . LEU B 1 53 ? -24.422 -30.219 -1.37 1 91.75 53 LEU B N 1
ATOM 2696 C CA . LEU B 1 53 ? -23.406 -31.25 -1.513 1 91.75 53 LEU B CA 1
ATOM 2697 C C . LEU B 1 53 ? -24.047 -32.625 -1.701 1 91.75 53 LEU B C 1
ATOM 2699 O O . LEU B 1 53 ? -23.609 -33.406 -2.547 1 91.75 53 LEU B O 1
ATOM 2703 N N . ASN B 1 54 ? -25.141 -32.844 -1.02 1 92.75 54 ASN B N 1
ATOM 2704 C CA . ASN B 1 54 ? -25.844 -34.125 -1.109 1 92.75 54 ASN B CA 1
ATOM 2705 C C . ASN B 1 54 ? -26.656 -34.25 -2.4 1 92.75 54 ASN B C 1
ATOM 2707 O O . ASN B 1 54 ? -26.766 -35.312 -2.979 1 92.75 54 ASN B O 1
ATOM 2711 N N . ALA B 1 55 ? -27.078 -33.156 -2.916 1 93.25 55 ALA B N 1
ATOM 2712 C CA . ALA B 1 55 ? -27.953 -33.188 -4.09 1 93.25 55 ALA B CA 1
ATOM 2713 C C . ALA B 1 55 ? -27.125 -33.156 -5.379 1 93.25 55 ALA B C 1
ATOM 2715 O O . ALA B 1 55 ? -27.438 -33.906 -6.32 1 93.25 55 ALA B O 1
ATOM 2716 N N . TRP B 1 56 ? -26.109 -32.312 -5.48 1 93 56 TRP B N 1
ATOM 2717 C CA . TRP B 1 56 ? -25.453 -32.062 -6.762 1 93 56 TRP B CA 1
ATOM 2718 C C . TRP B 1 56 ? -24 -32.5 -6.73 1 93 56 TRP B C 1
ATOM 2720 O O . TRP B 1 56 ? -23.312 -32.469 -7.754 1 93 56 TRP B O 1
ATOM 2730 N N . GLY B 1 57 ? -23.453 -32.844 -5.559 1 89.56 57 GLY B N 1
ATOM 2731 C CA . GLY B 1 57 ? -22.078 -33.281 -5.484 1 89.56 57 GLY B CA 1
ATOM 2732 C C . GLY B 1 57 ? -21.094 -32.188 -5.164 1 89.56 57 GLY B C 1
ATOM 2733 O O . GLY B 1 57 ? -21.484 -31.016 -5.055 1 89.56 57 GLY B O 1
ATOM 2734 N N . MET B 1 58 ? -19.859 -32.5 -4.973 1 87.62 58 MET B N 1
ATOM 2735 C CA . MET B 1 58 ? -18.812 -31.594 -4.52 1 87.62 58 MET B CA 1
ATOM 2736 C C . MET B 1 58 ? -18.422 -30.625 -5.629 1 87.62 58 MET B C 1
ATOM 2738 O O . MET B 1 58 ? -18.234 -29.438 -5.383 1 87.62 58 MET B O 1
ATOM 2742 N N . GLU B 1 59 ? -18.312 -31.078 -6.91 1 88.56 59 GLU B N 1
ATOM 2743 C CA . GLU B 1 59 ? -17.844 -30.25 -8.016 1 88.56 59 GLU B CA 1
ATOM 2744 C C . GLU B 1 59 ? -18.781 -29.078 -8.266 1 88.56 59 GLU B C 1
ATOM 2746 O O . GLU B 1 59 ? -18.344 -27.922 -8.336 1 88.56 59 GLU B O 1
ATOM 2751 N N . LEU B 1 60 ? -20.031 -29.391 -8.32 1 90.25 60 LEU B N 1
ATOM 2752 C CA . LEU B 1 60 ? -21 -28.328 -8.578 1 90.25 60 LEU B CA 1
ATOM 2753 C C . LEU B 1 60 ? -21.156 -27.422 -7.371 1 90.25 60 LEU B C 1
ATOM 2755 O O . LEU B 1 60 ? -21.344 -26.203 -7.523 1 90.25 60 LEU B O 1
ATOM 2759 N N . THR B 1 61 ? -21.062 -27.953 -6.184 1 90.38 61 THR B N 1
ATOM 2760 C CA . THR B 1 61 ? -21.203 -27.156 -4.969 1 90.38 61 THR B CA 1
ATOM 2761 C C . THR B 1 61 ? -20.078 -26.125 -4.871 1 90.38 61 THR B C 1
ATOM 2763 O O . THR B 1 61 ? -20.312 -24.984 -4.492 1 90.38 61 THR B O 1
ATOM 2766 N N . VAL B 1 62 ? -18.906 -26.516 -5.25 1 87.94 62 VAL B N 1
ATOM 2767 C CA . VAL B 1 62 ? -17.766 -25.609 -5.191 1 87.94 62 VAL B CA 1
ATOM 2768 C C . VAL B 1 62 ? -17.922 -24.516 -6.246 1 87.94 62 VAL B C 1
ATOM 2770 O O . VAL B 1 62 ? -17.594 -23.359 -6 1 87.94 62 VAL B O 1
ATOM 2773 N N . LYS B 1 63 ? -18.469 -24.875 -7.418 1 90.75 63 LYS B N 1
ATOM 2774 C CA . LYS B 1 63 ? -18.688 -23.906 -8.492 1 90.75 63 LYS B CA 1
ATOM 2775 C C . LYS B 1 63 ? -19.797 -22.938 -8.148 1 90.75 63 LYS B C 1
ATOM 2777 O O . LYS B 1 63 ? -19.781 -21.781 -8.578 1 90.75 63 LYS B O 1
ATOM 2782 N N . LEU B 1 64 ? -20.641 -23.359 -7.285 1 92.31 64 LEU B N 1
ATOM 2783 C CA . LEU B 1 64 ? -21.781 -22.531 -6.91 1 92.31 64 LEU B CA 1
ATOM 2784 C C . LEU B 1 64 ? -21.547 -21.844 -5.57 1 92.31 64 LEU B C 1
ATOM 2786 O O . LEU B 1 64 ? -22.375 -21.062 -5.105 1 92.31 64 LEU B O 1
ATOM 2790 N N . TYR B 1 65 ? -20.438 -21.938 -5.062 1 92.19 65 TYR B N 1
ATOM 2791 C CA . TYR B 1 65 ? -20.109 -21.453 -3.725 1 92.19 65 TYR B CA 1
ATOM 2792 C C . TYR B 1 65 ? -20.281 -19.938 -3.635 1 92.19 65 TYR B C 1
ATOM 2794 O O . TYR B 1 65 ? -20.766 -19.422 -2.623 1 92.19 65 TYR B O 1
ATOM 2802 N N . PRO B 1 66 ? -19.938 -19.203 -4.719 1 93.56 66 PRO B N 1
ATOM 2803 C CA . PRO B 1 66 ? -20.141 -17.75 -4.648 1 93.56 66 PRO B CA 1
ATOM 2804 C C . PRO B 1 66 ? -21.609 -17.375 -4.441 1 93.56 66 PRO B C 1
ATOM 2806 O O . PRO B 1 66 ? -21.906 -16.453 -3.684 1 93.56 66 PRO B O 1
ATOM 2809 N N . LEU B 1 67 ? -22.422 -18.109 -5.043 1 92.81 67 LEU B N 1
ATOM 2810 C CA . LEU B 1 67 ? -23.859 -17.844 -4.93 1 92.81 67 LEU B CA 1
ATOM 2811 C C . LEU B 1 67 ? -24.422 -18.391 -3.621 1 92.81 67 LEU B C 1
ATOM 2813 O O . LEU B 1 67 ? -25.344 -17.812 -3.051 1 92.81 67 LEU B O 1
ATOM 2817 N N . LEU B 1 68 ? -23.797 -19.391 -3.08 1 92.88 68 LEU B N 1
ATOM 2818 C CA . LEU B 1 68 ? -24.312 -20.078 -1.897 1 92.88 68 LEU B CA 1
ATOM 2819 C C . LEU B 1 68 ? -23.812 -19.406 -0.622 1 92.88 68 LEU B C 1
ATOM 2821 O O . LEU B 1 68 ? -24.5 -19.422 0.404 1 92.88 68 LEU B O 1
ATOM 2825 N N . SER B 1 69 ? -22.641 -18.812 -0.676 1 94.56 69 SER B N 1
ATOM 2826 C CA . SER B 1 69 ? -22.062 -18.328 0.57 1 94.56 69 SER B CA 1
ATOM 2827 C C . SER B 1 69 ? -21.672 -16.844 0.456 1 94.56 69 SER B C 1
ATOM 2829 O O . SER B 1 69 ? -22.094 -16.031 1.271 1 94.56 69 SER B O 1
ATOM 2831 N N . HIS B 1 70 ? -21.047 -16.438 -0.631 1 96.25 70 HIS B N 1
ATOM 2832 C CA . HIS B 1 70 ? -20.5 -15.078 -0.701 1 96.25 70 HIS B CA 1
ATOM 2833 C C . HIS B 1 70 ? -21.625 -14.062 -0.924 1 96.25 70 HIS B C 1
ATOM 2835 O O . HIS B 1 70 ? -21.672 -13.031 -0.245 1 96.25 70 HIS B O 1
ATOM 2841 N N . LEU B 1 71 ? -22.516 -14.391 -1.832 1 96.25 71 LEU B N 1
ATOM 2842 C CA . LEU B 1 71 ? -23.609 -13.461 -2.139 1 96.25 71 LEU B CA 1
ATOM 2843 C C . LEU B 1 71 ? -24.531 -13.297 -0.941 1 96.25 71 LEU B C 1
ATOM 2845 O O . LEU B 1 71 ? -24.875 -12.172 -0.561 1 96.25 71 LEU B O 1
ATOM 2849 N N . PRO B 1 72 ? -24.922 -14.32 -0.288 1 96.56 72 PRO B N 1
ATOM 2850 C CA . PRO B 1 72 ? -25.781 -14.172 0.889 1 96.56 72 PRO B CA 1
ATOM 2851 C C . PRO B 1 72 ? -25.109 -13.367 2.004 1 96.56 72 PRO B C 1
ATOM 2853 O O . PRO B 1 72 ? -25.781 -12.602 2.707 1 96.56 72 PRO B O 1
ATOM 2856 N N . ILE B 1 73 ? -23.859 -13.516 2.193 1 97.31 73 ILE B N 1
ATOM 2857 C CA . ILE B 1 73 ? -23.156 -12.75 3.211 1 97.31 73 ILE B CA 1
ATOM 2858 C C . ILE B 1 73 ? -23.172 -11.266 2.846 1 97.31 73 ILE B C 1
ATOM 2860 O O . ILE B 1 73 ? -23.391 -10.406 3.705 1 97.31 73 ILE B O 1
ATOM 2864 N N . ALA B 1 74 ? -22.969 -10.992 1.558 1 97.38 74 ALA B N 1
ATOM 2865 C CA . ALA B 1 74 ? -23.016 -9.602 1.096 1 97.38 74 ALA B CA 1
ATOM 2866 C C . ALA B 1 74 ? -24.406 -9.016 1.294 1 97.38 74 ALA B C 1
ATOM 2868 O O . ALA B 1 74 ? -24.547 -7.871 1.746 1 97.38 74 ALA B O 1
ATOM 2869 N N . VAL B 1 75 ? -25.375 -9.781 0.992 1 97.31 75 VAL B N 1
ATOM 2870 C CA . VAL B 1 75 ? -26.766 -9.336 1.142 1 97.31 75 VAL B CA 1
ATOM 2871 C C . VAL B 1 75 ? -27.078 -9.117 2.619 1 97.31 75 VAL B C 1
ATOM 2873 O O . VAL B 1 75 ? -27.766 -8.164 2.977 1 97.31 75 VAL B O 1
ATOM 2876 N N . PHE B 1 76 ? -26.578 -9.953 3.461 1 97.31 76 PHE B N 1
ATOM 2877 C CA . PHE B 1 76 ? -26.766 -9.797 4.898 1 97.31 76 PHE B CA 1
ATOM 2878 C C . PHE B 1 76 ? -26.188 -8.477 5.379 1 97.31 76 PHE B C 1
ATOM 2880 O O . PHE B 1 76 ? -26.812 -7.77 6.176 1 97.31 76 PHE B O 1
ATOM 2887 N N . ILE B 1 77 ? -25.109 -8.102 4.887 1 97 77 ILE B N 1
ATOM 2888 C CA . ILE B 1 77 ? -24.469 -6.859 5.301 1 97 77 ILE B CA 1
ATOM 2889 C C . ILE B 1 77 ? -25.266 -5.664 4.789 1 97 77 ILE B C 1
ATOM 2891 O O . ILE B 1 77 ? -25.453 -4.684 5.508 1 97 77 ILE B O 1
ATOM 2895 N N . VAL B 1 78 ? -25.781 -5.77 3.598 1 97 78 VAL B N 1
ATOM 2896 C CA . VAL B 1 78 ? -26.531 -4.672 2.992 1 97 78 VAL B CA 1
ATOM 2897 C C . VAL B 1 78 ? -27.875 -4.5 3.699 1 97 78 VAL B C 1
ATOM 2899 O O . VAL B 1 78 ? -28.266 -3.383 4.031 1 97 78 VAL B O 1
ATOM 2902 N N . VAL B 1 79 ? -28.516 -5.602 3.93 1 96.69 79 VAL B N 1
ATOM 2903 C CA . VAL B 1 79 ? -29.891 -5.535 4.402 1 96.69 79 VAL B CA 1
ATOM 2904 C C . VAL B 1 79 ? -29.906 -5.422 5.922 1 96.69 79 VAL B C 1
ATOM 2906 O O . VAL B 1 79 ? -30.641 -4.598 6.48 1 96.69 79 VAL B O 1
ATOM 2909 N N . TYR B 1 80 ? -29.109 -6.219 6.566 1 95.81 80 TYR B N 1
ATOM 2910 C CA . TYR B 1 80 ? -29.156 -6.254 8.023 1 95.81 80 TYR B CA 1
ATOM 2911 C C . TYR B 1 80 ? -28.297 -5.148 8.625 1 95.81 80 TYR B C 1
ATOM 2913 O O . TYR B 1 80 ? -28.734 -4.449 9.547 1 95.81 80 TYR B O 1
ATOM 2921 N N . LEU B 1 81 ? -27.156 -4.934 8.164 1 94.88 81 LEU B N 1
ATOM 2922 C CA . LEU B 1 81 ? -26.25 -3.922 8.719 1 94.88 81 LEU B CA 1
ATOM 2923 C C . LEU B 1 81 ? -26.453 -2.578 8.031 1 94.88 81 LEU B C 1
ATOM 2925 O O . LEU B 1 81 ? -25.844 -1.578 8.414 1 94.88 81 LEU B O 1
ATOM 2929 N N . LYS B 1 82 ? -27.25 -2.498 6.996 1 95.56 82 LYS B N 1
ATOM 2930 C CA . LYS B 1 82 ? -27.625 -1.274 6.289 1 95.56 82 LYS B CA 1
ATOM 2931 C C . LYS B 1 82 ? -26.391 -0.553 5.75 1 95.56 82 LYS B C 1
ATOM 2933 O O . LYS B 1 82 ? -26.266 0.662 5.91 1 95.56 82 LYS B O 1
ATOM 2938 N N . ARG B 1 83 ? -25.516 -1.35 5.211 1 94.75 83 ARG B N 1
ATOM 2939 C CA . ARG B 1 83 ? -24.312 -0.788 4.578 1 94.75 83 ARG B CA 1
ATOM 2940 C C . ARG B 1 83 ? -24.453 -0.799 3.059 1 94.75 83 ARG B C 1
ATOM 2942 O O . ARG B 1 83 ? -25.156 -1.644 2.498 1 94.75 83 ARG B O 1
ATOM 2949 N N . PRO B 1 84 ? -23.844 0.118 2.475 1 94.69 84 PRO B N 1
ATOM 2950 C CA . PRO B 1 84 ? -23.922 0.153 1.014 1 94.69 84 PRO B CA 1
ATOM 2951 C C . PRO B 1 84 ? -23.297 -1.068 0.354 1 94.69 84 PRO B C 1
ATOM 2953 O O . PRO B 1 84 ? -22.469 -1.755 0.975 1 94.69 84 PRO B O 1
ATOM 2956 N N . TRP B 1 85 ? -23.625 -1.315 -0.91 1 94.75 85 TRP B N 1
ATOM 2957 C CA . TRP B 1 85 ? -23.172 -2.479 -1.666 1 94.75 85 TRP B CA 1
ATOM 2958 C C . TRP B 1 85 ? -21.656 -2.455 -1.853 1 94.75 85 TRP B C 1
ATOM 2960 O O . TRP B 1 85 ? -21 -3.502 -1.821 1 94.75 85 TRP B O 1
ATOM 2970 N N . MET B 1 86 ? -21.109 -1.346 -2.045 1 93.5 86 MET B N 1
ATOM 2971 C CA . MET B 1 86 ? -19.672 -1.237 -2.281 1 93.5 86 MET B CA 1
ATOM 2972 C C . MET B 1 86 ? -18.891 -1.716 -1.066 1 93.5 86 MET B C 1
ATOM 2974 O O . MET B 1 86 ? -17.938 -2.482 -1.203 1 93.5 86 MET B O 1
ATOM 2978 N N . ILE B 1 87 ? -19.328 -1.322 0.037 1 94.38 87 ILE B N 1
ATOM 2979 C CA . ILE B 1 87 ? -18.672 -1.707 1.279 1 94.38 87 ILE B CA 1
ATOM 2980 C C . ILE B 1 87 ? -18.859 -3.201 1.524 1 94.38 87 ILE B C 1
ATOM 2982 O O . ILE B 1 87 ? -17.922 -3.9 1.914 1 94.38 87 ILE B O 1
ATOM 2986 N N . SER B 1 88 ? -20.031 -3.648 1.271 1 96 88 SER B N 1
ATOM 2987 C CA . SER B 1 88 ? -20.359 -5.051 1.507 1 96 88 SER B CA 1
ATOM 2988 C C . SER B 1 88 ? -19.547 -5.969 0.603 1 96 88 SER B C 1
ATOM 2990 O O . SER B 1 88 ? -18.938 -6.938 1.072 1 96 88 SER B O 1
ATOM 2992 N N . LEU B 1 89 ? -19.484 -5.605 -0.633 1 95.5 89 LEU B N 1
ATOM 2993 C CA . LEU B 1 89 ? -18.75 -6.418 -1.587 1 95.5 89 LEU B CA 1
ATOM 2994 C C . LEU B 1 89 ? -17.25 -6.375 -1.287 1 95.5 89 LEU B C 1
ATOM 2996 O O . LEU B 1 89 ? -16.578 -7.402 -1.334 1 95.5 89 LEU B O 1
ATOM 3000 N N . THR B 1 90 ? -16.75 -5.227 -0.986 1 93.69 90 THR B N 1
ATOM 3001 C CA . THR B 1 90 ? -15.336 -5.086 -0.65 1 93.69 90 THR B CA 1
ATOM 3002 C C . THR B 1 90 ? -14.984 -5.918 0.582 1 93.69 90 THR B C 1
ATOM 3004 O O . THR B 1 90 ? -13.938 -6.562 0.628 1 93.69 90 THR B O 1
ATOM 3007 N N . SER B 1 91 ? -15.883 -5.93 1.512 1 95.19 91 SER B N 1
ATOM 3008 C CA . SER B 1 91 ? -15.656 -6.688 2.736 1 95.19 91 SER B CA 1
ATOM 3009 C C . SER B 1 91 ? -15.625 -8.188 2.457 1 95.19 91 SER B C 1
ATOM 3011 O O . SER B 1 91 ? -14.781 -8.906 3.002 1 95.19 91 SER B O 1
ATOM 3013 N N . VAL B 1 92 ? -16.469 -8.633 1.618 1 96.62 92 VAL B N 1
ATOM 3014 C CA . VAL B 1 92 ? -16.531 -10.047 1.287 1 96.62 92 VAL B CA 1
ATOM 3015 C C . VAL B 1 92 ? -15.289 -10.445 0.492 1 96.62 92 VAL B C 1
ATOM 3017 O O . VAL B 1 92 ? -14.68 -11.484 0.76 1 96.62 92 VAL B O 1
ATOM 3020 N N . PHE B 1 93 ? -14.883 -9.617 -0.453 1 95.25 93 PHE B N 1
ATOM 3021 C CA . PHE B 1 93 ? -13.695 -9.906 -1.243 1 95.25 93 PHE B CA 1
ATOM 3022 C C . PHE B 1 93 ? -12.445 -9.891 -0.366 1 95.25 93 PHE B C 1
ATOM 3024 O O . PHE B 1 93 ? -11.562 -10.742 -0.517 1 95.25 93 PHE B O 1
ATOM 3031 N N . ALA B 1 94 ? -12.422 -8.945 0.514 1 92.75 94 ALA B N 1
ATOM 3032 C CA . ALA B 1 94 ? -11.289 -8.867 1.438 1 92.75 94 ALA B CA 1
ATOM 3033 C C . ALA B 1 94 ? -11.25 -10.086 2.354 1 92.75 94 ALA B C 1
ATOM 3035 O O . ALA B 1 94 ? -10.172 -10.617 2.641 1 92.75 94 ALA B O 1
ATOM 3036 N N . SER B 1 95 ? -12.375 -10.492 2.801 1 94.5 95 SER B N 1
ATOM 3037 C CA . SER B 1 95 ? -12.453 -11.672 3.648 1 94.5 95 SER B CA 1
ATOM 3038 C C . SER B 1 95 ? -11.977 -12.922 2.904 1 94.5 95 SER B C 1
ATOM 3040 O O . SER B 1 95 ? -11.312 -13.781 3.484 1 94.5 95 SER B O 1
ATOM 3042 N N . PHE B 1 96 ? -12.336 -13.008 1.635 1 94.69 96 PHE B N 1
ATOM 3043 C CA . PHE B 1 96 ? -11.891 -14.117 0.804 1 94.69 96 PHE B CA 1
ATOM 3044 C C . PHE B 1 96 ? -10.367 -14.156 0.723 1 94.69 96 PHE B C 1
ATOM 3046 O O . PHE B 1 96 ? -9.758 -15.227 0.791 1 94.69 96 PHE B O 1
ATOM 3053 N N . LEU B 1 97 ? -9.852 -13.039 0.606 1 92.19 97 LEU B N 1
ATOM 3054 C CA . LEU B 1 97 ? -8.398 -12.945 0.541 1 92.19 97 LEU B CA 1
ATOM 3055 C C . LEU B 1 97 ? -7.766 -13.359 1.862 1 92.19 97 LEU B C 1
ATOM 3057 O O . LEU B 1 97 ? -6.691 -13.969 1.875 1 92.19 97 LEU B O 1
ATOM 3061 N N . CYS B 1 98 ? -8.422 -13.133 2.949 1 92.25 98 CYS B N 1
ATOM 3062 C CA . CYS B 1 98 ? -7.914 -13.453 4.277 1 92.25 98 CYS B CA 1
ATOM 3063 C C . CYS B 1 98 ? -7.973 -14.953 4.527 1 92.25 98 CYS B C 1
ATOM 3065 O O . CYS B 1 98 ? -7.332 -15.461 5.453 1 92.25 98 CYS B O 1
ATOM 3067 N N . CYS B 1 99 ? -8.648 -15.602 3.725 1 92.88 99 CYS B N 1
ATOM 3068 C CA . CYS B 1 99 ? -8.758 -17.047 3.887 1 92.88 99 CYS B CA 1
ATOM 3069 C C . CYS B 1 99 ? -7.59 -17.766 3.229 1 92.88 99 CYS B C 1
ATOM 3071 O O . CYS B 1 99 ? -7.387 -18.953 3.441 1 92.88 99 CYS B O 1
ATOM 3073 N N . GLN B 1 100 ? -6.77 -17.062 2.508 1 92.44 100 GLN B N 1
ATOM 3074 C CA . GLN B 1 100 ? -5.707 -17.703 1.743 1 92.44 100 GLN B CA 1
ATOM 3075 C C . GLN B 1 100 ? -4.543 -18.109 2.646 1 92.44 100 GLN B C 1
ATOM 3077 O O . GLN B 1 100 ? -3.971 -19.188 2.492 1 92.44 100 GLN B O 1
ATOM 3082 N N . PRO B 1 101 ? -4.238 -17.344 3.658 1 92.56 101 PRO B N 1
ATOM 3083 C CA . PRO B 1 101 ? -3.135 -17.75 4.527 1 92.56 101 PRO B CA 1
ATOM 3084 C C . PRO B 1 101 ? -3.439 -19.047 5.293 1 92.56 101 PRO B C 1
ATOM 3086 O O . PRO B 1 101 ? -2.643 -19.984 5.266 1 92.56 101 PRO B O 1
ATOM 3089 N N . PRO B 1 102 ? -4.559 -19.141 5.895 1 94.44 102 PRO B N 1
ATOM 3090 C CA . PRO B 1 102 ? -4.859 -20.422 6.547 1 94.44 102 PRO B CA 1
ATOM 3091 C C . PRO B 1 102 ? -4.922 -21.578 5.562 1 94.44 102 PRO B C 1
ATOM 3093 O O . PRO B 1 102 ? -4.531 -22.703 5.898 1 94.44 102 PRO B O 1
ATOM 3096 N N . ARG B 1 103 ? -5.43 -21.312 4.387 1 93.75 103 ARG B N 1
ATOM 3097 C CA . ARG B 1 103 ? -5.496 -22.359 3.361 1 93.75 103 ARG B CA 1
ATOM 3098 C C . ARG B 1 103 ? -4.105 -22.859 2.996 1 93.75 103 ARG B C 1
ATOM 3100 O O . ARG B 1 103 ? -3.881 -24.062 2.895 1 93.75 103 ARG B O 1
ATOM 3107 N N . TRP B 1 104 ? -3.244 -21.953 2.812 1 93.06 104 TRP B N 1
ATOM 3108 C CA . TRP B 1 104 ? -1.892 -22.359 2.432 1 93.06 104 TRP B CA 1
ATOM 3109 C C . TRP B 1 104 ? -1.194 -23.078 3.574 1 93.06 104 TRP B C 1
ATOM 3111 O O . TRP B 1 104 ? -0.501 -24.078 3.352 1 93.06 104 TRP B O 1
ATOM 3121 N N . ILE B 1 105 ? -1.369 -22.656 4.789 1 92.88 105 ILE B N 1
ATOM 3122 C CA . ILE B 1 105 ? -0.735 -23.281 5.945 1 92.88 105 ILE B CA 1
ATOM 3123 C C . ILE B 1 105 ? -1.253 -24.703 6.117 1 92.88 105 ILE B C 1
ATOM 3125 O O . ILE B 1 105 ? -0.474 -25.641 6.352 1 92.88 105 ILE B O 1
ATOM 3129 N N . GLY B 1 106 ? -2.52 -24.891 5.984 1 94.62 106 GLY B N 1
ATOM 3130 C CA . GLY B 1 106 ? -3.086 -26.219 6.043 1 94.62 106 GLY B CA 1
ATOM 3131 C C . GLY B 1 106 ? -2.547 -27.156 4.973 1 94.62 106 GLY B C 1
ATOM 3132 O O . GLY B 1 106 ? -2.143 -28.281 5.266 1 94.62 106 GLY B O 1
ATOM 3133 N N . THR B 1 107 ? -2.537 -26.609 3.748 1 93.19 107 THR B N 1
ATOM 3134 C CA . THR B 1 107 ? -2.053 -27.422 2.631 1 93.19 107 THR B CA 1
ATOM 3135 C C . THR B 1 107 ? -0.576 -27.75 2.809 1 93.19 107 THR B C 1
ATOM 3137 O O . THR B 1 107 ? -0.156 -28.891 2.545 1 93.19 107 THR B O 1
ATOM 3140 N N . ALA B 1 108 ? 0.231 -26.844 3.262 1 91.88 108 ALA B N 1
ATOM 3141 C CA . ALA B 1 108 ? 1.657 -27.062 3.477 1 91.88 108 ALA B CA 1
ATOM 3142 C C . ALA B 1 108 ? 1.887 -28.125 4.551 1 91.88 108 ALA B C 1
ATOM 3144 O O . ALA B 1 108 ? 2.697 -29.047 4.371 1 91.88 108 ALA B O 1
ATOM 3145 N N . LEU B 1 109 ? 1.138 -28.078 5.605 1 92.88 109 LEU B N 1
ATOM 3146 C CA . LEU B 1 109 ? 1.265 -29.062 6.68 1 92.88 109 LEU B CA 1
ATOM 3147 C C . LEU B 1 109 ? 0.782 -30.438 6.223 1 92.88 109 LEU B C 1
ATOM 3149 O O . LEU B 1 109 ? 1.383 -31.453 6.57 1 92.88 109 LEU B O 1
ATOM 3153 N N . GLY B 1 110 ? -0.306 -30.438 5.473 1 93.38 110 GLY B N 1
ATOM 3154 C CA . GLY B 1 110 ? -0.8 -31.688 4.934 1 93.38 110 GLY B CA 1
ATOM 3155 C C . GLY B 1 110 ? 0.205 -32.406 4.043 1 93.38 110 GLY B C 1
ATOM 3156 O O . GLY B 1 110 ? 0.328 -33.625 4.082 1 93.38 110 GLY B O 1
ATOM 3157 N N . GLU B 1 111 ? 0.909 -31.578 3.232 1 89.81 111 GLU B N 1
ATOM 3158 C CA . GLU B 1 111 ? 1.901 -32.156 2.332 1 89.81 111 GLU B CA 1
ATOM 3159 C C . GLU B 1 111 ? 3.139 -32.625 3.098 1 89.81 111 GLU B C 1
ATOM 3161 O O . GLU B 1 111 ? 3.73 -33.656 2.768 1 89.81 111 GLU B O 1
ATOM 3166 N N . VAL B 1 112 ? 3.576 -31.922 4.105 1 89.75 112 VAL B N 1
ATOM 3167 C CA . VAL B 1 112 ? 4.762 -32.281 4.879 1 89.75 112 VAL B CA 1
ATOM 3168 C C . VAL B 1 112 ? 4.512 -33.562 5.656 1 89.75 112 VAL B C 1
ATOM 3170 O O . VAL B 1 112 ? 5.371 -34.438 5.703 1 89.75 112 VAL B O 1
ATOM 3173 N N . PHE B 1 113 ? 3.324 -33.75 6.148 1 93 113 PHE B N 1
ATOM 3174 C CA . PHE B 1 113 ? 3.021 -34.906 6.973 1 93 113 PHE B CA 1
ATOM 3175 C C . PHE B 1 113 ? 2.309 -35.969 6.156 1 93 113 PHE B C 1
ATOM 3177 O O . PHE B 1 113 ? 2.049 -37.094 6.652 1 93 113 PHE B O 1
ATOM 3184 N N . GLY B 1 114 ? 1.965 -35.688 4.996 1 90.44 114 GLY B N 1
ATOM 3185 C CA . GLY B 1 114 ? 1.327 -36.625 4.094 1 90.44 114 GLY B CA 1
ATOM 3186 C C . GLY B 1 114 ? -0.052 -37.062 4.559 1 90.44 114 GLY B C 1
ATOM 3187 O O . GLY B 1 114 ? -0.418 -38.25 4.434 1 90.44 114 GLY B O 1
ATOM 3188 N N . SER B 1 115 ? -0.78 -36.219 5.273 1 92.19 115 SER B N 1
ATOM 3189 C CA . SER B 1 115 ? -2.086 -36.562 5.828 1 92.19 115 SER B CA 1
ATOM 3190 C C . SER B 1 115 ? -3.109 -35.438 5.543 1 92.19 115 SER B C 1
ATOM 3192 O O . SER B 1 115 ? -2.832 -34.281 5.746 1 92.19 115 SER B O 1
ATOM 3194 N N . VAL B 1 116 ? -4.238 -35.875 5.023 1 90.38 116 VAL B N 1
ATOM 3195 C CA . VAL B 1 116 ? -5.336 -34.938 4.734 1 90.38 116 VAL B CA 1
ATOM 3196 C C . VAL B 1 116 ? -5.902 -34.406 6.043 1 90.38 116 VAL B C 1
ATOM 3198 O O . VAL B 1 116 ? -6.312 -33.219 6.105 1 90.38 116 VAL B O 1
ATOM 3201 N N . SER B 1 117 ? -5.859 -35.219 7.043 1 92.75 117 SER B N 1
ATOM 3202 C CA . SER B 1 117 ? -6.375 -34.781 8.336 1 92.75 117 SER B CA 1
ATOM 3203 C C . SER B 1 117 ? -5.531 -33.656 8.93 1 92.75 117 SER B C 1
ATOM 3205 O O . SER B 1 117 ? -6.062 -32.75 9.539 1 92.75 117 SER B O 1
ATOM 3207 N N . VAL B 1 118 ? -4.25 -33.75 8.727 1 93.38 118 VAL B N 1
ATOM 3208 C CA . VAL B 1 118 ? -3.355 -32.719 9.234 1 93.38 118 VAL B CA 1
ATOM 3209 C C . VAL B 1 118 ? -3.588 -31.406 8.469 1 93.38 118 VAL B C 1
ATOM 3211 O O . VAL B 1 118 ? -3.48 -30.328 9.031 1 93.38 118 VAL B O 1
ATOM 3214 N N . ASN B 1 119 ? -3.934 -31.531 7.207 1 94.38 119 ASN B N 1
ATOM 3215 C CA . ASN B 1 119 ? -4.312 -30.359 6.418 1 94.38 119 ASN B CA 1
ATOM 3216 C C . ASN B 1 119 ? -5.508 -29.641 7.035 1 94.38 119 ASN B C 1
ATOM 3218 O O . ASN B 1 119 ? -5.477 -28.422 7.215 1 94.38 119 ASN B O 1
ATOM 3222 N N . HIS B 1 120 ? -6.504 -30.438 7.406 1 95.19 120 HIS B N 1
ATOM 3223 C CA . HIS B 1 120 ? -7.723 -29.859 7.957 1 95.19 120 HIS B CA 1
ATOM 3224 C C . HIS B 1 120 ? -7.469 -29.25 9.328 1 95.19 120 HIS B C 1
ATOM 3226 O O . HIS B 1 120 ? -7.902 -28.125 9.602 1 95.19 120 HIS B O 1
ATOM 3232 N N . VAL B 1 121 ? -6.723 -29.922 10.141 1 94.12 121 VAL B N 1
ATOM 3233 C CA . VAL B 1 121 ? -6.426 -29.438 11.477 1 94.12 121 VAL B CA 1
ATOM 3234 C C . VAL B 1 121 ? -5.535 -28.188 11.391 1 94.12 121 VAL B C 1
ATOM 3236 O O . VAL B 1 121 ? -5.711 -27.234 12.156 1 94.12 121 VAL B O 1
ATOM 3239 N N . GLY B 1 122 ? -4.598 -28.266 10.477 1 94.75 122 GLY B N 1
ATOM 3240 C CA . GLY B 1 122 ? -3.734 -27.125 10.273 1 94.75 122 GLY B CA 1
ATOM 3241 C C . GLY B 1 122 ? -4.488 -25.875 9.836 1 94.75 122 GLY B C 1
ATOM 3242 O O . GLY B 1 122 ? -4.199 -24.781 10.297 1 94.75 122 GLY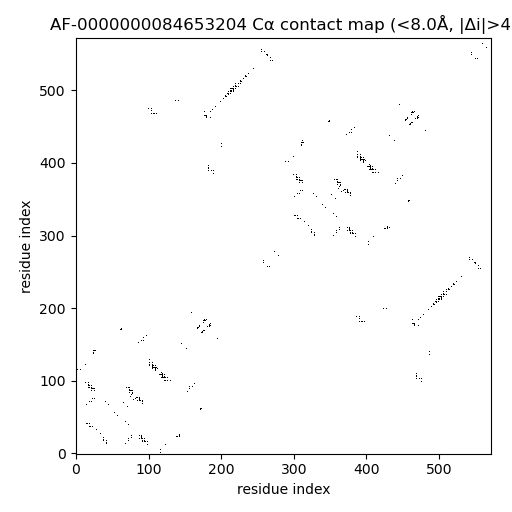 B O 1
ATOM 3243 N N . TYR B 1 123 ? -5.457 -26.062 8.984 1 95.38 123 TYR B N 1
ATOM 3244 C CA . TYR B 1 123 ? -6.277 -24.938 8.555 1 95.38 123 TYR B CA 1
ATOM 3245 C C . TYR B 1 123 ? -7.035 -24.328 9.727 1 95.38 123 TYR B C 1
ATOM 3247 O O . TYR B 1 123 ? -7.078 -23.109 9.883 1 95.38 123 TYR B O 1
ATOM 3255 N N . ILE B 1 124 ? -7.633 -25.188 10.508 1 95.75 124 ILE B N 1
ATOM 3256 C CA . ILE B 1 124 ? -8.445 -24.734 11.633 1 95.75 124 ILE B CA 1
ATOM 3257 C C . ILE B 1 124 ? -7.586 -23.938 12.609 1 95.75 124 ILE B C 1
ATOM 3259 O O . ILE B 1 124 ? -7.953 -22.828 13.008 1 95.75 124 ILE B O 1
ATOM 3263 N N . ALA B 1 125 ? -6.449 -24.422 12.914 1 96 125 ALA B N 1
ATOM 3264 C CA . ALA B 1 125 ? -5.543 -23.75 13.836 1 96 125 ALA B CA 1
ATOM 3265 C C . ALA B 1 125 ? -5.074 -22.406 13.258 1 96 125 ALA B C 1
ATOM 3267 O O . ALA B 1 125 ? -5.055 -21.391 13.961 1 96 125 ALA B O 1
ATOM 3268 N N . ALA B 1 126 ? -4.77 -22.469 11.977 1 95.88 126 ALA B N 1
ATOM 3269 C CA . ALA B 1 126 ? -4.301 -21.25 11.328 1 95.88 126 ALA B CA 1
ATOM 3270 C C . ALA B 1 126 ? -5.414 -20.203 11.25 1 95.88 126 ALA B C 1
ATOM 3272 O O . ALA B 1 126 ? -5.164 -19 11.398 1 95.88 126 ALA B O 1
ATOM 3273 N N . ALA B 1 127 ? -6.621 -20.688 11 1 96.06 127 ALA B N 1
ATOM 3274 C CA . ALA B 1 127 ? -7.758 -19.766 10.914 1 96.06 127 ALA B CA 1
ATOM 3275 C C . ALA B 1 127 ? -7.969 -19.031 12.234 1 96.06 127 ALA B C 1
ATOM 3277 O O . ALA B 1 127 ? -8.227 -17.828 12.242 1 96.06 127 ALA B O 1
ATOM 3278 N N . PHE B 1 128 ? -7.762 -19.703 13.297 1 96.06 128 PHE B N 1
ATOM 3279 C CA . PHE B 1 128 ? -7.914 -19.094 14.609 1 96.06 128 PHE B CA 1
ATOM 3280 C C . PHE B 1 128 ? -6.816 -18.062 14.859 1 96.06 128 PHE B C 1
ATOM 3282 O O . PHE B 1 128 ? -7.086 -16.953 15.328 1 96.06 128 PHE B O 1
ATOM 3289 N N . LEU B 1 129 ? -5.668 -18.406 14.516 1 94.62 129 LEU B N 1
ATOM 3290 C CA . LEU B 1 129 ? -4.531 -17.516 14.734 1 94.62 129 LEU B CA 1
ATOM 3291 C C . LEU B 1 129 ? -4.656 -16.266 13.867 1 94.62 129 LEU B C 1
ATOM 3293 O O . LEU B 1 129 ? -4.438 -15.156 14.352 1 94.62 129 LEU B O 1
ATOM 3297 N N . ILE B 1 130 ? -5.055 -16.469 12.641 1 93.75 130 ILE B N 1
ATOM 3298 C CA . ILE B 1 130 ? -5.156 -15.352 11.719 1 93.75 130 ILE B CA 1
ATOM 3299 C C . ILE B 1 130 ? -6.316 -14.445 12.133 1 93.75 130 ILE B C 1
ATOM 3301 O O . ILE B 1 130 ? -6.234 -13.227 12.016 1 93.75 130 ILE B O 1
ATOM 3305 N N . TYR B 1 131 ? -7.332 -15.031 12.648 1 95.12 131 TYR B N 1
ATOM 3306 C CA . TYR B 1 131 ? -8.461 -14.227 13.117 1 95.12 131 TYR B CA 1
ATOM 3307 C C . TYR B 1 131 ? -8.047 -13.328 14.273 1 95.12 131 TYR B C 1
ATOM 3309 O O . TYR B 1 131 ? -8.406 -12.148 14.32 1 95.12 131 TYR B O 1
ATOM 3317 N N . LEU B 1 132 ? -7.293 -13.852 15.156 1 94.25 132 LEU B N 1
ATOM 3318 C CA . LEU B 1 132 ? -6.82 -13.07 16.297 1 94.25 132 LEU B CA 1
ATOM 3319 C C . LEU B 1 132 ? -5.91 -11.938 15.828 1 94.25 132 LEU B C 1
ATOM 3321 O O . LEU B 1 132 ? -6 -10.82 16.344 1 94.25 132 LEU B O 1
ATOM 3325 N N . PHE B 1 133 ? -5.148 -12.273 14.898 1 91.38 133 PHE B N 1
ATOM 3326 C CA . PHE B 1 133 ? -4.254 -11.266 14.352 1 91.38 133 PHE B CA 1
ATOM 3327 C C . PHE B 1 133 ? -5.047 -10.164 13.656 1 91.38 133 PHE B C 1
ATOM 3329 O O . PHE B 1 133 ? -4.766 -8.977 13.852 1 91.38 133 PHE B O 1
ATOM 3336 N N . LEU B 1 134 ? -6.039 -10.508 12.859 1 91.38 134 LEU B N 1
ATOM 3337 C CA . LEU B 1 134 ? -6.852 -9.531 12.141 1 91.38 134 LEU B CA 1
ATOM 3338 C C . LEU B 1 134 ? -7.648 -8.664 13.109 1 91.38 134 LEU B C 1
ATOM 3340 O O . LEU B 1 134 ? -7.77 -7.457 12.914 1 91.38 134 LEU B O 1
ATOM 3344 N N . ARG B 1 135 ? -8.109 -9.336 14.148 1 91.12 135 ARG B N 1
ATOM 3345 C CA . ARG B 1 135 ? -8.898 -8.625 15.141 1 91.12 135 ARG B CA 1
ATOM 3346 C C . ARG B 1 135 ? -8.062 -7.586 15.867 1 91.12 135 ARG B C 1
ATOM 3348 O O . ARG B 1 135 ? -8.516 -6.465 16.109 1 91.12 135 ARG B O 1
ATOM 3355 N N . LYS B 1 136 ? -6.934 -7.863 16.078 1 90.75 136 LYS B N 1
ATOM 3356 C CA . LYS B 1 136 ? -6.062 -6.988 16.859 1 90.75 136 LYS B CA 1
ATOM 3357 C C . LYS B 1 136 ? -5.492 -5.871 15.992 1 90.75 136 LYS B C 1
ATOM 3359 O O . LYS B 1 136 ? -5.426 -4.715 16.422 1 90.75 136 LYS B O 1
ATOM 3364 N N . TYR B 1 137 ? -5.223 -6.18 14.68 1 87.06 137 TYR B N 1
ATOM 3365 C CA . TYR B 1 137 ? -4.391 -5.227 13.961 1 87.06 137 TYR B CA 1
ATOM 3366 C C . TYR B 1 137 ? -5.086 -4.738 12.695 1 87.06 137 TYR B C 1
ATOM 3368 O O . TYR B 1 137 ? -4.801 -3.646 12.203 1 87.06 137 TYR B O 1
ATOM 3376 N N . ALA B 1 138 ? -5.941 -5.52 12.133 1 87.06 138 ALA B N 1
ATOM 3377 C CA . ALA B 1 138 ? -6.371 -5.199 10.773 1 87.06 138 ALA B CA 1
ATOM 3378 C C . ALA B 1 138 ? -7.816 -4.703 10.758 1 87.06 138 ALA B C 1
ATOM 3380 O O . ALA B 1 138 ? -8.219 -3.982 9.844 1 87.06 138 ALA B O 1
ATOM 3381 N N . MET B 1 139 ? -8.578 -4.965 11.68 1 88.94 139 MET B N 1
ATOM 3382 C CA . MET B 1 139 ? -10.008 -4.648 11.617 1 88.94 139 MET B CA 1
ATOM 3383 C C . MET B 1 139 ? -10.227 -3.141 11.641 1 88.94 139 MET B C 1
ATOM 3385 O O . MET B 1 139 ? -10.984 -2.609 10.82 1 88.94 139 MET B O 1
ATOM 3389 N N . GLU B 1 140 ? -9.57 -2.438 12.438 1 87.25 140 GLU B N 1
ATOM 3390 C CA . GLU B 1 140 ? -9.75 -0.993 12.547 1 87.25 140 GLU B CA 1
ATOM 3391 C C . GLU B 1 140 ? -9.211 -0.276 11.312 1 87.25 140 GLU B C 1
ATOM 3393 O O . GLU B 1 140 ? -9.906 0.547 10.711 1 87.25 140 GLU B O 1
ATOM 3398 N N . PRO B 1 141 ? -8.023 -0.619 10.906 1 86.06 141 PRO B N 1
ATOM 3399 C CA . PRO B 1 141 ? -7.496 0.025 9.695 1 86.06 141 PRO B CA 1
ATOM 3400 C C . PRO B 1 141 ? -8.375 -0.213 8.469 1 86.06 141 PRO B C 1
ATOM 3402 O O . PRO B 1 141 ? -8.617 0.714 7.691 1 86.06 141 PRO B O 1
ATOM 3405 N N . VAL B 1 142 ? -8.828 -1.438 8.32 1 87.69 142 VAL B N 1
ATOM 3406 C CA . VAL B 1 142 ? -9.641 -1.776 7.152 1 87.69 142 VAL B CA 1
ATOM 3407 C C . VAL B 1 142 ? -10.969 -1.022 7.211 1 87.69 142 VAL B C 1
ATOM 3409 O O . VAL B 1 142 ? -11.414 -0.453 6.211 1 87.69 142 VAL B O 1
ATOM 3412 N N . ARG B 1 143 ? -11.508 -0.966 8.336 1 86.81 143 ARG B N 1
ATOM 3413 C CA . ARG B 1 143 ? -12.766 -0.251 8.523 1 86.81 143 ARG B CA 1
ATOM 3414 C C . ARG B 1 143 ? -12.602 1.233 8.211 1 86.81 143 ARG B C 1
ATOM 3416 O O . ARG B 1 143 ? -13.438 1.829 7.531 1 86.81 143 ARG B O 1
ATOM 3423 N N . HIS B 1 144 ? -11.562 1.742 8.68 1 84.06 144 HIS B N 1
ATOM 3424 C CA . HIS B 1 144 ? -11.289 3.156 8.445 1 84.06 144 HIS B CA 1
ATOM 3425 C C . HIS B 1 144 ? -11.102 3.441 6.953 1 84.06 144 HIS B C 1
ATOM 3427 O O . HIS B 1 144 ? -11.609 4.445 6.445 1 84.06 144 HIS B O 1
ATOM 3433 N N . MET B 1 145 ? -10.445 2.557 6.328 1 83.19 145 MET B N 1
ATOM 3434 C CA . MET B 1 145 ? -10.172 2.75 4.906 1 83.19 145 MET B CA 1
ATOM 3435 C C . MET B 1 145 ? -11.453 2.648 4.082 1 83.19 145 MET B C 1
ATOM 3437 O O . MET B 1 145 ? -11.648 3.416 3.141 1 83.19 145 MET B O 1
ATOM 3441 N N . ILE B 1 146 ? -12.242 1.743 4.48 1 84.62 146 ILE B N 1
ATOM 3442 C CA . ILE B 1 146 ? -13.469 1.485 3.727 1 84.62 146 ILE B CA 1
ATOM 3443 C C . ILE B 1 146 ? -14.461 2.625 3.943 1 84.62 146 ILE B C 1
ATOM 3445 O O . ILE B 1 146 ? -15.219 2.977 3.039 1 84.62 146 ILE B O 1
ATOM 3449 N N . GLU B 1 147 ? -14.359 3.262 5.082 1 85.31 147 GLU B N 1
ATOM 3450 C CA . GLU B 1 147 ? -15.336 4.293 5.418 1 85.31 147 GLU B CA 1
ATOM 3451 C C . GLU B 1 147 ? -14.812 5.684 5.078 1 85.31 147 GLU B C 1
ATOM 3453 O O . GLU B 1 147 ? -15.57 6.656 5.062 1 85.31 147 GLU B O 1
ATOM 3458 N N . ARG B 1 148 ? -13.625 5.785 4.797 1 80.56 148 ARG B N 1
ATOM 3459 C CA . ARG B 1 148 ? -13.008 7.09 4.574 1 80.56 148 ARG B CA 1
ATOM 3460 C C . ARG B 1 148 ? -13.586 7.766 3.34 1 80.56 148 ARG B C 1
ATOM 3462 O O . ARG B 1 148 ? -14.055 8.906 3.412 1 80.56 148 ARG B O 1
ATOM 3469 N N . SER B 1 149 ? -13.422 7.125 2.24 1 80.38 149 SER B N 1
ATOM 3470 C CA . SER B 1 149 ? -13.938 7.648 0.979 1 80.38 149 SER B CA 1
ATOM 3471 C C . SER B 1 149 ? -14.273 6.52 0.008 1 80.38 149 SER B C 1
ATOM 3473 O O . SER B 1 149 ? -13.828 5.383 0.194 1 80.38 149 SER B O 1
ATOM 3475 N N . THR B 1 150 ? -15.086 6.844 -0.898 1 82.69 150 THR B N 1
ATOM 3476 C CA . THR B 1 150 ? -15.438 5.867 -1.925 1 82.69 150 THR B CA 1
ATOM 3477 C C . THR B 1 150 ? -14.211 5.484 -2.746 1 82.69 150 THR B C 1
ATOM 3479 O O . THR B 1 150 ? -14.055 4.324 -3.141 1 82.69 150 THR B O 1
ATOM 3482 N N . SER B 1 151 ? -13.406 6.461 -2.906 1 77.94 151 SER B N 1
ATOM 3483 C CA . SER B 1 151 ? -12.188 6.207 -3.67 1 77.94 151 SER B CA 1
ATOM 3484 C C . SER B 1 151 ? -11.25 5.277 -2.914 1 77.94 151 SER B C 1
ATOM 3486 O O . SER B 1 151 ? -10.672 4.359 -3.5 1 77.94 151 SER B O 1
ATOM 3488 N N . SER B 1 152 ? -11.133 5.547 -1.669 1 78.31 152 SER B N 1
ATOM 3489 C CA . SER B 1 152 ? -10.289 4.688 -0.842 1 78.31 152 SER B CA 1
ATOM 3490 C C . SER B 1 152 ? -10.844 3.271 -0.771 1 78.31 152 SER B C 1
ATOM 3492 O O . SER B 1 152 ? -10.086 2.299 -0.823 1 78.31 152 SER B O 1
ATOM 3494 N N . CYS B 1 153 ? -12.109 3.137 -0.757 1 84.56 153 CYS B N 1
ATOM 3495 C CA . CYS B 1 153 ? -12.766 1.836 -0.711 1 84.56 153 CYS B CA 1
ATOM 3496 C C . CYS B 1 153 ? -12.539 1.063 -2.006 1 84.56 153 CYS B C 1
ATOM 3498 O O . CYS B 1 153 ? -12.234 -0.13 -1.975 1 84.56 153 CYS B O 1
ATOM 3500 N N . LEU B 1 154 ? -12.648 1.756 -3.035 1 81.88 154 LEU B N 1
ATOM 3501 C CA . LEU B 1 154 ? -12.469 1.133 -4.34 1 81.88 154 LEU B CA 1
ATOM 3502 C C . LEU B 1 154 ? -11.023 0.676 -4.523 1 81.88 154 LEU B C 1
ATOM 3504 O O . LEU B 1 154 ? -10.773 -0.427 -5.012 1 81.88 154 LEU B O 1
ATOM 3508 N N . LEU B 1 155 ? -10.219 1.506 -4.117 1 76.31 155 LEU B N 1
ATOM 3509 C CA . LEU B 1 155 ? -8.805 1.178 -4.266 1 76.31 155 LEU B CA 1
ATOM 3510 C C . LEU B 1 155 ? -8.422 0.008 -3.363 1 76.31 155 LEU B C 1
ATOM 3512 O O . LEU B 1 155 ? -7.703 -0.898 -3.789 1 76.31 155 LEU B O 1
ATOM 3516 N N . PHE B 1 156 ? -8.984 -0.03 -2.223 1 81.5 156 PHE B N 1
ATOM 3517 C CA . PHE B 1 156 ? -8.742 -1.099 -1.262 1 81.5 156 PHE B CA 1
ATOM 3518 C C . PHE B 1 156 ? -9.406 -2.396 -1.716 1 81.5 156 PHE B C 1
ATOM 3520 O O . PHE B 1 156 ? -8.859 -3.482 -1.509 1 81.5 156 PHE B O 1
ATOM 3527 N N . GLY B 1 157 ? -10.477 -2.244 -2.336 1 86.69 157 GLY B N 1
ATOM 3528 C CA . GLY B 1 157 ? -11.242 -3.416 -2.732 1 86.69 157 GLY B CA 1
ATOM 3529 C C . GLY B 1 157 ? -10.867 -3.932 -4.109 1 86.69 157 GLY B C 1
ATOM 3530 O O . GLY B 1 157 ? -11.281 -5.027 -4.5 1 86.69 157 GLY B O 1
ATOM 3531 N N . ALA B 1 158 ? -10.039 -3.219 -4.812 1 84.88 158 ALA B N 1
ATOM 3532 C CA . ALA B 1 158 ? -9.711 -3.59 -6.188 1 84.88 158 ALA B CA 1
ATOM 3533 C C . ALA B 1 158 ? -8.875 -4.863 -6.23 1 84.88 158 ALA B C 1
ATOM 3535 O O . ALA B 1 158 ? -9.164 -5.781 -6.996 1 84.88 158 ALA B O 1
ATOM 3536 N N . MET B 1 159 ? -7.902 -4.969 -5.359 1 87.25 159 MET B N 1
ATOM 3537 C CA . MET B 1 159 ? -6.996 -6.117 -5.375 1 87.25 159 MET B CA 1
ATOM 3538 C C . MET B 1 159 ? -7.715 -7.383 -4.93 1 87.25 159 MET B C 1
ATOM 3540 O O . MET B 1 159 ? -7.684 -8.398 -5.629 1 87.25 159 MET B O 1
ATOM 3544 N N . PRO B 1 160 ? -8.414 -7.328 -3.85 1 90.38 160 PRO B N 1
ATOM 3545 C CA . PRO B 1 160 ? -9.156 -8.531 -3.461 1 90.38 160 PRO B CA 1
ATOM 3546 C C . PRO B 1 160 ? -10.211 -8.938 -4.488 1 90.38 160 PRO B C 1
ATOM 3548 O O . PRO B 1 160 ? -10.414 -10.125 -4.73 1 90.38 160 PRO B O 1
ATOM 3551 N N . ALA B 1 161 ? -10.875 -7.957 -5.105 1 92.12 161 ALA B N 1
ATOM 3552 C CA . ALA B 1 161 ? -11.883 -8.25 -6.121 1 92.12 161 ALA B CA 1
ATOM 3553 C C . ALA B 1 161 ? -11.258 -8.914 -7.344 1 92.12 161 ALA B C 1
ATOM 3555 O O . ALA B 1 161 ? -11.773 -9.914 -7.848 1 92.12 161 ALA B O 1
ATOM 3556 N N . PHE B 1 162 ? -10.227 -8.414 -7.77 1 88.06 162 PHE B N 1
ATOM 3557 C CA . PHE B 1 162 ? -9.531 -8.984 -8.914 1 88.06 162 PHE B CA 1
ATOM 3558 C C . PHE B 1 162 ? -9.031 -10.391 -8.602 1 88.06 162 PHE B C 1
ATOM 3560 O O . PHE B 1 162 ? -9.164 -11.297 -9.43 1 88.06 162 PHE B O 1
ATOM 3567 N N . TYR B 1 163 ? -8.422 -10.508 -7.457 1 89 163 TYR B N 1
ATOM 3568 C CA . TYR B 1 163 ? -7.969 -11.836 -7.055 1 89 163 TYR B CA 1
ATOM 3569 C C . TYR B 1 163 ? -9.133 -12.82 -7.02 1 89 163 TYR B C 1
ATOM 3571 O O . TYR B 1 163 ? -9 -13.953 -7.484 1 89 163 TYR B O 1
ATOM 3579 N N . TYR B 1 164 ? -10.203 -12.406 -6.473 1 92.5 164 TYR B N 1
ATOM 3580 C CA . TYR B 1 164 ? -11.398 -13.234 -6.379 1 92.5 164 TYR B CA 1
ATOM 3581 C C . TYR B 1 164 ? -11.852 -13.695 -7.758 1 92.5 164 TYR B C 1
ATOM 3583 O O . TYR B 1 164 ? -12.07 -14.891 -7.98 1 92.5 164 TYR B O 1
ATOM 3591 N N . LEU B 1 165 ? -11.93 -12.82 -8.695 1 90.94 165 LEU B N 1
ATOM 3592 C CA . LEU B 1 165 ? -12.398 -13.125 -10.047 1 90.94 165 LEU B CA 1
ATOM 3593 C C . LEU B 1 165 ? -11.422 -14.062 -10.758 1 90.94 165 LEU B C 1
ATOM 3595 O O . LEU B 1 165 ? -11.844 -15.023 -11.406 1 90.94 165 LEU B O 1
ATOM 3599 N N . CYS B 1 166 ? -10.188 -13.883 -10.562 1 88.19 166 CYS B N 1
ATOM 3600 C CA . CYS B 1 166 ? -9.18 -14.719 -11.203 1 88.19 166 CYS B CA 1
ATOM 3601 C C . CYS B 1 166 ? -9.156 -16.109 -10.586 1 88.19 166 CYS B C 1
ATOM 3603 O O . CYS B 1 166 ? -9.031 -17.109 -11.305 1 88.19 166 CYS B O 1
ATOM 3605 N N . GLU B 1 167 ? -9.25 -16.078 -9.266 1 89.31 167 GLU B N 1
ATOM 3606 C CA . GLU B 1 167 ? -9.242 -17.375 -8.586 1 89.31 167 GLU B CA 1
ATOM 3607 C C . GLU B 1 167 ? -10.406 -18.25 -9.055 1 89.31 167 GLU B C 1
ATOM 3609 O O . GLU B 1 167 ? -10.227 -19.422 -9.344 1 89.31 167 GLU B O 1
ATOM 3614 N N . TYR B 1 168 ? -11.508 -17.703 -9.188 1 91.75 168 TYR B N 1
ATOM 3615 C CA . TYR B 1 168 ? -12.664 -18.484 -9.609 1 91.75 168 TYR B CA 1
ATOM 3616 C C . TYR B 1 168 ? -12.586 -18.812 -11.094 1 91.75 168 TYR B C 1
ATOM 3618 O O . TYR B 1 168 ? -12.867 -19.938 -11.5 1 91.75 168 TYR B O 1
ATOM 3626 N N . ALA B 1 169 ? -12.109 -17.922 -11.938 1 89.5 169 ALA B N 1
ATOM 3627 C CA . ALA B 1 169 ? -12.039 -18.141 -13.375 1 89.5 169 ALA B CA 1
ATOM 3628 C C . ALA B 1 169 ? -10.961 -19.172 -13.727 1 89.5 169 ALA B C 1
ATOM 3630 O O . ALA B 1 169 ? -11.188 -20.062 -14.547 1 89.5 169 ALA B O 1
ATOM 3631 N N . PHE B 1 170 ? -9.852 -19.156 -12.945 1 88.06 170 PHE B N 1
ATOM 3632 C CA . PHE B 1 170 ? -8.695 -19.906 -13.43 1 88.06 170 PHE B CA 1
ATOM 3633 C C . PHE B 1 170 ? -8.43 -21.109 -12.539 1 88.06 170 PHE B C 1
ATOM 3635 O O . PHE B 1 170 ? -7.711 -22.031 -12.938 1 88.06 170 PHE B O 1
ATOM 3642 N N . SER B 1 171 ? -8.977 -21.094 -11.398 1 86.38 171 SER B N 1
ATOM 3643 C CA . SER B 1 171 ? -8.703 -22.203 -10.508 1 86.38 171 SER B CA 1
ATOM 3644 C C . SER B 1 171 ? -9.953 -23.031 -10.242 1 86.38 171 SER B C 1
ATOM 3646 O O . SER B 1 171 ? -9.898 -24.266 -10.219 1 86.38 171 SER B O 1
ATOM 3648 N N . VAL B 1 172 ? -11.117 -22.375 -10.086 1 88 172 VAL B N 1
ATOM 3649 C CA . VAL B 1 172 ? -12.32 -23.094 -9.688 1 88 172 VAL B CA 1
ATOM 3650 C C . VAL B 1 172 ? -13.086 -23.547 -10.93 1 88 172 VAL B C 1
ATOM 3652 O O . VAL B 1 172 ? -13.406 -24.734 -11.07 1 88 172 VAL B O 1
ATOM 3655 N N . TYR B 1 173 ? -13.273 -22.656 -11.852 1 91.38 173 TYR B N 1
ATOM 3656 C CA . TYR B 1 173 ? -14.07 -22.984 -13.023 1 91.38 173 TYR B CA 1
ATOM 3657 C C . TYR B 1 173 ? -13.227 -23.688 -14.078 1 91.38 173 TYR B C 1
ATOM 3659 O O . TYR B 1 173 ? -13.734 -24.516 -14.852 1 91.38 173 TYR B O 1
ATOM 3667 N N . THR B 1 174 ? -11.898 -23.234 -14.031 1 88.5 174 THR B N 1
ATOM 3668 C CA . THR B 1 174 ? -10.945 -23.906 -14.914 1 88.5 174 THR B CA 1
ATOM 3669 C C . THR B 1 174 ? -9.734 -24.391 -14.125 1 88.5 174 THR B C 1
ATOM 3671 O O . THR B 1 174 ? -9.398 -23.844 -13.078 1 88.5 174 THR B O 1
ATOM 3674 N N . ASN B 1 175 ? -9.195 -25.547 -14.359 1 86.69 175 ASN B N 1
ATOM 3675 C CA . ASN B 1 175 ? -7.992 -26.047 -13.703 1 86.69 175 ASN B CA 1
ATOM 3676 C C . ASN B 1 175 ? -6.73 -25.547 -14.398 1 86.69 175 ASN B C 1
ATOM 3678 O O . ASN B 1 175 ? -5.734 -26.266 -14.477 1 86.69 175 ASN B O 1
ATOM 3682 N N . PHE B 1 176 ? -6.883 -24.344 -14.844 1 86.56 176 PHE B N 1
ATOM 3683 C CA . PHE B 1 176 ? -5.789 -23.781 -15.625 1 86.56 176 PHE B CA 1
ATOM 3684 C C . PHE B 1 176 ? -4.566 -23.531 -14.742 1 86.56 176 PHE B C 1
ATOM 3686 O O . PHE B 1 176 ? -3.436 -23.781 -15.164 1 86.56 176 PHE B O 1
ATOM 3693 N N . MET B 1 177 ? -4.73 -23.125 -13.508 1 85.19 177 MET B N 1
ATOM 3694 C CA . MET B 1 177 ? -3.637 -22.781 -12.594 1 85.19 177 MET B CA 1
ATOM 3695 C C . MET B 1 177 ? -2.891 -24.047 -12.156 1 85.19 177 MET B C 1
ATOM 3697 O O . MET B 1 177 ? -1.724 -23.969 -11.766 1 85.19 177 MET B O 1
ATOM 3701 N N . TYR B 1 178 ? -3.576 -25.141 -12.305 1 84.94 178 TYR B N 1
ATOM 3702 C CA . TYR B 1 178 ? -2.971 -26.391 -11.883 1 84.94 178 TYR B CA 1
ATOM 3703 C C . TYR B 1 178 ? -2.357 -27.125 -13.07 1 84.94 178 TYR B C 1
ATOM 3705 O O . TYR B 1 178 ? -1.887 -28.266 -12.938 1 84.94 178 TYR B O 1
ATOM 3713 N N . SER B 1 179 ? -2.361 -26.531 -14.242 1 85.38 179 SER B N 1
ATOM 3714 C CA . SER B 1 179 ? -1.838 -27.156 -15.453 1 85.38 179 SER B CA 1
ATOM 3715 C C . SER B 1 179 ? -0.313 -27.156 -15.469 1 85.38 179 SER B C 1
ATOM 3717 O O . SER B 1 179 ? 0.312 -27.969 -16.141 1 85.38 179 SER B O 1
ATOM 3719 N N . GLY B 1 180 ? 0.271 -26.188 -14.641 1 81 180 GLY B N 1
ATOM 3720 C CA . GLY B 1 180 ? 1.719 -26.047 -14.672 1 81 180 GLY B CA 1
ATOM 3721 C C . GLY B 1 180 ? 2.227 -25.281 -15.875 1 81 180 GLY B C 1
ATOM 3722 O O . GLY B 1 180 ? 3.436 -25.172 -16.078 1 81 180 GLY B O 1
ATOM 3723 N N . ALA B 1 181 ? 1.212 -24.797 -16.703 1 84.88 181 ALA B N 1
ATOM 3724 C CA . ALA B 1 181 ? 1.594 -23.984 -17.859 1 84.88 181 ALA B CA 1
ATOM 3725 C C . ALA B 1 181 ? 2.326 -22.719 -17.422 1 84.88 181 ALA B C 1
ATOM 3727 O O . ALA B 1 181 ? 2.029 -22.156 -16.359 1 84.88 181 ALA B O 1
ATOM 3728 N N . ARG B 1 182 ? 3.266 -22.312 -18.234 1 86.06 182 ARG B N 1
ATOM 3729 C CA . ARG B 1 182 ? 4.09 -21.156 -17.922 1 86.06 182 ARG B CA 1
ATOM 3730 C C . ARG B 1 182 ? 3.23 -19.906 -17.719 1 86.06 182 ARG B C 1
ATOM 3732 O O . ARG B 1 182 ? 3.473 -19.125 -16.797 1 86.06 182 ARG B O 1
ATOM 3739 N N . VAL B 1 183 ? 2.244 -19.797 -18.531 1 86.31 183 VAL B N 1
ATOM 3740 C CA . VAL B 1 183 ? 1.381 -18.625 -18.453 1 86.31 183 VAL B CA 1
ATOM 3741 C C . VAL B 1 183 ? 0.624 -18.625 -17.125 1 86.31 183 VAL B C 1
ATOM 3743 O O . VAL B 1 183 ? 0.4 -17.562 -16.531 1 86.31 183 VAL B O 1
ATOM 3746 N N . ALA B 1 184 ? 0.285 -19.766 -16.656 1 85.94 184 ALA B N 1
ATOM 3747 C CA . ALA B 1 184 ? -0.451 -19.891 -15.398 1 85.94 184 ALA B CA 1
ATOM 3748 C C . ALA B 1 184 ? 0.449 -19.594 -14.211 1 85.94 184 ALA B C 1
ATOM 3750 O O . ALA B 1 184 ? 0.064 -18.844 -13.305 1 85.94 184 ALA B O 1
ATOM 3751 N N . VAL B 1 185 ? 1.617 -20.094 -14.266 1 83.5 185 VAL B N 1
ATOM 3752 C CA . VAL B 1 185 ? 2.539 -19.953 -13.141 1 83.5 185 VAL B CA 1
ATOM 3753 C C . VAL B 1 185 ? 3.01 -18.5 -13.039 1 83.5 185 VAL B C 1
ATOM 3755 O O . VAL B 1 185 ? 3.164 -17.969 -11.938 1 83.5 185 VAL B O 1
ATOM 3758 N N . GLN B 1 186 ? 3.107 -17.766 -14.172 1 86 186 GLN B N 1
ATOM 3759 C CA . GLN B 1 186 ? 3.643 -16.406 -14.188 1 86 186 GLN B CA 1
ATOM 3760 C C . GLN B 1 186 ? 2.535 -15.375 -13.992 1 86 186 GLN B C 1
ATOM 3762 O O . GLN B 1 186 ? 2.811 -14.188 -13.812 1 86 186 GLN B O 1
ATOM 3767 N N . PHE B 1 187 ? 1.35 -15.836 -13.93 1 85.06 187 PHE B N 1
ATOM 3768 C CA . PHE B 1 187 ? 0.232 -14.906 -13.797 1 85.06 187 PHE B CA 1
ATOM 3769 C C . PHE B 1 187 ? 0.22 -14.258 -12.414 1 85.06 187 PHE B C 1
ATOM 3771 O O . PHE B 1 187 ? -0.012 -13.055 -12.289 1 85.06 187 PHE B O 1
ATOM 3778 N N . MET B 1 188 ? 0.5 -15.086 -11.445 1 83.19 188 MET B N 1
ATOM 3779 C CA . MET B 1 188 ? 0.379 -14.578 -10.078 1 83.19 188 MET B CA 1
ATOM 3780 C C . MET B 1 188 ? 1.485 -13.578 -9.773 1 83.19 188 MET B C 1
ATOM 3782 O O . MET B 1 188 ? 1.226 -12.516 -9.203 1 83.19 188 MET B O 1
ATOM 3786 N N . PRO B 1 189 ? 2.754 -13.828 -10.18 1 83.81 189 PRO B N 1
ATOM 3787 C CA . PRO B 1 189 ? 3.783 -12.797 -10.008 1 83.81 189 PRO B CA 1
ATOM 3788 C C . PRO B 1 189 ? 3.447 -11.508 -10.75 1 83.81 189 PRO B C 1
ATOM 3790 O O . PRO B 1 189 ? 3.736 -10.414 -10.25 1 83.81 189 PRO B O 1
ATOM 3793 N N . PHE B 1 190 ? 2.812 -11.617 -11.867 1 84.62 190 PHE B N 1
ATOM 3794 C CA . PHE B 1 190 ? 2.375 -10.438 -12.617 1 84.62 190 PHE B CA 1
ATOM 3795 C C . PHE B 1 190 ? 1.366 -9.633 -11.812 1 84.62 190 PHE B C 1
ATOM 3797 O O . PHE B 1 190 ? 1.499 -8.414 -11.68 1 84.62 190 PHE B O 1
ATOM 3804 N N . LEU B 1 191 ? 0.461 -10.383 -11.289 1 83.88 191 LEU B N 1
ATOM 3805 C CA . LEU B 1 191 ? -0.581 -9.711 -10.516 1 83.88 191 LEU B CA 1
ATOM 3806 C C . LEU B 1 191 ? 0.001 -9.07 -9.266 1 83.88 191 LEU B C 1
ATOM 3808 O O . LEU B 1 191 ? -0.334 -7.926 -8.938 1 83.88 191 LEU B O 1
ATOM 3812 N N . THR B 1 192 ? 0.86 -9.766 -8.57 1 82.69 192 THR B N 1
ATOM 3813 C CA . THR B 1 192 ? 1.481 -9.258 -7.352 1 82.69 192 THR B CA 1
ATOM 3814 C C . THR B 1 192 ? 2.305 -8.008 -7.641 1 82.69 192 THR B C 1
ATOM 3816 O O . THR B 1 192 ? 2.234 -7.027 -6.898 1 82.69 192 THR B O 1
ATOM 3819 N N . SER B 1 193 ? 3.031 -7.973 -8.703 1 84.56 193 SER B N 1
ATOM 3820 C CA . SER B 1 193 ? 3.861 -6.828 -9.07 1 84.56 193 SER B CA 1
ATOM 3821 C C . SER B 1 193 ? 3.01 -5.605 -9.391 1 84.56 193 SER B C 1
ATOM 3823 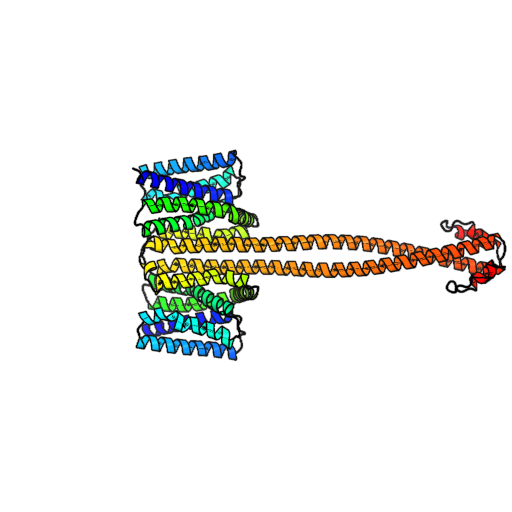O O . SER B 1 193 ? 3.311 -4.496 -8.945 1 84.56 193 SER B O 1
ATOM 3825 N N . THR B 1 194 ? 1.946 -5.863 -10.148 1 82.5 194 THR B N 1
ATOM 3826 C CA . THR B 1 194 ? 1.062 -4.766 -10.523 1 82.5 194 THR B CA 1
ATOM 3827 C C . THR B 1 194 ? 0.415 -4.145 -9.289 1 82.5 194 THR B C 1
ATOM 3829 O O . THR B 1 194 ? 0.403 -2.92 -9.141 1 82.5 194 THR B O 1
ATOM 3832 N N . PHE B 1 195 ? -0.057 -5 -8.414 1 83.31 195 PHE B N 1
ATOM 3833 C CA . PHE B 1 195 ? -0.692 -4.5 -7.199 1 83.31 195 PHE B CA 1
ATOM 3834 C C . PHE B 1 195 ? 0.32 -3.781 -6.316 1 83.31 195 PHE B C 1
ATOM 3836 O O . PHE B 1 195 ? 0.003 -2.758 -5.703 1 83.31 195 PHE B O 1
ATOM 3843 N N . TYR B 1 196 ? 1.518 -4.25 -6.203 1 83.06 196 TYR B N 1
ATOM 3844 C CA . TYR B 1 196 ? 2.582 -3.613 -5.434 1 83.06 196 TYR B CA 1
ATOM 3845 C C . TYR B 1 196 ? 2.832 -2.191 -5.922 1 83.06 196 TYR B C 1
ATOM 3847 O O . TYR B 1 196 ? 2.857 -1.25 -5.125 1 83.06 196 TYR B O 1
ATOM 3855 N N . PHE B 1 197 ? 2.904 -1.996 -7.199 1 82.12 197 PHE B N 1
ATOM 3856 C CA . PHE B 1 197 ? 3.248 -0.683 -7.734 1 82.12 197 PHE B CA 1
ATOM 3857 C C . PHE B 1 197 ? 2.082 0.286 -7.578 1 82.12 197 PHE B C 1
ATOM 3859 O O . PHE B 1 197 ? 2.283 1.472 -7.309 1 82.12 197 PHE B O 1
ATOM 3866 N N . VAL B 1 198 ? 0.883 -0.215 -7.703 1 78.94 198 VAL B N 1
ATOM 3867 C CA . VAL B 1 198 ? -0.281 0.633 -7.469 1 78.94 198 VAL B CA 1
ATOM 3868 C C . VAL B 1 198 ? -0.292 1.102 -6.016 1 78.94 198 VAL B C 1
ATOM 3870 O O . VAL B 1 198 ? -0.548 2.275 -5.738 1 78.94 198 VAL B O 1
ATOM 3873 N N . PHE B 1 199 ? 0.038 0.22 -5.141 1 80.56 199 PHE B N 1
ATOM 3874 C CA . PHE B 1 199 ? 0.044 0.556 -3.723 1 80.56 199 PHE B CA 1
ATOM 3875 C C . PHE B 1 199 ? 1.147 1.56 -3.406 1 80.56 199 PHE B C 1
ATOM 3877 O O . PHE B 1 199 ? 0.952 2.473 -2.602 1 80.56 199 PHE B O 1
ATOM 3884 N N . VAL B 1 200 ? 2.248 1.4 -4.023 1 80.12 200 VAL B N 1
ATOM 3885 C CA . VAL B 1 200 ? 3.352 2.33 -3.807 1 80.12 200 VAL B CA 1
ATOM 3886 C C . VAL B 1 200 ? 2.945 3.73 -4.266 1 80.12 200 VAL B C 1
ATOM 3888 O O . VAL B 1 200 ? 3.232 4.719 -3.59 1 80.12 200 VAL B O 1
ATOM 3891 N N . LEU B 1 201 ? 2.281 3.809 -5.336 1 81.62 201 LEU B N 1
ATOM 3892 C CA . LEU B 1 201 ? 1.826 5.09 -5.859 1 81.62 201 LEU B CA 1
ATOM 3893 C C . LEU B 1 201 ? 0.807 5.727 -4.918 1 81.62 201 LEU B C 1
ATOM 3895 O O . LEU B 1 201 ? 0.869 6.93 -4.652 1 81.62 201 LEU B O 1
ATOM 3899 N N . LEU B 1 202 ? -0.055 4.93 -4.391 1 78.75 202 LEU B N 1
ATOM 3900 C CA . LEU B 1 202 ? -1.062 5.434 -3.467 1 78.75 202 LEU B CA 1
ATOM 3901 C C . LEU B 1 202 ? -0.419 5.914 -2.172 1 78.75 202 LEU B C 1
ATOM 3903 O O . LEU B 1 202 ? -0.789 6.965 -1.642 1 78.75 202 LEU B O 1
ATOM 3907 N N . TYR B 1 203 ? 0.434 5.113 -1.714 1 80.44 203 TYR B N 1
ATOM 3908 C CA . TYR B 1 203 ? 1.166 5.473 -0.504 1 80.44 203 TYR B CA 1
ATOM 3909 C C . TYR B 1 203 ? 1.913 6.789 -0.688 1 80.44 203 TYR B C 1
ATOM 3911 O O . TYR B 1 203 ? 1.892 7.652 0.193 1 80.44 203 TYR B O 1
ATOM 3919 N N . TYR B 1 204 ? 2.48 6.953 -1.811 1 83.19 204 TYR B N 1
ATOM 3920 C CA . TYR B 1 204 ? 3.229 8.164 -2.129 1 83.19 204 TYR B CA 1
ATOM 3921 C C . TYR B 1 204 ? 2.309 9.383 -2.162 1 83.19 204 TYR B C 1
ATOM 3923 O O . TYR B 1 204 ? 2.643 10.43 -1.616 1 83.19 204 TYR B O 1
ATOM 3931 N N . THR B 1 205 ? 1.26 9.289 -2.795 1 82.75 205 THR B N 1
ATOM 3932 C CA . THR B 1 205 ? 0.314 10.391 -2.875 1 82.75 205 THR B CA 1
ATOM 3933 C C . THR B 1 205 ? -0.146 10.82 -1.483 1 82.75 205 THR B C 1
ATOM 3935 O O . THR B 1 205 ? -0.283 12.008 -1.204 1 82.75 205 THR B O 1
ATOM 3938 N N . GLU B 1 206 ? -0.38 9.828 -0.71 1 82.88 206 GLU B N 1
ATOM 3939 C CA . GLU B 1 206 ? -0.812 10.133 0.651 1 82.88 206 GLU B CA 1
ATOM 3940 C C . GLU B 1 206 ? 0.298 10.82 1.439 1 82.88 206 GLU B C 1
ATOM 3942 O O . GLU B 1 206 ? 0.034 11.742 2.217 1 82.88 206 GLU B O 1
ATOM 3947 N N . THR B 1 207 ? 1.474 10.391 1.274 1 82.81 207 THR B N 1
ATOM 3948 C CA . THR B 1 207 ? 2.594 11 1.981 1 82.81 207 THR B CA 1
ATOM 3949 C C . THR B 1 207 ? 2.814 12.438 1.508 1 82.81 207 THR B C 1
ATOM 3951 O O . THR B 1 207 ? 3.209 13.297 2.293 1 82.81 207 THR B O 1
ATOM 3954 N N . GLN B 1 208 ? 2.604 12.633 0.226 1 85.38 208 GLN B N 1
ATOM 3955 C CA . GLN B 1 208 ? 2.719 13.984 -0.299 1 85.38 208 GLN B CA 1
ATOM 3956 C C . GLN B 1 208 ? 1.662 14.906 0.311 1 85.38 208 GLN B C 1
ATOM 3958 O O . GLN B 1 208 ? 1.944 16.062 0.624 1 85.38 208 GLN B O 1
ATOM 3963 N N . LYS B 1 209 ? 0.482 14.445 0.41 1 86.44 209 LYS B N 1
ATOM 3964 C CA . LYS B 1 209 ? -0.563 15.211 1.083 1 86.44 209 LYS B CA 1
ATOM 3965 C C . LYS B 1 209 ? -0.161 15.547 2.516 1 86.44 209 LYS B C 1
ATOM 3967 O O . LYS B 1 209 ? -0.375 16.672 2.977 1 86.44 209 LYS B O 1
ATOM 3972 N N . GLN B 1 210 ? 0.383 14.609 3.213 1 86.75 210 GLN B N 1
ATOM 3973 C CA . GLN B 1 210 ? 0.859 14.82 4.578 1 86.75 210 GLN B CA 1
ATOM 3974 C C . GLN B 1 210 ? 1.926 15.906 4.629 1 86.75 210 GLN B C 1
ATOM 3976 O O . GLN B 1 210 ? 1.914 16.75 5.523 1 86.75 210 GLN B O 1
ATOM 3981 N N . ALA B 1 211 ? 2.832 15.82 3.736 1 87.12 211 ALA B N 1
ATOM 3982 C CA . ALA B 1 211 ? 3.906 16.812 3.684 1 87.12 211 ALA B CA 1
ATOM 3983 C C . ALA B 1 211 ? 3.354 18.203 3.426 1 87.12 211 ALA B C 1
ATOM 3985 O O . ALA B 1 211 ? 3.836 19.188 4 1 87.12 211 ALA B O 1
ATOM 3986 N N . ASN B 1 212 ? 2.379 18.281 2.635 1 91.56 212 ASN B N 1
ATOM 3987 C CA . ASN B 1 212 ? 1.74 19.562 2.348 1 91.56 212 ASN B CA 1
ATOM 3988 C C . ASN B 1 212 ? 1.045 20.125 3.582 1 91.56 212 ASN B C 1
ATOM 3990 O O . ASN B 1 212 ? 1.167 21.328 3.877 1 91.56 212 ASN B O 1
ATOM 3994 N N . ILE B 1 213 ? 0.348 19.328 4.242 1 93.19 213 ILE B N 1
ATOM 3995 C CA . ILE B 1 213 ? -0.339 19.766 5.453 1 93.19 213 ILE B CA 1
ATOM 3996 C C . ILE B 1 213 ? 0.684 20.203 6.496 1 93.19 213 ILE B C 1
ATOM 3998 O O . ILE B 1 213 ? 0.479 21.203 7.195 1 93.19 213 ILE B O 1
ATOM 4002 N N . GLN B 1 214 ? 1.718 19.484 6.633 1 92.56 214 GLN B N 1
ATOM 4003 C CA . GLN B 1 214 ? 2.781 19.844 7.566 1 92.56 214 GLN B CA 1
ATOM 4004 C C . GLN B 1 214 ? 3.391 21.188 7.215 1 92.56 214 GLN B C 1
ATOM 4006 O O . GLN B 1 214 ? 3.666 22 8.102 1 92.56 214 GLN B O 1
ATOM 4011 N N . ARG B 1 215 ? 3.572 21.422 5.969 1 94 215 ARG B N 1
ATOM 4012 C CA . ARG B 1 215 ? 4.102 22.703 5.523 1 94 215 ARG B CA 1
ATOM 4013 C C . ARG B 1 215 ? 3.146 23.844 5.871 1 94 215 ARG B C 1
ATOM 4015 O O . ARG B 1 215 ? 3.572 24.891 6.348 1 94 215 ARG B O 1
ATOM 4022 N N . GLU B 1 216 ? 1.955 23.609 5.637 1 92.75 216 GLU B N 1
ATOM 4023 C CA . GLU B 1 216 ? 0.948 24.594 5.996 1 92.75 216 GLU B CA 1
ATOM 4024 C C . GLU B 1 216 ? 0.949 24.875 7.496 1 92.75 216 GLU B C 1
ATOM 4026 O O . GLU B 1 216 ? 0.827 26.016 7.93 1 92.75 216 GLU B O 1
ATOM 4031 N N . LYS B 1 217 ? 1.044 23.891 8.258 1 93.62 217 LYS B N 1
ATOM 4032 C CA . LYS B 1 217 ? 1.123 24.016 9.711 1 93.62 217 LYS B CA 1
ATOM 4033 C C . LYS B 1 217 ? 2.342 24.828 10.133 1 93.62 217 LYS B C 1
ATOM 4035 O O . LYS B 1 217 ? 2.246 25.688 11.008 1 93.62 217 LYS B O 1
ATOM 4040 N N . ASP B 1 218 ? 3.441 24.578 9.555 1 93.69 218 ASP B N 1
ATOM 4041 C CA . ASP B 1 218 ? 4.672 25.297 9.867 1 93.69 218 ASP B CA 1
ATOM 4042 C C . ASP B 1 218 ? 4.543 26.781 9.523 1 93.69 218 ASP B C 1
ATOM 4044 O O . ASP B 1 218 ? 5.027 27.641 10.266 1 93.69 218 ASP B O 1
ATOM 4048 N N . ILE B 1 219 ? 3.924 27.062 8.422 1 93.75 219 ILE B N 1
ATOM 4049 C CA . ILE B 1 219 ? 3.682 28.438 8.016 1 93.75 219 ILE B CA 1
ATOM 4050 C C . ILE B 1 219 ? 2.783 29.125 9.047 1 93.75 219 ILE B C 1
ATOM 4052 O O . ILE B 1 219 ? 3.078 30.234 9.492 1 93.75 219 ILE B O 1
ATOM 4056 N N . LEU B 1 220 ? 1.745 28.516 9.422 1 93.12 220 LEU B N 1
ATOM 4057 C CA . LEU B 1 220 ? 0.82 29.047 10.414 1 93.12 220 LEU B CA 1
ATOM 4058 C C . LEU B 1 220 ? 1.525 29.281 11.75 1 93.12 220 LEU B C 1
ATOM 4060 O O . LEU B 1 220 ? 1.297 30.297 12.406 1 93.12 220 LEU B O 1
ATOM 4064 N N . ASP B 1 221 ? 2.324 28.375 12.133 1 92.75 221 ASP B N 1
ATOM 4065 C CA . ASP B 1 221 ? 3.092 28.484 13.367 1 92.75 221 ASP B CA 1
ATOM 4066 C C . ASP B 1 221 ? 4.008 29.703 13.328 1 92.75 221 ASP B C 1
ATOM 4068 O O . ASP B 1 221 ? 4.109 30.438 14.312 1 92.75 221 ASP B O 1
ATOM 4072 N N . SER B 1 222 ? 4.648 29.859 12.219 1 94.25 222 SER B N 1
ATOM 4073 C CA . SER B 1 222 ? 5.52 31.016 12.047 1 94.25 222 SER B CA 1
ATOM 4074 C C . SER B 1 222 ? 4.723 32.312 12.117 1 94.25 222 SER B C 1
ATOM 4076 O O . SER B 1 222 ? 5.152 33.281 12.758 1 94.25 222 SER B O 1
ATOM 4078 N N . GLN B 1 223 ? 3.6 32.344 11.445 1 89.56 223 GLN B N 1
ATOM 4079 C CA . GLN B 1 223 ? 2.727 33.5 11.484 1 89.56 223 GLN B CA 1
ATOM 4080 C C . GLN B 1 223 ? 2.246 33.781 12.906 1 89.56 223 GLN B C 1
ATOM 4082 O O . GLN B 1 223 ? 2.152 34.938 13.32 1 89.56 223 GLN B O 1
ATOM 4087 N N . PHE B 1 224 ? 1.937 32.781 13.594 1 91.94 224 PHE B N 1
ATOM 4088 C CA . PHE B 1 224 ? 1.479 32.938 14.969 1 91.94 224 PHE B CA 1
ATOM 4089 C C . PHE B 1 224 ? 2.576 33.5 15.852 1 91.94 224 PHE B C 1
ATOM 4091 O O . PHE B 1 224 ? 2.314 34.375 16.672 1 91.94 224 PHE B O 1
ATOM 4098 N N . LYS B 1 225 ? 3.756 33.031 15.695 1 91.31 225 LYS B N 1
ATOM 4099 C CA . LYS B 1 225 ? 4.891 33.531 16.453 1 91.31 225 LYS B CA 1
ATOM 4100 C C . LYS B 1 225 ? 5.133 35 16.141 1 91.31 225 LYS B C 1
ATOM 4102 O O . LYS B 1 225 ? 5.422 35.812 17.047 1 91.31 225 LYS B O 1
ATOM 4107 N N . GLN B 1 226 ? 4.965 35.406 14.938 1 91.38 226 GLN B N 1
ATOM 4108 C CA . GLN B 1 226 ? 5.094 36.781 14.539 1 91.38 226 GLN B CA 1
ATOM 4109 C C . GLN B 1 226 ? 3.992 37.656 15.156 1 91.38 226 GLN B C 1
ATOM 4111 O O . GLN B 1 226 ? 4.254 38.75 15.648 1 91.38 226 GLN B O 1
ATOM 4116 N N . ALA B 1 227 ? 2.809 37.125 15.125 1 88.62 227 ALA B N 1
ATOM 4117 C CA . ALA B 1 227 ? 1.686 37.844 15.75 1 88.62 227 ALA B CA 1
ATOM 4118 C C . ALA B 1 227 ? 1.919 38.031 17.25 1 88.62 227 ALA B C 1
ATOM 4120 O O . ALA B 1 227 ? 1.588 39.062 17.797 1 88.62 227 ALA B O 1
ATOM 4121 N N . GLN B 1 228 ? 2.465 37.031 17.875 1 88.75 228 GLN B N 1
ATOM 4122 C CA . GLN B 1 228 ? 2.76 37.125 19.297 1 88.75 228 GLN B CA 1
ATOM 4123 C C . GLN B 1 228 ? 3.785 38.219 19.594 1 88.75 228 GLN B C 1
ATOM 4125 O O . GLN B 1 228 ? 3.672 38.938 20.578 1 88.75 228 GLN B O 1
ATOM 4130 N N . LYS B 1 229 ? 4.742 38.375 18.734 1 91.19 229 LYS B N 1
ATOM 4131 C CA . LYS B 1 229 ? 5.738 39.438 18.875 1 91.19 229 LYS B CA 1
ATOM 4132 C C . LYS B 1 229 ? 5.105 40.812 18.719 1 91.19 229 LYS B C 1
ATOM 4134 O O . LYS B 1 229 ? 5.41 41.75 19.469 1 91.19 229 LYS B O 1
ATOM 4139 N N . GLU B 1 230 ? 4.262 40.938 17.75 1 88.06 230 GLU B N 1
ATOM 4140 C CA . GLU B 1 230 ? 3.547 42.188 17.531 1 88.06 230 GLU B CA 1
ATOM 4141 C C . GLU B 1 230 ? 2.658 42.531 18.719 1 88.06 230 GLU B C 1
ATOM 4143 O O . GLU B 1 230 ? 2.568 43.688 19.125 1 88.06 230 GLU B O 1
ATOM 4148 N N . PHE B 1 231 ? 2.049 41.5 19.25 1 90.62 231 PHE B N 1
ATOM 4149 C CA . PHE B 1 231 ? 1.207 41.688 20.438 1 90.62 231 PHE B CA 1
ATOM 4150 C C . PHE B 1 231 ? 2.029 42.188 21.609 1 90.62 231 PHE B C 1
ATOM 4152 O O . PHE B 1 231 ? 1.593 43.094 22.344 1 90.62 231 PHE B O 1
ATOM 4159 N N . GLU B 1 232 ? 3.176 41.656 21.812 1 89.94 232 GLU B N 1
ATOM 4160 C CA . GLU B 1 232 ? 4.055 42.094 22.906 1 89.94 232 GLU B CA 1
ATOM 4161 C C . GLU B 1 232 ? 4.5 43.531 22.719 1 89.94 232 GLU B C 1
ATOM 4163 O O . GLU B 1 232 ? 4.574 44.281 23.688 1 89.94 232 GLU B O 1
ATOM 4168 N N . SER B 1 233 ? 4.707 43.906 21.531 1 90 233 SER B N 1
ATOM 4169 C CA . SER B 1 233 ? 5.074 45.281 21.219 1 90 233 SER B CA 1
ATOM 4170 C C . SER B 1 233 ? 3.926 46.25 21.516 1 90 233 SER B C 1
ATOM 4172 O O . SER B 1 233 ? 4.137 47.312 22.094 1 90 233 SER B O 1
ATOM 4174 N N . LEU B 1 234 ? 2.697 45.844 21.141 1 89.5 234 LEU B N 1
ATOM 4175 C CA . LEU B 1 234 ? 1.517 46.656 21.391 1 89.5 234 LEU B CA 1
ATOM 4176 C C . LEU B 1 234 ? 1.247 46.781 22.875 1 89.5 234 LEU B C 1
ATOM 4178 O O . LEU B 1 234 ? 0.847 47.844 23.359 1 89.5 234 LEU B O 1
ATOM 4182 N N . ARG B 1 235 ? 1.514 45.719 23.562 1 89.81 235 ARG B N 1
ATOM 4183 C CA . ARG B 1 235 ? 1.339 45.75 25 1 89.81 235 ARG B CA 1
ATOM 4184 C C . ARG B 1 235 ? 2.334 46.688 25.672 1 89.81 235 ARG B C 1
ATOM 4186 O O . ARG B 1 235 ? 1.983 47.406 26.609 1 89.81 235 ARG B O 1
ATOM 4193 N N . GLN B 1 236 ? 3.545 46.719 25.188 1 91 236 GLN B N 1
ATOM 4194 C CA . GLN B 1 236 ? 4.559 47.625 25.703 1 91 236 GLN B CA 1
ATOM 4195 C C . GLN B 1 236 ? 4.195 49.094 25.406 1 91 236 GLN B C 1
ATOM 4197 O O . GLN B 1 236 ? 4.359 49.969 26.25 1 91 236 GLN B O 1
ATOM 4202 N N . MET B 1 237 ? 3.67 49.281 24.219 1 88.12 237 MET B N 1
ATOM 4203 C CA . MET B 1 237 ? 3.227 50.625 23.844 1 88.12 237 MET B CA 1
ATOM 4204 C C . MET B 1 237 ? 2.064 51.094 24.719 1 88.12 237 MET B C 1
ATOM 4206 O O . MET B 1 237 ? 1.993 52.25 25.109 1 88.12 237 MET B O 1
ATOM 4210 N N . GLN B 1 238 ? 1.191 50.125 25.016 1 87.69 238 GLN B N 1
ATOM 4211 C CA . GLN B 1 238 ? 0.059 50.406 25.891 1 87.69 238 GLN B CA 1
ATOM 4212 C C . GLN B 1 238 ? 0.524 50.75 27.297 1 87.69 238 GLN B C 1
ATOM 4214 O O . GLN B 1 238 ? -0.004 51.688 27.922 1 87.69 238 GLN B O 1
ATOM 4219 N N . LYS B 1 239 ? 1.506 50.062 27.828 1 88.62 239 LYS B N 1
ATOM 4220 C CA . LYS B 1 239 ? 2.047 50.344 29.172 1 88.62 239 LYS B CA 1
ATOM 4221 C C . LYS B 1 239 ? 2.725 51.688 29.219 1 88.62 239 LYS B C 1
ATOM 4223 O O . LYS B 1 239 ? 2.547 52.438 30.172 1 88.62 239 LYS B O 1
ATOM 4228 N N . THR B 1 240 ? 3.443 52.094 28.203 1 86.75 240 THR B N 1
ATOM 4229 C CA . THR B 1 240 ? 4.094 53.406 28.109 1 86.75 240 THR B CA 1
ATOM 4230 C C . THR B 1 240 ? 3.061 54.5 28.047 1 86.75 240 THR B C 1
ATOM 4232 O O . THR B 1 240 ? 3.215 55.531 28.719 1 86.75 240 THR B O 1
ATOM 4235 N N . ALA B 1 241 ? 2.027 54.219 27.312 1 85 241 ALA B N 1
ATOM 4236 C CA . ALA B 1 241 ? 0.952 55.219 27.203 1 85 241 ALA B CA 1
ATOM 4237 C C . ALA B 1 241 ? 0.227 55.375 28.531 1 85 241 ALA B C 1
ATOM 4239 O O . ALA B 1 241 ? -0.146 56.5 28.906 1 85 241 ALA B O 1
ATOM 4240 N N . ALA B 1 242 ? 0.006 54.344 29.219 1 85.75 242 ALA B N 1
ATOM 4241 C CA . ALA B 1 242 ? -0.654 54.406 30.531 1 85.75 242 ALA B CA 1
ATOM 4242 C C . ALA B 1 242 ? 0.193 55.156 31.547 1 85.75 242 ALA B C 1
ATOM 4244 O O . ALA B 1 242 ? -0.333 55.969 32.344 1 85.75 242 ALA B O 1
ATOM 4245 N N . SER B 1 243 ? 1.551 55 31.594 1 89.12 243 SER B N 1
ATOM 4246 C CA . SER B 1 243 ? 2.465 55.719 32.438 1 89.12 243 SER B CA 1
ATOM 4247 C C . SER B 1 243 ? 2.455 57.219 32.125 1 89.12 243 SER B C 1
ATOM 4249 O O . SER B 1 243 ? 2.416 58.062 33.031 1 89.12 243 SER B O 1
ATOM 4251 N N . TYR B 1 244 ? 2.416 57.562 30.906 1 84.81 244 TYR B N 1
ATOM 4252 C CA . TYR B 1 244 ? 2.348 58.938 30.453 1 84.81 244 TYR B CA 1
ATOM 4253 C C . TYR B 1 244 ? 1.046 59.594 30.906 1 84.81 244 TYR B C 1
ATOM 4255 O O . TYR B 1 244 ? 1.047 60.75 31.359 1 84.81 244 TYR B O 1
ATOM 4263 N N . ARG B 1 245 ? -0.032 58.938 30.844 1 83.62 245 ARG B N 1
ATOM 4264 C CA . ARG B 1 245 ? -1.33 59.438 31.297 1 83.62 245 ARG B CA 1
ATOM 4265 C C . ARG B 1 245 ? -1.326 59.688 32.812 1 83.62 245 ARG B C 1
ATOM 4267 O O . ARG B 1 245 ? -1.886 60.688 33.281 1 83.62 245 ARG B O 1
ATOM 4274 N N . HIS B 1 246 ? -0.793 58.781 33.531 1 84.31 246 HIS B N 1
ATOM 4275 C CA . HIS B 1 246 ? -0.658 58.938 34.969 1 84.31 246 HIS B CA 1
ATOM 4276 C C . HIS B 1 246 ? 0.133 60.219 35.312 1 84.31 246 HIS B C 1
ATOM 4278 O O . HIS B 1 246 ? -0.298 61 36.125 1 84.31 246 HIS B O 1
ATOM 4284 N N . ASP B 1 247 ? 1.247 60.5 34.562 1 83.06 247 ASP B N 1
ATOM 4285 C CA . ASP B 1 247 ? 2.057 61.688 34.781 1 83.06 247 ASP B CA 1
ATOM 4286 C C . ASP B 1 247 ? 1.26 62.969 34.438 1 83.06 247 ASP B C 1
ATOM 4288 O O . ASP B 1 247 ? 1.305 63.938 35.188 1 83.06 247 ASP B O 1
ATOM 4292 N N . MET B 1 248 ? 0.449 62.844 33.438 1 82.31 248 MET B N 1
ATOM 4293 C CA . MET B 1 248 ? -0.349 64 33.031 1 82.31 248 MET B CA 1
ATOM 4294 C C . MET B 1 248 ? -1.441 64.312 34.031 1 82.31 248 MET B C 1
ATOM 4296 O O . MET B 1 248 ? -1.696 65.438 34.375 1 82.31 248 MET B O 1
ATOM 4300 N N . ARG B 1 249 ? -2.006 63.312 34.625 1 79.38 249 ARG B N 1
ATOM 4301 C CA . ARG B 1 249 ? -3.027 63.438 35.656 1 79.38 249 ARG B CA 1
ATOM 4302 C C . ARG B 1 249 ? -2.436 64.062 36.906 1 79.38 249 ARG B C 1
ATOM 4304 O O . ARG B 1 249 ? -3.051 64.938 37.562 1 79.38 249 ARG B O 1
ATOM 4311 N N . HIS B 1 250 ? -1.245 63.656 37.25 1 83.5 250 HIS B N 1
ATOM 4312 C CA . HIS B 1 250 ? -0.552 64.188 38.406 1 83.5 250 HIS B CA 1
ATOM 4313 C C . HIS B 1 250 ? -0.231 65.688 38.188 1 83.5 250 HIS B C 1
ATOM 4315 O O . HIS B 1 250 ? -0.448 66.5 39.094 1 83.5 250 HIS B O 1
ATOM 4321 N N . HIS B 1 251 ? 0.178 66.062 37.031 1 80.69 251 HIS B N 1
ATOM 4322 C CA . HIS B 1 251 ? 0.462 67.438 36.688 1 80.69 251 HIS B CA 1
ATOM 4323 C C . HIS B 1 251 ? -0.808 68.25 36.719 1 80.69 251 HIS B C 1
ATOM 4325 O O . HIS B 1 251 ? -0.799 69.375 37.219 1 80.69 251 HIS B O 1
ATOM 4331 N N . PHE B 1 252 ? -1.805 67.688 36.344 1 80.44 252 PHE B N 1
ATOM 4332 C CA . PHE B 1 252 ? -3.086 68.375 36.344 1 80.44 252 PHE B CA 1
ATOM 4333 C C . PHE B 1 252 ? -3.578 68.562 37.781 1 80.44 252 PHE B C 1
ATOM 4335 O O . PHE B 1 252 ? -4.098 69.625 38.094 1 80.44 252 PHE B O 1
ATOM 4342 N N . ALA B 1 253 ? -3.398 67.625 38.5 1 80.69 253 ALA B N 1
ATOM 4343 C CA . ALA B 1 253 ? -3.805 67.688 39.875 1 80.69 253 ALA B CA 1
ATOM 4344 C C . ALA B 1 253 ? -2.971 68.75 40.625 1 80.69 253 ALA B C 1
ATOM 4346 O O . ALA B 1 253 ? -3.496 69.5 41.438 1 80.69 253 ALA B O 1
ATOM 4347 N N . LEU B 1 254 ? -1.749 68.875 40.312 1 81.81 254 LEU B N 1
ATOM 4348 C CA . LEU B 1 254 ? -0.871 69.875 40.875 1 81.81 254 LEU B CA 1
ATOM 4349 C C . LEU B 1 254 ? -1.285 71.25 40.438 1 81.81 254 LEU B C 1
ATOM 4351 O O . LEU B 1 254 ? -1.348 72.188 41.25 1 81.81 254 LEU B O 1
ATOM 4355 N N . LEU B 1 255 ? -1.648 71.375 39.25 1 79.56 255 LEU B N 1
ATOM 4356 C CA . LEU B 1 255 ? -2.084 72.625 38.719 1 79.56 255 LEU B CA 1
ATOM 4357 C C . LEU B 1 255 ? -3.406 73.062 39.344 1 79.56 255 LEU B C 1
ATOM 4359 O O . LEU B 1 255 ? -3.594 74.25 39.656 1 79.56 255 LEU B O 1
ATOM 4363 N N . GLN B 1 256 ? -4.215 72.125 39.531 1 80.06 256 GLN B N 1
ATOM 4364 C CA . GLN B 1 256 ? -5.5 72.375 40.188 1 80.06 256 GLN B CA 1
ATOM 4365 C C . GLN B 1 256 ? -5.32 72.812 41.625 1 80.06 256 GLN B C 1
ATOM 4367 O O . GLN B 1 256 ? -5.977 73.75 42.094 1 80.06 256 GLN B O 1
ATOM 4372 N N . SER B 1 257 ? -4.496 72.188 42.312 1 82.62 257 SER B N 1
ATOM 4373 C CA . SER B 1 257 ? -4.227 72.5 43.688 1 82.62 257 SER B CA 1
ATOM 4374 C C . SER B 1 257 ? -3.604 73.875 43.812 1 82.62 257 SER B C 1
ATOM 4376 O O . SER B 1 257 ? -3.955 74.688 44.688 1 82.62 257 SER B O 1
ATOM 4378 N N . MET B 1 258 ? -2.838 74.25 42.875 1 81.62 258 MET B N 1
ATOM 4379 C CA . MET B 1 258 ? -2.186 75.562 42.875 1 81.62 258 MET B CA 1
ATOM 4380 C C . MET B 1 258 ? -3.158 76.688 42.438 1 81.62 258 MET B C 1
ATOM 4382 O O . MET B 1 258 ? -3.123 77.812 42.969 1 81.62 258 MET B O 1
ATOM 4386 N N . ALA B 1 259 ? -3.986 76.312 41.594 1 78.88 259 ALA B N 1
ATOM 4387 C CA . ALA B 1 259 ? -5.008 77.25 41.156 1 78.88 259 ALA B CA 1
ATOM 4388 C C . ALA B 1 259 ? -5.992 77.562 42.281 1 78.88 259 ALA B C 1
ATOM 4390 O O . ALA B 1 259 ? -6.422 78.688 42.469 1 78.88 259 ALA B O 1
ATOM 4391 N N . SER B 1 260 ? -6.277 76.562 42.969 1 80.31 260 SER B N 1
ATOM 4392 C CA . SER B 1 260 ? -7.184 76.688 44.125 1 80.31 260 SER B CA 1
ATOM 4393 C C . SER B 1 260 ? -6.562 77.625 45.188 1 80.31 260 SER B C 1
ATOM 4395 O O . SER B 1 260 ? -7.273 78.312 45.875 1 80.31 260 SER B O 1
ATOM 4397 N N . LYS B 1 261 ? -5.234 77.688 45.25 1 80.62 261 LYS B N 1
ATOM 4398 C CA . LYS B 1 261 ? -4.52 78.5 46.25 1 80.62 261 LYS B CA 1
ATOM 4399 C C . LYS B 1 261 ? -4.234 79.875 45.688 1 80.62 261 LYS B C 1
ATOM 4401 O O . LYS B 1 261 ? -3.73 80.75 46.406 1 80.62 261 LYS B O 1
ATOM 4406 N N . GLY B 1 262 ? -4.625 80 44.469 1 75.06 262 GLY B N 1
ATOM 4407 C CA . GLY B 1 262 ? -4.473 81.312 43.844 1 75.06 262 GLY B CA 1
ATOM 4408 C C . GLY B 1 262 ? -3.037 81.688 43.5 1 75.06 262 GLY B C 1
ATOM 4409 O O . GLY B 1 262 ? -2.68 82.875 43.375 1 75.06 262 GLY B O 1
ATOM 4410 N N . ASN B 1 263 ? -2.25 80.812 43.531 1 75.88 263 ASN B N 1
ATOM 4411 C CA . ASN B 1 263 ? -0.839 81.062 43.25 1 75.88 263 ASN B CA 1
ATOM 4412 C C . ASN B 1 263 ? -0.522 81 41.781 1 75.88 263 ASN B C 1
ATOM 4414 O O . ASN B 1 263 ? -0.062 80 41.281 1 75.88 263 ASN B O 1
ATOM 4418 N N . ILE B 1 264 ? -0.621 81.938 41 1 75.44 264 ILE B N 1
ATOM 4419 C CA . ILE B 1 264 ? -0.455 82 39.562 1 75.44 264 ILE B CA 1
ATOM 4420 C C .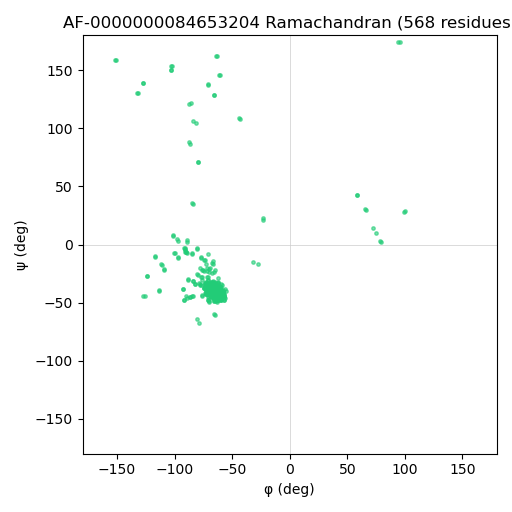 ILE B 1 264 ? 1.021 81.812 39.188 1 75.44 264 ILE B C 1
ATOM 4422 O O . ILE B 1 264 ? 1.357 81.25 38.156 1 75.44 264 ILE B O 1
ATOM 4426 N N . GLU B 1 265 ? 1.814 82.375 40.062 1 75.31 265 GLU B N 1
ATOM 4427 C CA . GLU B 1 265 ? 3.242 82.375 39.75 1 75.31 265 GLU B CA 1
ATOM 4428 C C . GLU B 1 265 ? 3.756 80.938 39.75 1 75.31 265 GLU B C 1
ATOM 4430 O O . GLU B 1 265 ? 4.555 80.5 38.906 1 75.31 265 GLU B O 1
ATOM 4435 N N . GLU B 1 266 ? 3.205 80.25 40.562 1 76.62 266 GLU B N 1
ATOM 4436 C CA . GLU B 1 266 ? 3.6 78.812 40.625 1 76.62 266 GLU B CA 1
ATOM 4437 C C . GLU B 1 266 ? 3.055 78.062 39.438 1 76.62 266 GLU B C 1
ATOM 4439 O O . GLU B 1 266 ? 3.717 77.125 38.938 1 76.62 266 GLU B O 1
ATOM 4444 N N . ILE B 1 267 ? 1.998 78.312 39.062 1 75.44 267 ILE B N 1
ATOM 4445 C CA . ILE B 1 267 ? 1.399 77.688 37.875 1 75.44 267 ILE B CA 1
ATOM 4446 C C . ILE B 1 267 ? 2.244 78 36.656 1 75.44 267 ILE B C 1
ATOM 4448 O O . ILE B 1 267 ? 2.508 77.125 35.844 1 75.44 267 ILE B O 1
ATOM 4452 N N . LYS B 1 268 ? 2.693 79.25 36.531 1 75.19 268 LYS B N 1
ATOM 4453 C CA . LYS B 1 268 ? 3.539 79.688 35.406 1 75.19 268 LYS B CA 1
ATOM 4454 C C . LYS B 1 268 ? 4.863 78.938 35.406 1 75.19 268 LYS B C 1
ATOM 4456 O O . LYS B 1 268 ? 5.387 78.562 34.375 1 75.19 268 LYS B O 1
ATOM 4461 N N . ASN B 1 269 ? 5.332 78.625 36.562 1 72.38 269 ASN B N 1
ATOM 4462 C CA . ASN B 1 269 ? 6.605 77.938 36.688 1 72.38 269 ASN B CA 1
ATOM 4463 C C . ASN B 1 269 ? 6.5 76.5 36.25 1 72.38 269 ASN B C 1
ATOM 4465 O O . ASN B 1 269 ? 7.457 75.938 35.688 1 72.38 269 ASN B O 1
ATOM 4469 N N . ILE B 1 270 ? 5.402 76 36.469 1 67.44 270 ILE B N 1
ATOM 4470 C CA . ILE B 1 270 ? 5.176 74.625 36.062 1 67.44 270 ILE B CA 1
ATOM 4471 C C . ILE B 1 270 ? 5.141 74.562 34.531 1 67.44 270 ILE B C 1
ATOM 4473 O O . ILE B 1 270 ? 5.621 73.562 33.938 1 67.44 270 ILE B O 1
ATOM 4477 N N . PHE B 1 271 ? 4.582 75.5 34 1 68.5 271 PHE B N 1
ATOM 4478 C CA . PHE B 1 271 ? 4.5 75.5 32.531 1 68.5 271 PHE B CA 1
ATOM 4479 C C . PHE B 1 271 ? 5.859 75.812 31.922 1 68.5 271 PHE B C 1
ATOM 4481 O O . PHE B 1 271 ? 6.156 75.375 30.812 1 68.5 271 PHE B O 1
ATOM 4488 N N . ASP B 1 272 ? 6.652 76.625 32.562 1 60.75 272 ASP B N 1
ATOM 4489 C CA . ASP B 1 272 ? 8 76.875 32.094 1 60.75 272 ASP B CA 1
ATOM 4490 C C . ASP B 1 272 ? 8.898 75.688 32.25 1 60.75 272 ASP B C 1
ATOM 4492 O O . ASP B 1 272 ? 9.992 75.562 31.688 1 60.75 272 ASP B O 1
ATOM 4496 N N . CYS B 1 273 ? 8.414 74.812 33.156 1 51.12 273 CYS B N 1
ATOM 4497 C CA . CYS B 1 273 ? 9.203 73.562 33.281 1 51.12 273 CYS B CA 1
ATOM 4498 C C . CYS B 1 273 ? 8.844 72.562 32.188 1 51.12 273 CYS B C 1
ATOM 4500 O O . CYS B 1 273 ? 7.676 72.188 32.031 1 51.12 273 CYS B O 1
ATOM 4502 N N . PRO B 1 274 ? 9.602 72.375 31.234 1 46.72 274 PRO B N 1
ATOM 4503 C CA . PRO B 1 274 ? 9.32 71.375 30.203 1 46.72 274 PRO B CA 1
ATOM 4504 C C . PRO B 1 274 ? 8.828 70.062 30.766 1 46.72 274 PRO B C 1
ATOM 4506 O O . PRO B 1 274 ? 9.391 69.562 31.766 1 46.72 274 PRO B O 1
ATOM 4509 N N . VAL B 1 275 ? 7.547 69.562 30.688 1 47.03 275 VAL B N 1
ATOM 4510 C CA . VAL B 1 275 ? 6.793 68.375 31.125 1 47.03 275 VAL B CA 1
ATOM 4511 C C . VAL B 1 275 ? 7.73 67.188 31.25 1 47.03 275 VAL B C 1
ATOM 4513 O O . VAL B 1 275 ? 7.527 66.312 32.094 1 47.03 275 VAL B O 1
ATOM 4516 N N . GLY B 1 276 ? 8.914 67 30.781 1 42.53 276 GLY B N 1
ATOM 4517 C CA . GLY B 1 276 ? 9.906 65.938 30.859 1 42.53 276 GLY B CA 1
ATOM 4518 C C . GLY B 1 276 ? 10.914 66.125 31.984 1 42.53 276 GLY B C 1
ATOM 4519 O O . GLY B 1 276 ? 11.664 65.25 32.312 1 42.53 276 GLY B O 1
ATOM 4520 N N . LEU B 1 277 ? 11.383 67.375 32.281 1 39.91 277 LEU B N 1
ATOM 4521 C CA . LEU B 1 277 ? 12.477 67.562 33.219 1 39.91 277 LEU B CA 1
ATOM 4522 C C . LEU B 1 277 ? 11.953 67.625 34.656 1 39.91 277 LEU B C 1
ATOM 4524 O O . LEU B 1 277 ? 10.859 68.125 34.906 1 39.91 277 LEU B O 1
ATOM 4528 N N . GLY B 1 278 ? 12.383 66.75 35.625 1 40.09 278 GLY B N 1
ATOM 4529 C CA . GLY B 1 278 ? 12.367 66.625 37.062 1 40.09 278 GLY B CA 1
ATOM 4530 C C . GLY B 1 278 ? 12.219 67.938 37.812 1 40.09 278 GLY B C 1
ATOM 4531 O O . GLY B 1 278 ? 12.703 68.062 38.938 1 40.09 278 GLY B O 1
ATOM 4532 N N . CYS B 1 279 ? 11.773 68.875 37.312 1 41.69 279 CYS B N 1
ATOM 4533 C CA . CYS B 1 279 ? 11.922 70.125 37.969 1 41.69 279 CYS B CA 1
ATOM 4534 C C . CYS B 1 279 ? 11.141 70.188 39.281 1 41.69 279 CYS B C 1
ATOM 4536 O O . CYS B 1 279 ? 11.227 71.188 40.031 1 41.69 279 CYS B O 1
ATOM 4538 N N . TYR B 1 280 ? 10.258 69.375 39.625 1 41.72 280 TYR B N 1
ATOM 4539 C CA . TYR B 1 280 ? 9.492 69.625 40.844 1 41.72 280 TYR B CA 1
ATOM 4540 C C . TYR B 1 280 ? 10.273 69.188 42.094 1 41.72 280 TYR B C 1
ATOM 4542 O O . TYR B 1 280 ? 9.734 69.188 43.188 1 41.72 280 TYR B O 1
ATOM 4550 N N . HIS B 1 281 ? 11.422 68.625 42.031 1 38.75 281 HIS B N 1
ATOM 4551 C CA . HIS B 1 281 ? 11.898 68.25 43.344 1 38.75 281 HIS B CA 1
ATOM 4552 C C . HIS B 1 281 ? 12.156 69.438 44.25 1 38.75 281 HIS B C 1
ATOM 4554 O O . HIS B 1 281 ? 12.523 69.312 45.406 1 38.75 281 HIS B O 1
ATOM 4560 N N . THR B 1 282 ? 12.375 70.625 43.781 1 35.59 282 THR B N 1
ATOM 4561 C CA . THR B 1 282 ? 12.992 71.5 44.781 1 35.59 282 THR B CA 1
ATOM 4562 C C . THR B 1 282 ? 11.945 72 45.75 1 35.59 282 THR B C 1
ATOM 4564 O O . THR B 1 282 ? 12.219 72.188 46.938 1 35.59 282 THR B O 1
ATOM 4567 N N . ARG B 1 283 ? 10.82 72.875 45.625 1 43.91 283 ARG B N 1
ATOM 4568 C CA . ARG B 1 283 ? 10.367 73.75 46.688 1 43.91 283 ARG B CA 1
ATOM 4569 C C . ARG B 1 283 ? 9.352 73.062 47.594 1 43.91 283 ARG B C 1
ATOM 4571 O O . ARG B 1 283 ? 8.797 73.688 48.5 1 43.91 283 ARG B O 1
ATOM 4578 N N . THR B 1 284 ? 8.984 71.875 47.469 1 35.38 284 THR B N 1
ATOM 4579 C CA . THR B 1 284 ? 8.195 71.5 48.625 1 35.38 284 THR B CA 1
ATOM 4580 C C . THR B 1 284 ? 9.062 71.375 49.875 1 35.38 284 THR B C 1
ATOM 4582 O O . THR B 1 284 ? 8.594 71 50.938 1 35.38 284 THR B O 1
ATOM 4585 N N . LEU B 1 285 ? 10.391 71.438 49.781 1 30.28 285 LEU B N 1
ATOM 4586 C CA . LEU B 1 285 ? 11.07 71.438 51.062 1 30.28 285 LEU B CA 1
ATOM 4587 C C . LEU B 1 285 ? 10.992 72.812 51.719 1 30.28 285 LEU B C 1
ATOM 4589 O O . LEU B 1 285 ? 11.477 73 52.844 1 30.28 285 LEU B O 1
ATOM 4593 N N . LEU B 1 286 ? 10.734 73.938 51.031 1 25.88 286 LEU B N 1
ATOM 4594 C CA . LEU B 1 286 ? 10.641 75.062 51.938 1 25.88 286 LEU B CA 1
ATOM 4595 C C . LEU B 1 286 ? 9.227 75.188 52.5 1 25.88 286 LEU B C 1
ATOM 4597 O O . LEU B 1 286 ? 8.25 75.062 51.75 1 25.88 286 LEU B O 1
#

Secondary structure (DSSP, 8-state):
-HHHHHHHHHHHHHHHHHHHHHHHHTT----HHHHHHHHHHHHHHHHHHHHHHHHHHHHHHHHTHIIIIIHHHHHHHHHTS---HHHHHHHHHHHHHHTHHHHHHHHHHHHHHT-HHHHHHHHHHHHHHHHHHIIIIIHHHHHHHHHH-HHHHHHHHHHHHHHHHHHIIIIIS---TTS--HHHHHHHHHHHHHHHHHHHHHHHHHHHHHHHHHHHHHHHHHHHHHHHHHHHHHHHHHHHHHHHHHHHHHHHHHHHHHHHTT-HHHHHHHHHS-TTS-GGGSGGG-/-HHHHHHHHHHHHHHHHHHHHHHHHTT----HHHHHHHHHHHHHHHHHHHHHHHHHHHHHHHHTHIIIIIHHHHHHHHHTS---HHHHHHHHHHHHHHTHHHHHHHHHHHHHHT-HHHHHHHHHHHHHHHHHHIIIIIHHHHHHHHHH-HHHHHHHHHHHHHHHHHHIIIIIS---TTS--HHHHHHHHHHHHHHHHHHHHHHHHHHHHHHHHHHHHHHHHHHHHHHHHHHHHHHHHHHHHHHHHHHHHHHHHHHHHHHHTT-HHHHHHHHHS-TTS-GGGSGGG-

Radius of gyration: 40.92 Å; Cα contacts (8 Å, |Δi|>4): 540; chains: 2; bounding box: 61×128×89 Å

Foldseek 3Di:
DVLVVLVLVLVLLLLLLLLVQLLLLLPDDPDPVVVVVSVVLSVVLSVVLVVCCVVPNDLVSLLCVCVSRLVVSLVCCCPVVVGDSLSSNLSSLVSVVLLVVLQVQLVVQCVVVVHNSSSSVSSSVVSVVSSVVCVVPPSVVSNCQCPVDPVSSCLSSVLSVVVVVCCSVDVSVHVNLVPPDPCNVVVVVVSVVVNVVSVVVVVVVVVVVVVVVVVVVVVVVVVVVVVVVVVVVVVVVVVVVVVVVVLVVVLVVVLVVCVVVVNVVVNVVSVVPDSPDPPPPPPVVD/DVLVVLVLVLVLLLLVLLLVQLLLLLPDDPDPVVVVVSVVLSVVLSVVLVVCCVVPNDLVSLLCVCVSRLVVSLVCCCPVVVGDSLSSNLSNLVSVVLLVVLQVQLVVQCVVVVHNSSSSVSSNVVSVVSSVVCVVPPSVVSNCQCPVDPVSSCLSSVLSVVVVVCCSVDVSVHVNLVPPDPCNVVVVVVSVVVNVVSVVVVVVVVVVVVVVVVVVVVVVVVVVVVVVVVVVVVVVVVVVVVVVVVLVVVLVVVLVVCVVVVNVVVNVVSVVPDSPDPPPPPPVVD

Organism: NCBI:txid1294263